Protein AF-A0A812G3F8-F1 (afdb_monomer)

Foldseek 3Di:
DLQLVQLCVQCVVVLLVLQAQEEEEECCALNVNRVVCQLVVSYQAYEYEALDHDPSNVVVCVVCVVSHDPHRYHYDNDPPVPPDPPDDQRHYEYEYDAQAPVRQVVSLVVCLVSQHKYKYQHDHDDDPPCPQVVVCVVVVHDSVVSSVVVVQVVNVVRFDWDWTFGDCVSPVRTIIITTHHDPPDPPPPPPPPPDDPPPPDDPDPVPVVVVVVVVVVVVVVVCCLPDDDDDDDDDDDDPPVVVVPVPDVVVVQVVVLVVVLVVCVVVLPPDPSVVVSVVDDDDDADPFAFFQKAKEFEEDDDDPPDPDPGQWYWYQDPPLATDIDGPDDLRNHHPLSSLLVVLVRVQCSDPPVVVQLVQFTIKMWGWAPDDVQTAIEIETEGEPPHDPPVPNPQVVVQVSSCVSCVVVVHHYHYKYKYDYVPDIAIVVGPPQWGWYWAQAPPQGTDTFIGGHPFDDDRGSVVLSVVLNVVQVCLVPPPVQEAEEEAEQCFLVSNVSSCQVSHQEYEYEHQDPVSLVRVPDDDPPPPDPRYDYDYDHPPDDDPPDDDDDDDDDDD

Mean predicted aligned error: 19.01 Å

InterPro domains:
  IPR010280 (Uracil-5)-methyltransferase family [PF05958] (280-519)
  IPR011869 tRNA/tmRNA (uracil-C(5))-methyltransferase, TrmA [PTHR47790] (250-519)
  IPR029063 S-adenosyl-L-methionine-dependent methyltransferase superfamily [G3DSA:3.40.50.150] (6-154)
  IPR029063 S-adenosyl-L-methionine-dependent methyltransferase superfamily [G3DSA:3.40.50.150] (279-519)
  IPR029063 S-adenosyl-L-methionine-dependent methyltransferase superfamily [SSF53335] (442-519)

Solvent-accessible surface area (backbone atoms only — not comparable to full-atom values): 31744 Å² total; per-residue (Å²): 107,73,60,39,54,44,51,45,68,51,41,49,73,62,49,52,75,60,57,18,48,30,27,35,12,39,64,27,57,50,25,60,50,25,47,49,38,30,52,69,68,48,17,69,26,18,39,25,30,25,79,55,82,47,74,59,22,61,54,49,51,60,76,40,42,93,53,40,58,98,77,25,65,48,78,39,54,46,58,74,95,70,42,83,86,80,71,79,61,85,26,41,33,38,36,26,66,66,24,40,44,69,55,36,51,51,52,50,53,52,26,61,78,58,66,32,32,33,38,38,21,50,58,48,89,80,60,94,82,42,60,64,52,52,50,17,61,77,68,76,43,59,51,70,58,48,55,50,51,52,52,46,61,71,46,44,86,81,29,56,61,45,83,36,60,45,63,54,89,77,33,87,60,32,51,29,48,32,38,39,73,63,98,82,64,76,83,78,82,71,78,77,73,75,79,71,94,79,73,93,70,78,81,73,74,58,60,66,55,48,53,49,48,46,51,50,45,50,49,46,63,62,50,42,83,72,53,83,90,81,87,83,88,79,90,82,81,65,71,68,66,59,67,67,54,71,82,43,74,69,62,54,55,52,51,53,51,51,51,51,52,58,73,47,47,89,60,54,51,98,57,74,60,28,60,52,66,75,62,67,84,84,84,83,68,66,90,49,46,37,31,31,52,52,61,30,38,46,50,77,79,74,62,94,91,55,101,69,81,58,57,27,31,39,26,75,63,58,98,57,34,41,40,80,50,62,79,54,69,56,56,38,27,25,67,65,56,44,54,43,51,61,51,50,28,52,47,53,26,34,82,74,50,34,67,73,48,53,46,49,43,32,41,37,41,42,46,36,89,22,56,90,62,20,38,33,38,41,31,44,32,34,41,85,87,29,73,66,79,76,83,61,61,38,62,57,54,27,50,52,50,43,49,51,30,47,76,72,74,40,72,53,52,60,27,18,31,45,34,40,84,93,48,72,50,38,28,57,77,88,46,58,50,46,69,34,32,44,74,27,74,101,74,45,80,44,73,45,37,43,53,62,95,56,85,69,76,47,33,56,66,52,50,37,52,50,50,33,51,54,50,47,51,45,60,76,75,57,70,45,79,46,68,44,82,41,76,72,36,47,31,23,72,59,54,66,69,44,40,86,55,25,50,35,34,44,34,30,20,68,50,64,70,29,45,60,30,39,49,75,67,73,89,68,63,78,59,102,76,39,67,66,47,79,40,57,63,65,95,77,75,95,66,77,96,75,82,87,78,84,77,83,85,128

Structure (mmCIF, N/CA/C/O backbone):
data_AF-A0A812G3F8-F1
#
_entry.id   AF-A0A812G3F8-F1
#
loop_
_atom_site.group_PDB
_atom_site.id
_atom_site.type_symbol
_atom_site.label_atom_id
_atom_site.label_alt_id
_atom_site.label_comp_id
_atom_site.label_asym_id
_atom_site.label_entity_id
_atom_site.label_seq_id
_atom_site.pdbx_PDB_ins_code
_atom_site.Cartn_x
_atom_site.Cartn_y
_atom_site.Cartn_z
_atom_site.occupancy
_atom_site.B_iso_or_equiv
_atom_site.auth_seq_id
_atom_site.auth_comp_id
_atom_site.auth_asym_id
_atom_site.auth_atom_id
_atom_site.pdbx_PDB_model_num
ATOM 1 N N . MET A 1 1 ? 16.533 -5.481 -8.303 1.00 76.94 1 MET A N 1
ATOM 2 C CA . MET A 1 1 ? 16.727 -5.403 -9.775 1.00 76.94 1 MET A CA 1
ATOM 3 C C . MET A 1 1 ? 17.065 -3.992 -10.262 1.00 76.94 1 MET A C 1
ATOM 5 O O . MET A 1 1 ? 18.144 -3.837 -10.810 1.00 76.94 1 MET A O 1
ATOM 9 N N . LYS A 1 2 ? 16.225 -2.963 -10.034 1.00 84.88 2 LYS A N 1
ATOM 10 C CA . LYS A 1 2 ? 16.491 -1.574 -10.491 1.00 84.88 2 LYS A CA 1
ATOM 11 C C . LYS A 1 2 ? 17.886 -1.053 -10.115 1.00 84.88 2 LYS A C 1
ATOM 13 O O . LYS A 1 2 ? 18.588 -0.522 -10.965 1.00 84.88 2 LYS A O 1
ATOM 18 N N . GLU A 1 3 ? 18.311 -1.280 -8.875 1.00 88.50 3 GLU A N 1
ATOM 19 C CA . GLU A 1 3 ? 19.636 -0.867 -8.391 1.00 88.50 3 GLU A CA 1
ATOM 20 C C . GLU A 1 3 ? 20.784 -1.635 -9.055 1.00 88.50 3 GLU A C 1
ATOM 22 O O . GLU A 1 3 ? 21.800 -1.036 -9.382 1.00 88.50 3 GLU A O 1
ATOM 27 N N . ALA A 1 4 ? 20.614 -2.934 -9.329 1.00 90.50 4 ALA A N 1
ATOM 28 C CA . ALA A 1 4 ? 21.613 -3.730 -10.041 1.00 90.50 4 ALA A CA 1
ATOM 29 C C . ALA A 1 4 ? 21.788 -3.247 -11.490 1.00 90.50 4 ALA A C 1
ATOM 31 O O . ALA A 1 4 ? 22.917 -3.122 -11.956 1.00 90.50 4 ALA A O 1
ATOM 32 N N . CYS A 1 5 ? 20.692 -2.909 -12.181 1.00 92.25 5 CYS A N 1
ATOM 33 C CA . CYS A 1 5 ? 20.741 -2.320 -13.522 1.00 92.25 5 CYS A CA 1
ATOM 34 C C . CYS A 1 5 ? 21.401 -0.934 -13.509 1.00 92.25 5 CYS A C 1
ATOM 36 O O . CYS A 1 5 ? 22.310 -0.688 -14.295 1.00 92.25 5 CYS A O 1
ATOM 38 N N . ALA A 1 6 ? 21.007 -0.060 -12.577 1.00 94.50 6 ALA A N 1
ATOM 39 C CA . ALA A 1 6 ? 21.584 1.276 -12.440 1.00 94.50 6 ALA A CA 1
ATOM 40 C C . ALA A 1 6 ? 23.083 1.229 -12.099 1.00 94.50 6 ALA A C 1
ATOM 42 O O . ALA A 1 6 ? 23.881 1.963 -12.684 1.00 94.50 6 ALA A O 1
ATOM 43 N N . PHE A 1 7 ? 23.477 0.320 -11.202 1.00 97.38 7 PHE A N 1
ATOM 44 C CA . PHE A 1 7 ? 24.875 0.049 -10.891 1.00 97.38 7 PHE A CA 1
ATOM 45 C C . PHE A 1 7 ? 25.621 -0.418 -12.142 1.00 97.38 7 PHE A C 1
ATOM 47 O O . PHE A 1 7 ? 26.658 0.151 -12.484 1.00 97.38 7 PHE A O 1
ATOM 54 N N . TYR A 1 8 ? 25.100 -1.438 -12.832 1.00 96.88 8 TYR A N 1
ATOM 55 C CA . TYR A 1 8 ? 25.695 -1.982 -14.049 1.00 96.88 8 TYR A CA 1
ATOM 56 C C . TYR A 1 8 ? 25.896 -0.889 -15.106 1.00 96.88 8 TYR A C 1
ATOM 58 O O . TYR A 1 8 ? 27.002 -0.731 -15.624 1.00 96.88 8 TYR A O 1
ATOM 66 N N . ASP A 1 9 ? 24.877 -0.073 -15.379 1.00 96.56 9 ASP A N 1
ATOM 67 C CA . ASP A 1 9 ? 24.957 1.002 -16.368 1.00 96.56 9 ASP A CA 1
ATOM 68 C C . ASP A 1 9 ? 25.988 2.072 -16.003 1.00 96.56 9 ASP A C 1
ATOM 70 O O . ASP A 1 9 ? 26.703 2.563 -16.886 1.00 96.56 9 ASP A O 1
ATOM 74 N N . ALA A 1 10 ? 26.125 2.378 -14.711 1.00 97.19 10 ALA A N 1
ATOM 75 C CA . ALA A 1 10 ? 27.109 3.329 -14.214 1.00 97.19 10 ALA A CA 1
ATOM 76 C C . ALA A 1 10 ? 28.560 2.843 -14.393 1.00 97.19 10 ALA A C 1
ATOM 78 O O . ALA A 1 10 ? 29.458 3.672 -14.553 1.00 97.19 10 ALA A O 1
ATOM 79 N N . VAL A 1 11 ? 28.811 1.525 -14.395 1.00 97.00 11 VAL A N 1
ATOM 80 C CA . VAL A 1 11 ? 30.181 0.968 -14.412 1.00 97.00 11 VAL A CA 1
ATOM 81 C C . VAL A 1 11 ? 30.547 0.177 -15.670 1.00 97.00 11 VAL A C 1
ATOM 83 O O . VAL A 1 11 ? 31.730 -0.067 -15.896 1.00 97.00 11 VAL A O 1
ATOM 86 N N . ARG A 1 12 ? 29.593 -0.198 -16.534 1.00 94.50 12 ARG A N 1
ATOM 87 C CA . ARG A 1 12 ? 29.818 -1.098 -17.689 1.00 94.50 12 ARG A CA 1
ATOM 88 C C . ARG A 1 12 ? 30.948 -0.662 -18.624 1.00 94.50 12 ARG A C 1
ATOM 90 O O . ARG A 1 12 ? 31.644 -1.505 -19.183 1.00 94.50 12 ARG A O 1
ATOM 97 N N . LYS A 1 13 ? 31.154 0.648 -18.805 1.00 94.38 13 LYS A N 1
ATOM 98 C CA . LYS A 1 13 ? 32.236 1.180 -19.654 1.00 94.38 13 LYS A CA 1
ATOM 99 C C . LYS A 1 13 ? 33.613 0.948 -19.034 1.00 94.38 13 LYS A C 1
ATOM 101 O O . LYS A 1 13 ? 34.544 0.616 -19.758 1.00 94.38 13 LYS A O 1
ATOM 106 N N . ASP A 1 14 ? 33.741 1.124 -17.722 1.00 94.00 14 ASP A N 1
ATOM 107 C CA . ASP A 1 14 ? 34.999 0.888 -17.014 1.00 94.00 14 ASP A CA 1
ATOM 108 C C . ASP A 1 14 ? 35.248 -0.606 -16.819 1.00 94.00 14 ASP A C 1
ATOM 110 O O . ASP A 1 14 ? 36.360 -1.063 -17.050 1.00 94.00 14 ASP A O 1
ATOM 114 N N . ALA A 1 15 ? 34.200 -1.381 -16.534 1.00 93.12 15 ALA A N 1
ATOM 115 C CA . ALA A 1 15 ? 34.273 -2.835 -16.465 1.00 93.12 15 ALA A CA 1
ATOM 116 C C . ALA A 1 15 ? 34.779 -3.461 -17.776 1.00 93.12 15 ALA A C 1
ATOM 118 O O . ALA A 1 15 ? 35.660 -4.310 -17.734 1.00 93.12 15 ALA A O 1
ATOM 119 N N . ARG A 1 16 ? 34.314 -2.993 -18.949 1.00 92.69 16 ARG A N 1
ATOM 120 C CA . ARG A 1 16 ? 34.833 -3.452 -20.257 1.00 92.69 16 ARG A CA 1
ATOM 121 C C . ARG A 1 16 ? 36.325 -3.173 -20.448 1.00 92.69 16 ARG A C 1
ATOM 123 O O . ARG A 1 16 ? 36.988 -3.925 -21.145 1.00 92.69 16 ARG A O 1
ATOM 130 N N . ARG A 1 17 ? 36.865 -2.111 -19.840 1.00 90.06 17 ARG A N 1
ATOM 131 C CA . ARG A 1 17 ? 38.306 -1.800 -19.901 1.00 90.06 17 ARG A CA 1
ATOM 132 C C . ARG A 1 17 ? 39.146 -2.726 -19.026 1.00 90.06 17 ARG A C 1
ATOM 134 O O . ARG A 1 17 ? 40.350 -2.786 -19.227 1.00 90.06 17 ARG A O 1
ATOM 141 N N . CYS A 1 18 ? 38.528 -3.386 -18.049 1.00 88.31 18 CYS A N 1
ATOM 142 C CA . CYS A 1 18 ? 39.186 -4.371 -17.197 1.00 88.31 18 CYS A CA 1
ATOM 143 C C . CYS A 1 18 ? 39.228 -5.771 -17.825 1.00 88.31 18 CYS A C 1
ATOM 145 O O . CYS A 1 18 ? 39.891 -6.630 -17.259 1.00 88.31 18 CYS A O 1
ATOM 147 N N . ASP A 1 19 ? 38.505 -5.995 -18.932 1.00 88.50 19 ASP A N 1
ATOM 148 C CA . ASP A 1 19 ? 38.390 -7.282 -19.636 1.00 88.50 19 ASP A CA 1
ATOM 149 C C . ASP A 1 19 ? 38.267 -8.505 -18.692 1.00 88.50 19 ASP A C 1
ATOM 151 O O . ASP A 1 19 ? 39.130 -9.394 -18.674 1.00 88.50 19 ASP A O 1
ATOM 155 N N . PRO A 1 20 ? 37.246 -8.529 -17.807 1.00 90.19 20 PRO A N 1
ATOM 156 C CA . PRO A 1 20 ? 37.132 -9.580 -16.811 1.00 90.19 20 PRO A CA 1
ATOM 157 C C . PRO A 1 20 ? 36.629 -10.880 -17.446 1.00 90.19 20 PRO A C 1
ATOM 159 O O . PRO A 1 20 ? 35.563 -10.934 -18.046 1.00 90.19 20 PRO A O 1
ATOM 162 N N . GLY A 1 21 ? 37.342 -11.979 -17.218 1.00 86.69 21 GLY A N 1
ATOM 163 C CA . GLY A 1 21 ? 36.846 -13.326 -17.500 1.00 86.69 21 GLY A CA 1
ATOM 164 C C . GLY A 1 21 ? 35.778 -13.741 -16.487 1.00 86.69 21 GLY A C 1
ATOM 165 O O . GLY A 1 21 ? 34.773 -14.352 -16.855 1.00 86.69 21 GLY A O 1
ATOM 166 N N . THR A 1 22 ? 35.954 -13.327 -15.227 1.00 92.06 22 THR A N 1
ATOM 167 C CA . THR A 1 22 ? 35.037 -13.619 -14.123 1.00 92.06 22 THR A CA 1
ATOM 168 C C . THR A 1 22 ? 34.638 -12.341 -13.392 1.00 92.06 22 THR A C 1
ATOM 170 O O . THR A 1 22 ? 35.487 -11.547 -12.991 1.00 92.06 22 THR A O 1
ATOM 173 N N . VAL A 1 23 ? 33.342 -12.163 -13.147 1.00 94.75 23 VAL A N 1
ATOM 174 C CA . VAL A 1 23 ? 32.837 -11.187 -12.179 1.00 94.75 23 VAL A CA 1
ATOM 175 C C . VAL A 1 23 ? 32.543 -11.886 -10.852 1.00 94.75 23 VAL A C 1
ATOM 177 O O . VAL A 1 23 ? 31.966 -12.973 -10.826 1.00 94.75 23 VAL A O 1
ATOM 180 N N . VAL A 1 24 ? 32.946 -11.280 -9.742 1.00 94.50 24 VAL A N 1
ATOM 181 C CA . VAL A 1 24 ? 32.627 -11.757 -8.394 1.00 94.50 24 VAL A CA 1
ATOM 182 C C . VAL A 1 24 ? 31.664 -10.765 -7.760 1.00 94.50 24 VAL A C 1
ATOM 184 O O . VAL A 1 24 ? 32.053 -9.638 -7.475 1.00 94.50 24 VAL A O 1
ATOM 187 N N . ASP A 1 25 ? 30.416 -11.176 -7.566 1.00 95.44 25 ASP A N 1
ATOM 188 C CA . ASP A 1 25 ? 29.341 -10.367 -6.986 1.00 95.44 25 ASP A CA 1
ATOM 189 C C . ASP A 1 25 ? 29.250 -10.646 -5.482 1.00 95.44 25 ASP A C 1
ATOM 191 O O . ASP A 1 25 ? 28.703 -11.665 -5.058 1.00 95.44 25 ASP A O 1
ATOM 195 N N . VAL A 1 26 ? 29.872 -9.785 -4.678 1.00 92.94 26 VAL A N 1
ATOM 196 C CA . VAL A 1 26 ? 29.921 -9.912 -3.215 1.00 92.94 26 VAL A CA 1
ATOM 197 C C . VAL A 1 26 ? 28.707 -9.226 -2.604 1.00 92.94 26 VAL A C 1
ATOM 199 O O . VAL A 1 26 ? 28.312 -8.167 -3.083 1.00 92.94 26 VAL A O 1
ATOM 202 N N . CYS A 1 27 ? 28.143 -9.830 -1.548 1.00 88.75 27 CYS A N 1
ATOM 203 C CA . CYS A 1 27 ? 26.808 -9.514 -1.018 1.00 88.75 27 CYS A CA 1
ATOM 204 C C . CYS A 1 27 ? 25.749 -9.487 -2.126 1.00 88.75 27 CYS A C 1
ATOM 206 O O . CYS A 1 27 ? 24.875 -8.621 -2.163 1.00 88.75 27 CYS A O 1
ATOM 208 N N . GLY A 1 28 ? 25.882 -10.426 -3.068 1.00 85.19 28 GLY A N 1
ATOM 209 C CA . GLY A 1 28 ? 25.104 -10.428 -4.298 1.00 85.19 28 GLY A CA 1
ATOM 210 C C . GLY A 1 28 ? 23.640 -10.817 -4.099 1.00 85.19 28 GLY A C 1
ATOM 211 O O . GLY A 1 28 ? 22.833 -10.605 -5.008 1.00 85.19 28 GLY A O 1
ATOM 212 N N . GLY A 1 29 ? 23.260 -11.379 -2.944 1.00 89.19 29 GLY A N 1
ATOM 213 C CA . GLY A 1 29 ? 21.905 -11.846 -2.670 1.00 89.19 29 GLY A CA 1
ATOM 214 C C . GLY A 1 29 ? 21.413 -12.793 -3.763 1.00 89.19 29 GLY A C 1
ATOM 215 O O . GLY A 1 29 ? 21.915 -13.890 -3.945 1.00 89.19 29 GLY A O 1
ATOM 216 N N . HIS A 1 30 ? 20.436 -12.375 -4.565 1.00 91.00 30 HIS A N 1
ATOM 217 C CA . HIS A 1 30 ? 19.969 -13.201 -5.685 1.00 91.00 30 HIS A CA 1
ATOM 218 C C . HIS A 1 30 ? 20.944 -13.263 -6.882 1.00 91.00 30 HIS A C 1
ATOM 220 O O . HIS A 1 30 ? 20.766 -14.092 -7.771 1.00 91.00 30 HIS A O 1
ATOM 226 N N . GLY A 1 31 ? 21.978 -12.420 -6.925 1.00 92.50 31 GLY A N 1
ATOM 227 C CA . GLY A 1 31 ? 23.060 -12.454 -7.913 1.00 92.50 31 GLY A CA 1
ATOM 228 C C . GLY A 1 31 ? 22.773 -11.741 -9.236 1.00 92.50 31 GLY A C 1
ATOM 229 O O . GLY A 1 31 ? 23.448 -12.009 -10.228 1.00 92.50 31 GLY A O 1
ATOM 230 N N . ALA A 1 32 ? 21.771 -10.852 -9.292 1.00 93.81 32 ALA A N 1
ATOM 231 C CA . ALA A 1 32 ? 21.436 -10.164 -10.547 1.00 93.81 32 ALA A CA 1
ATOM 232 C C . ALA A 1 32 ? 22.582 -9.329 -11.098 1.00 93.81 32 ALA A C 1
ATOM 234 O O . ALA A 1 32 ? 22.737 -9.261 -12.312 1.00 93.81 32 ALA A O 1
ATOM 235 N N . LEU A 1 33 ? 23.352 -8.670 -10.231 1.00 96.12 33 LEU A N 1
ATOM 236 C CA . LEU A 1 33 ? 24.413 -7.790 -10.689 1.00 96.12 33 LEU A CA 1
ATOM 237 C C . LEU A 1 33 ? 25.484 -8.602 -11.419 1.00 96.12 33 LEU A C 1
ATOM 239 O O . LEU A 1 33 ? 25.790 -8.290 -12.566 1.00 96.12 33 LEU A O 1
ATOM 243 N N . GLY A 1 34 ? 25.971 -9.691 -10.816 1.00 94.44 34 GLY A N 1
ATOM 244 C CA . GLY A 1 34 ? 26.895 -10.616 -11.472 1.00 94.44 34 GLY A CA 1
ATOM 245 C C . GLY A 1 34 ? 26.337 -11.192 -12.779 1.00 94.44 34 GLY A C 1
ATOM 246 O O . GLY A 1 34 ? 27.030 -11.208 -13.797 1.00 94.44 34 GLY A O 1
ATOM 247 N N . MET A 1 35 ? 25.064 -11.601 -12.790 1.00 94.38 35 MET A N 1
ATOM 248 C CA . MET A 1 35 ? 24.417 -12.130 -13.996 1.00 94.38 35 MET A CA 1
ATOM 249 C C . MET A 1 35 ? 24.288 -11.088 -15.122 1.00 94.38 35 MET A C 1
ATOM 251 O O . MET A 1 35 ? 24.410 -11.465 -16.284 1.00 94.38 35 MET A O 1
ATOM 255 N N . LEU A 1 36 ? 24.109 -9.792 -14.819 1.00 94.44 36 LEU A N 1
ATOM 256 C CA . LEU A 1 36 ? 24.047 -8.726 -15.835 1.00 94.44 36 LEU A CA 1
ATOM 257 C C . LEU A 1 36 ? 25.367 -8.602 -16.603 1.00 94.44 36 LEU A C 1
ATOM 259 O O . LEU A 1 36 ? 25.359 -8.441 -17.823 1.00 94.44 36 LEU A O 1
ATOM 263 N N . PHE A 1 37 ? 26.509 -8.719 -15.919 1.00 94.94 37 PHE A N 1
ATOM 264 C CA . PHE A 1 37 ? 27.814 -8.694 -16.587 1.00 94.94 37 PHE A CA 1
ATOM 265 C C . PHE A 1 37 ? 28.001 -9.875 -17.543 1.00 94.94 37 PHE A C 1
ATOM 267 O O . PHE A 1 37 ? 28.591 -9.693 -18.609 1.00 94.94 37 PHE A O 1
ATOM 274 N N . VAL A 1 38 ? 27.482 -11.055 -17.191 1.00 93.25 38 VAL A N 1
ATOM 275 C CA . VAL A 1 38 ? 27.535 -12.244 -18.055 1.00 93.25 38 VAL A CA 1
ATOM 276 C C . VAL A 1 38 ? 26.579 -12.111 -19.237 1.00 93.25 38 VAL A C 1
ATOM 278 O O . VAL A 1 38 ? 27.005 -12.240 -20.381 1.00 93.25 38 VAL A O 1
ATOM 281 N N . ALA A 1 39 ? 25.314 -11.773 -18.981 1.00 89.94 39 ALA A N 1
ATOM 282 C CA . ALA A 1 39 ? 24.284 -11.651 -20.013 1.00 89.94 39 ALA A CA 1
ATOM 283 C C . ALA A 1 39 ? 24.636 -10.607 -21.091 1.00 89.94 39 ALA A C 1
ATOM 285 O O . ALA A 1 39 ? 24.301 -10.773 -22.260 1.00 89.94 39 ALA A O 1
ATOM 286 N N . HIS A 1 40 ? 25.359 -9.545 -20.723 1.00 90.75 40 HIS A N 1
ATOM 287 C CA . HIS A 1 40 ? 25.828 -8.517 -21.659 1.00 90.75 40 HIS A CA 1
ATOM 288 C C . HIS A 1 40 ? 27.237 -8.760 -22.233 1.00 90.75 40 HIS A C 1
ATOM 290 O O . HIS A 1 40 ? 27.808 -7.861 -22.872 1.00 90.75 40 HIS A O 1
ATOM 296 N N . GLY A 1 41 ? 27.808 -9.943 -21.993 1.00 88.31 41 GLY A N 1
ATOM 297 C CA . GLY A 1 41 ? 29.098 -10.366 -22.535 1.00 88.31 41 GLY A CA 1
ATOM 298 C C . GLY A 1 41 ? 30.287 -9.537 -22.049 1.00 88.31 41 GLY A C 1
ATOM 299 O O . GLY A 1 41 ? 31.264 -9.399 -22.778 1.00 88.31 41 GLY A O 1
ATOM 300 N N . ILE A 1 42 ? 30.198 -8.925 -20.862 1.00 91.19 42 ILE A N 1
ATOM 301 C CA . ILE A 1 42 ? 31.343 -8.253 -20.224 1.00 91.19 42 ILE A CA 1
ATOM 302 C C . ILE A 1 42 ? 32.211 -9.266 -19.476 1.00 91.19 42 ILE A C 1
ATOM 304 O O . ILE A 1 42 ? 33.417 -9.073 -19.411 1.00 91.19 42 ILE A O 1
ATOM 308 N N . ALA A 1 43 ? 31.607 -10.326 -18.933 1.00 91.00 43 ALA A N 1
ATOM 309 C CA . ALA A 1 43 ? 32.309 -11.445 -18.314 1.00 91.00 43 ALA A CA 1
ATOM 310 C C . ALA A 1 43 ? 31.788 -12.782 -18.848 1.00 91.00 43 ALA A C 1
ATOM 312 O O . ALA A 1 43 ? 30.642 -12.884 -19.277 1.00 91.00 43 ALA A O 1
ATOM 313 N N . GLN A 1 44 ? 32.616 -13.824 -18.800 1.00 89.25 44 GLN A N 1
ATOM 314 C CA . GLN A 1 44 ? 32.213 -15.182 -19.192 1.00 89.25 44 GLN A CA 1
ATOM 315 C C . GLN A 1 44 ? 31.562 -15.937 -18.030 1.00 89.25 44 GLN A C 1
ATOM 317 O O . GLN A 1 44 ? 30.768 -16.857 -18.235 1.00 89.25 44 GLN A O 1
ATOM 322 N N . ARG A 1 45 ? 31.913 -15.553 -16.799 1.00 92.56 45 ARG A N 1
ATOM 323 C CA . ARG A 1 45 ? 31.472 -16.214 -15.576 1.00 92.56 45 ARG A CA 1
ATOM 324 C C . ARG A 1 45 ? 31.128 -15.208 -14.484 1.00 92.56 45 ARG A C 1
ATOM 326 O O . ARG A 1 45 ? 31.798 -14.191 -14.343 1.00 92.56 45 ARG A O 1
ATOM 333 N N . ALA A 1 46 ? 30.124 -15.528 -13.676 1.00 93.81 46 ALA A N 1
ATOM 334 C CA . ALA A 1 46 ? 29.789 -14.844 -12.437 1.00 93.81 46 ALA A CA 1
ATOM 335 C C . ALA A 1 46 ? 29.911 -15.801 -11.246 1.00 93.81 46 ALA A C 1
ATOM 337 O O . ALA A 1 46 ? 29.413 -16.928 -11.286 1.00 93.81 46 ALA A O 1
ATOM 338 N N . VAL A 1 47 ? 30.547 -15.342 -10.172 1.00 93.31 47 VAL A N 1
ATOM 339 C CA . VAL A 1 47 ? 30.558 -16.014 -8.869 1.00 93.31 47 VAL A CA 1
ATOM 340 C C . VAL A 1 47 ? 29.861 -15.104 -7.871 1.00 93.31 47 VAL A C 1
ATOM 342 O O . VAL A 1 47 ? 30.348 -14.017 -7.579 1.00 93.31 47 VAL A O 1
ATOM 345 N N . ILE A 1 48 ? 28.713 -15.540 -7.368 1.00 94.81 48 ILE A N 1
ATOM 346 C CA . ILE A 1 48 ? 27.940 -14.810 -6.368 1.00 94.81 48 ILE A CA 1
ATOM 347 C C . ILE A 1 48 ? 28.411 -15.264 -4.988 1.00 94.81 48 ILE A C 1
ATOM 349 O O . ILE A 1 48 ? 28.393 -16.461 -4.709 1.00 94.81 48 ILE A O 1
ATOM 353 N N . ILE A 1 49 ? 28.854 -14.329 -4.150 1.00 91.25 49 ILE A N 1
ATOM 354 C CA . ILE A 1 49 ? 29.301 -14.592 -2.780 1.00 91.25 49 ILE A CA 1
ATOM 355 C C . ILE A 1 49 ? 28.325 -13.924 -1.818 1.00 91.25 49 ILE A C 1
ATOM 357 O O . ILE A 1 49 ? 28.228 -12.695 -1.766 1.00 91.25 49 ILE A O 1
ATOM 361 N N . ASP A 1 50 ? 27.642 -14.732 -1.020 1.00 88.62 50 ASP A N 1
ATOM 362 C CA . ASP A 1 50 ? 26.747 -14.278 0.043 1.00 88.62 50 ASP A CA 1
ATOM 363 C C . ASP A 1 50 ? 26.700 -15.333 1.155 1.00 88.62 50 ASP A C 1
ATOM 365 O O . ASP A 1 50 ? 27.078 -16.467 0.924 1.00 88.62 50 ASP A O 1
ATOM 369 N N . GLN A 1 51 ? 26.239 -15.005 2.358 1.00 83.31 51 GLN A N 1
ATOM 370 C CA . GLN A 1 51 ? 26.172 -15.974 3.464 1.00 83.31 51 GLN A CA 1
ATOM 371 C C . GLN A 1 51 ? 25.020 -16.973 3.324 1.00 83.31 51 GLN A C 1
ATOM 373 O O . GLN A 1 51 ? 25.005 -18.003 3.993 1.00 83.31 51 GLN A O 1
ATOM 378 N N . SER A 1 52 ? 24.033 -16.647 2.494 1.00 82.94 52 SER A N 1
ATOM 379 C CA . SER A 1 52 ? 22.887 -17.510 2.229 1.00 82.94 52 SER A CA 1
ATOM 380 C C . SER A 1 52 ? 22.498 -17.399 0.769 1.00 82.94 52 SER A C 1
ATOM 382 O O . SER A 1 52 ? 22.467 -16.292 0.227 1.00 82.94 52 SER A O 1
ATOM 384 N N . LYS A 1 53 ? 22.198 -18.525 0.127 1.00 86.75 53 LYS A N 1
ATOM 385 C CA . LYS A 1 53 ? 21.631 -18.554 -1.219 1.00 86.75 53 LYS A CA 1
ATOM 386 C C . LYS A 1 53 ? 20.107 -18.413 -1.154 1.00 86.75 53 LYS A C 1
ATOM 388 O O . LYS A 1 53 ? 19.432 -19.371 -0.776 1.00 86.75 53 LYS A O 1
ATOM 393 N N . PRO A 1 54 ? 19.519 -17.262 -1.533 1.00 80.56 54 PRO A N 1
ATOM 394 C CA . PRO A 1 54 ? 18.072 -17.123 -1.499 1.00 80.56 54 PRO A CA 1
ATOM 395 C C . PRO A 1 54 ? 17.432 -17.939 -2.639 1.00 80.56 54 PRO A C 1
ATOM 397 O O . PRO A 1 54 ? 18.001 -17.994 -3.734 1.00 80.56 54 PRO A O 1
ATOM 400 N N . PRO A 1 55 ? 16.214 -18.489 -2.464 1.00 76.81 55 PRO A N 1
ATOM 401 C CA . PRO A 1 55 ? 15.494 -19.193 -3.535 1.00 76.81 55 PRO A CA 1
ATOM 402 C C . PRO A 1 55 ? 15.325 -18.356 -4.815 1.00 76.81 55 PRO A C 1
ATOM 404 O O . PRO A 1 55 ? 15.324 -18.878 -5.930 1.00 76.81 55 PRO A O 1
ATOM 407 N N . SER A 1 56 ? 15.260 -17.027 -4.672 1.00 80.50 56 SER A N 1
ATOM 408 C CA . SER A 1 56 ? 15.208 -16.080 -5.788 1.00 80.50 56 SER A CA 1
ATOM 409 C C . SER A 1 56 ? 16.437 -16.118 -6.704 1.00 80.50 56 SER A C 1
ATOM 411 O O . SER A 1 56 ? 16.338 -15.662 -7.839 1.00 80.50 56 SER A O 1
ATOM 413 N N . HIS A 1 57 ? 17.580 -16.647 -6.252 1.00 87.56 57 HIS A N 1
ATOM 414 C CA . HIS A 1 57 ? 18.751 -16.840 -7.110 1.00 87.56 57 HIS A CA 1
ATOM 415 C C . HIS A 1 57 ? 18.464 -17.833 -8.239 1.00 87.56 57 HIS A C 1
ATOM 417 O O . HIS A 1 57 ? 18.722 -17.533 -9.403 1.00 87.56 57 HIS A O 1
ATOM 423 N N . ASP A 1 58 ? 17.919 -19.007 -7.906 1.00 85.31 58 ASP A N 1
ATOM 424 C CA . ASP A 1 58 ? 17.654 -20.053 -8.896 1.00 85.31 58 ASP A CA 1
ATOM 425 C C . ASP A 1 58 ? 16.521 -19.642 -9.844 1.00 85.31 58 ASP A C 1
ATOM 427 O O . ASP A 1 58 ? 16.623 -19.868 -11.049 1.00 85.31 58 ASP A O 1
ATOM 431 N N . LEU A 1 59 ? 15.504 -18.940 -9.329 1.00 81.12 59 LEU A N 1
ATOM 432 C CA . LEU A 1 59 ? 14.447 -18.334 -10.147 1.00 81.12 59 LEU A CA 1
ATOM 433 C C . LEU A 1 59 ? 15.012 -17.331 -11.158 1.00 81.12 59 LEU A C 1
ATOM 435 O O . LEU A 1 59 ? 14.672 -17.382 -12.339 1.00 81.12 59 LEU A O 1
ATOM 439 N N . LEU A 1 60 ? 15.895 -16.435 -10.712 1.00 80.38 60 LEU A N 1
ATOM 440 C CA . LEU A 1 60 ? 16.485 -15.431 -11.590 1.00 80.38 60 LEU A CA 1
ATOM 441 C C . LEU A 1 60 ? 17.421 -16.057 -12.629 1.00 80.38 60 LEU A C 1
ATOM 443 O O . LEU A 1 60 ? 17.362 -15.704 -13.805 1.00 80.38 60 LEU A O 1
ATOM 447 N N . ARG A 1 61 ? 18.248 -17.022 -12.214 1.00 86.81 61 ARG A N 1
ATOM 448 C CA . ARG A 1 61 ? 19.110 -17.780 -13.123 1.00 86.81 61 ARG A CA 1
ATOM 449 C C . ARG A 1 61 ? 18.288 -18.505 -14.190 1.00 86.81 61 ARG A C 1
ATOM 451 O O . ARG A 1 61 ? 18.685 -18.505 -15.351 1.00 86.81 61 ARG A O 1
ATOM 458 N N . ALA A 1 62 ? 17.163 -19.112 -13.811 1.00 84.62 62 ALA A N 1
ATOM 459 C CA . ALA A 1 62 ? 16.264 -19.775 -14.751 1.00 84.62 62 ALA A CA 1
ATOM 460 C C . ALA A 1 62 ? 15.634 -18.773 -15.729 1.00 84.62 62 ALA A C 1
ATOM 462 O O . ALA A 1 62 ? 15.643 -19.014 -16.937 1.00 84.62 62 ALA A O 1
ATOM 463 N N . ALA A 1 63 ? 15.167 -17.624 -15.231 1.00 79.00 63 ALA A N 1
ATOM 464 C CA . ALA A 1 63 ? 14.585 -16.567 -16.056 1.00 79.00 63 ALA A CA 1
ATOM 465 C C . ALA A 1 63 ? 15.571 -16.003 -17.092 1.00 79.00 63 ALA A C 1
ATOM 467 O O . ALA A 1 63 ? 15.154 -15.569 -18.160 1.00 79.00 63 ALA A O 1
ATOM 468 N N . TRP A 1 64 ? 16.872 -15.998 -16.789 1.00 84.06 64 TRP A N 1
ATOM 469 C CA . TRP A 1 64 ? 17.919 -15.494 -17.687 1.00 84.06 64 TRP A CA 1
ATOM 470 C C . TRP A 1 64 ? 18.708 -16.612 -18.376 1.00 84.06 64 TRP A C 1
ATOM 472 O O . TRP A 1 64 ? 19.763 -16.357 -18.949 1.00 84.06 64 TRP A O 1
ATOM 482 N N . SER A 1 65 ? 18.212 -17.850 -18.342 1.00 85.38 65 SER A N 1
ATOM 483 C CA . SER A 1 65 ? 18.922 -19.024 -18.867 1.00 85.38 65 SER A CA 1
ATOM 484 C C . SER A 1 65 ? 19.253 -18.944 -20.362 1.00 85.38 65 SER A C 1
ATOM 486 O O . SER A 1 65 ? 20.262 -19.500 -20.775 1.00 85.38 65 SER A O 1
ATOM 488 N N . GLU A 1 66 ? 18.475 -18.209 -21.163 1.00 83.31 66 GLU A N 1
ATOM 489 C CA . GLU A 1 66 ? 18.784 -17.956 -22.582 1.00 83.31 66 GLU A CA 1
ATOM 490 C C . GLU A 1 66 ? 20.046 -17.091 -22.766 1.00 83.31 66 GLU A C 1
ATOM 492 O O . GLU A 1 66 ? 20.785 -17.250 -23.736 1.00 83.31 66 GLU A O 1
ATOM 497 N N . TYR A 1 67 ? 20.329 -16.205 -21.808 1.00 84.31 67 TYR A N 1
ATOM 498 C CA . TYR A 1 67 ? 21.461 -15.273 -21.838 1.00 84.31 67 TYR A CA 1
ATOM 499 C C . TYR A 1 67 ? 22.653 -15.749 -20.998 1.00 84.31 67 TYR A C 1
ATOM 501 O O . TYR A 1 67 ? 23.724 -15.143 -21.027 1.00 84.31 67 TYR A O 1
ATOM 509 N N . LEU A 1 68 ? 22.474 -16.818 -20.221 1.00 84.62 68 LEU A N 1
ATOM 510 C CA . LEU A 1 68 ? 23.466 -17.357 -19.300 1.00 84.62 68 LEU A CA 1
ATOM 511 C C . LEU A 1 68 ? 23.872 -18.763 -19.744 1.00 84.62 68 LEU A C 1
ATOM 513 O O . LEU A 1 68 ? 23.049 -19.669 -19.826 1.00 84.62 68 LEU A O 1
ATOM 517 N N . GLY A 1 69 ? 25.170 -18.990 -19.950 1.00 76.94 69 GLY A N 1
ATOM 518 C CA . GLY A 1 69 ? 25.671 -20.344 -20.190 1.00 76.94 69 GLY A CA 1
ATOM 519 C C . GLY A 1 69 ? 25.356 -21.297 -19.017 1.00 76.94 69 GLY A C 1
ATOM 520 O O . GLY A 1 69 ? 25.296 -20.860 -17.862 1.00 76.94 69 GLY A O 1
ATOM 521 N N . PRO A 1 70 ? 25.228 -22.617 -19.257 1.00 74.12 70 PRO A N 1
ATOM 522 C CA . PRO A 1 70 ? 24.776 -23.592 -18.255 1.00 74.12 70 PRO A CA 1
ATOM 523 C C . PRO A 1 70 ? 25.641 -23.641 -16.983 1.00 74.12 70 PRO A C 1
ATOM 525 O O . PRO A 1 70 ? 25.137 -23.960 -15.905 1.00 74.12 70 PRO A O 1
ATOM 528 N N . SER A 1 71 ? 26.921 -23.269 -17.084 1.00 81.19 71 SER A N 1
ATOM 529 C CA . SER A 1 71 ? 27.875 -23.180 -15.965 1.00 81.19 71 SER A CA 1
ATOM 530 C C . SER A 1 71 ? 28.430 -21.766 -15.750 1.00 81.19 71 SER A C 1
ATOM 532 O O . SER A 1 71 ? 29.425 -21.591 -15.043 1.00 81.19 71 SER A O 1
ATOM 534 N N . ALA A 1 72 ? 27.804 -20.752 -16.355 1.00 87.19 72 ALA A N 1
ATOM 535 C CA . ALA A 1 72 ? 28.293 -19.377 -16.323 1.00 87.19 72 ALA A CA 1
ATOM 536 C C . ALA A 1 72 ? 28.086 -18.700 -14.961 1.00 87.19 72 ALA A C 1
ATOM 538 O O . ALA A 1 72 ? 28.761 -17.723 -14.669 1.00 87.19 72 ALA A O 1
ATOM 539 N N . VAL A 1 73 ? 27.202 -19.219 -14.104 1.00 91.50 73 VAL A N 1
ATOM 540 C CA . VAL A 1 73 ? 26.934 -18.645 -12.778 1.00 91.50 73 VAL A CA 1
ATOM 541 C C . VAL A 1 73 ? 27.148 -19.690 -11.690 1.00 91.50 73 VAL A C 1
ATOM 543 O O . VAL A 1 73 ? 26.594 -20.788 -11.758 1.00 91.50 73 VAL A O 1
ATOM 546 N N . ALA A 1 74 ? 27.939 -19.337 -10.682 1.00 90.75 74 ALA A N 1
ATOM 547 C CA . ALA A 1 74 ? 28.135 -20.118 -9.468 1.00 90.75 74 ALA A CA 1
ATOM 548 C C . ALA A 1 74 ? 27.752 -19.303 -8.232 1.00 90.75 74 ALA A C 1
ATOM 550 O O . ALA A 1 74 ? 27.826 -18.077 -8.247 1.00 90.75 74 ALA A O 1
ATOM 551 N N . TYR A 1 75 ? 27.373 -20.003 -7.167 1.00 91.75 75 TYR A N 1
ATOM 552 C CA . TYR A 1 75 ? 27.057 -19.417 -5.871 1.00 91.75 75 TYR A CA 1
ATOM 553 C C . TYR A 1 75 ? 27.989 -20.003 -4.813 1.00 91.75 75 TYR A C 1
ATOM 555 O O . TYR A 1 75 ? 28.186 -21.218 -4.783 1.00 91.75 75 TYR A O 1
ATOM 563 N N . ASP A 1 76 ? 28.561 -19.153 -3.969 1.00 86.31 76 ASP A N 1
ATOM 564 C CA . ASP A 1 76 ? 29.448 -19.526 -2.873 1.00 86.31 76 ASP A CA 1
ATOM 565 C C . ASP A 1 76 ? 28.885 -18.962 -1.565 1.00 86.31 76 ASP A C 1
ATOM 567 O O . ASP A 1 76 ? 28.871 -17.750 -1.361 1.00 86.31 76 ASP A O 1
ATOM 571 N N . GLU A 1 77 ? 28.402 -19.855 -0.695 1.00 86.62 77 GLU A N 1
ATOM 572 C CA . GLU A 1 77 ? 27.794 -19.493 0.594 1.00 86.62 77 GLU A CA 1
ATOM 573 C C . GLU A 1 77 ? 28.828 -19.223 1.704 1.00 86.62 77 GLU A C 1
ATOM 575 O O . GLU A 1 77 ? 28.489 -18.924 2.852 1.00 86.62 77 GLU A O 1
ATOM 580 N N . ARG A 1 78 ? 30.125 -19.367 1.398 1.00 79.38 78 ARG A N 1
ATOM 581 C CA . ARG A 1 78 ? 31.188 -19.168 2.386 1.00 79.38 78 ARG A CA 1
ATOM 582 C C . ARG A 1 78 ? 31.428 -17.676 2.635 1.00 79.38 78 ARG A C 1
ATOM 584 O O . ARG A 1 78 ? 31.344 -16.869 1.711 1.00 79.38 78 ARG A O 1
ATOM 591 N N . PRO A 1 79 ? 31.851 -17.292 3.855 1.00 69.69 79 PRO A N 1
ATOM 592 C CA . PRO A 1 79 ? 32.272 -15.923 4.138 1.00 69.69 79 PRO A CA 1
ATOM 593 C C . PRO A 1 79 ? 33.362 -15.448 3.168 1.00 69.69 79 PRO A C 1
ATOM 595 O O . PRO A 1 79 ? 34.244 -16.228 2.804 1.00 69.69 79 PRO A O 1
ATOM 598 N N . LEU A 1 80 ? 33.367 -14.154 2.825 1.00 70.56 80 LEU A N 1
ATOM 599 C CA . LEU A 1 80 ? 34.278 -13.546 1.839 1.00 70.56 80 LEU A CA 1
ATOM 600 C C . LEU A 1 80 ? 35.758 -13.946 2.015 1.00 70.56 80 LEU A C 1
ATOM 602 O O . LEU A 1 80 ? 36.447 -14.205 1.035 1.00 70.56 80 LEU A O 1
ATOM 606 N N . ARG A 1 81 ? 36.250 -14.055 3.259 1.00 66.81 81 ARG A N 1
ATOM 607 C CA . ARG A 1 81 ? 37.648 -14.443 3.566 1.00 66.81 81 ARG A CA 1
ATOM 608 C C . ARG A 1 81 ? 37.983 -15.904 3.247 1.00 66.81 81 ARG A C 1
ATOM 610 O O . ARG A 1 81 ? 39.158 -16.266 3.168 1.00 66.81 81 ARG A O 1
ATOM 617 N N . GLN A 1 82 ? 36.966 -16.748 3.125 1.00 63.00 82 GLN A N 1
ATOM 618 C CA . GLN A 1 82 ? 37.071 -18.175 2.821 1.00 63.00 82 GLN A CA 1
ATOM 619 C C . GLN A 1 82 ? 36.667 -18.487 1.372 1.00 63.00 82 GLN A C 1
ATOM 621 O O . GLN A 1 82 ? 37.161 -19.466 0.808 1.00 63.00 82 GLN A O 1
ATOM 626 N N . ALA A 1 83 ? 35.825 -17.646 0.767 1.00 58.00 83 ALA A N 1
ATOM 627 C CA . ALA A 1 83 ? 35.478 -17.686 -0.647 1.00 58.00 83 ALA A CA 1
ATOM 628 C C . ALA A 1 83 ? 36.667 -17.243 -1.537 1.00 58.00 83 ALA A C 1
ATOM 630 O O . ALA A 1 83 ? 37.512 -16.443 -1.135 1.00 58.00 83 ALA A O 1
ATOM 631 N N . GLY A 1 84 ? 36.781 -17.792 -2.753 1.00 53.28 84 GLY A N 1
ATOM 632 C CA . GLY A 1 84 ? 37.766 -17.330 -3.753 1.00 53.28 84 GLY A CA 1
ATOM 633 C C . GLY A 1 84 ? 39.220 -17.821 -3.608 1.00 53.28 84 GLY A C 1
ATOM 634 O O . GLY A 1 84 ? 40.110 -17.316 -4.293 1.00 53.28 84 GLY A O 1
ATOM 635 N N . LYS A 1 85 ? 39.507 -18.827 -2.768 1.00 52.47 85 LYS A N 1
ATOM 636 C CA . LYS A 1 85 ? 40.791 -19.560 -2.821 1.00 52.47 85 LYS A CA 1
ATOM 637 C C . LYS A 1 85 ? 40.781 -20.532 -4.013 1.00 52.47 85 LYS A C 1
ATOM 639 O O . LYS A 1 85 ? 40.475 -21.704 -3.824 1.00 52.47 85 LYS A O 1
ATOM 644 N N . GLY A 1 86 ? 41.065 -20.062 -5.230 1.00 46.69 86 GLY A N 1
ATOM 645 C CA . GLY A 1 86 ? 41.159 -20.981 -6.375 1.00 46.69 86 GLY A CA 1
ATOM 646 C C . GLY A 1 86 ? 41.391 -20.397 -7.769 1.00 46.69 86 GLY A C 1
ATOM 647 O O . GLY A 1 86 ? 41.939 -21.118 -8.592 1.00 46.69 86 GLY A O 1
ATOM 648 N N . ASP A 1 87 ? 41.048 -19.134 -8.043 1.00 49.16 87 ASP A N 1
ATOM 649 C CA . ASP A 1 87 ? 41.132 -18.588 -9.410 1.00 49.16 87 ASP A CA 1
ATOM 650 C C . ASP A 1 87 ? 42.281 -17.587 -9.600 1.00 49.16 87 ASP A C 1
ATOM 652 O O . ASP A 1 87 ? 42.567 -16.742 -8.748 1.00 49.16 87 ASP A O 1
ATOM 656 N N . SER A 1 88 ? 42.960 -17.712 -10.743 1.00 50.28 88 SER A N 1
ATOM 657 C CA . SER A 1 88 ? 44.088 -16.873 -11.158 1.00 50.28 88 SER A CA 1
ATOM 658 C C . SER A 1 88 ? 43.670 -15.401 -11.282 1.00 50.28 88 SER A C 1
ATOM 660 O O . SER A 1 88 ? 42.743 -15.056 -12.010 1.00 50.28 88 SER A O 1
ATOM 662 N N . ALA A 1 89 ? 44.388 -14.525 -10.576 1.00 54.28 89 ALA A N 1
ATOM 663 C CA . ALA A 1 89 ? 44.024 -13.137 -10.273 1.00 54.28 89 ALA A CA 1
ATOM 664 C C . ALA A 1 89 ? 43.950 -12.155 -11.465 1.00 54.28 89 ALA A C 1
ATOM 666 O O . ALA A 1 89 ? 43.649 -10.983 -11.255 1.00 54.28 89 ALA A O 1
ATOM 667 N N . LYS A 1 90 ? 44.241 -12.578 -12.702 1.00 55.12 90 LYS A N 1
ATOM 668 C CA . LYS A 1 90 ? 44.479 -11.639 -13.816 1.00 55.12 90 LYS A CA 1
ATOM 669 C C . LYS A 1 90 ? 43.232 -11.155 -14.564 1.00 55.12 90 LYS A C 1
ATOM 671 O O . LYS A 1 90 ? 43.346 -10.205 -15.322 1.00 55.12 90 LYS A O 1
ATOM 676 N N . HIS A 1 91 ? 42.056 -11.740 -14.329 1.00 78.00 91 HIS A N 1
ATOM 677 C CA . HIS A 1 91 ? 40.839 -11.411 -15.089 1.00 78.00 91 HIS A CA 1
ATOM 678 C C . HIS A 1 91 ? 39.576 -11.415 -14.219 1.00 78.00 91 HIS A C 1
ATOM 680 O O . HIS A 1 91 ? 38.540 -11.953 -14.615 1.00 78.00 91 HIS A O 1
ATOM 686 N N . VAL A 1 92 ? 39.671 -10.860 -13.009 1.00 89.12 92 VAL A N 1
ATOM 687 C CA . VAL A 1 92 ? 38.544 -10.790 -12.072 1.00 89.12 92 VAL A CA 1
ATOM 688 C C . VAL A 1 92 ? 38.114 -9.340 -11.858 1.00 89.12 92 VAL A C 1
ATOM 690 O O . VAL A 1 92 ? 38.949 -8.472 -11.609 1.00 89.12 92 VAL A O 1
ATOM 693 N N . LEU A 1 93 ? 36.806 -9.087 -11.924 1.00 93.88 93 LEU A N 1
ATOM 694 C CA . LEU A 1 93 ? 36.188 -7.842 -11.467 1.00 93.88 93 LEU A CA 1
ATOM 695 C C . LEU A 1 93 ? 35.317 -8.140 -10.249 1.00 93.88 93 LEU A C 1
ATOM 697 O O . LEU A 1 93 ? 34.373 -8.920 -10.343 1.00 93.88 93 LEU A O 1
ATOM 701 N N . VAL A 1 94 ? 35.604 -7.505 -9.117 1.00 95.62 94 VAL A N 1
ATOM 702 C CA . VAL A 1 94 ? 34.767 -7.621 -7.920 1.00 95.62 94 VAL A CA 1
ATOM 703 C C . VAL A 1 94 ? 33.708 -6.526 -7.931 1.00 95.62 94 VAL A C 1
ATOM 705 O O . VAL A 1 94 ? 34.030 -5.348 -8.054 1.00 95.62 94 VAL A O 1
ATOM 708 N N . VAL A 1 95 ? 32.441 -6.888 -7.791 1.00 97.50 95 VAL A N 1
ATOM 709 C CA . VAL A 1 95 ? 31.325 -5.944 -7.711 1.00 97.50 95 VAL A CA 1
ATOM 710 C C . VAL A 1 95 ? 30.565 -6.150 -6.410 1.00 97.50 95 VAL A C 1
ATOM 712 O O . VAL A 1 95 ? 30.462 -7.272 -5.925 1.00 97.50 95 VAL A O 1
ATOM 715 N N . ALA A 1 96 ? 30.066 -5.065 -5.824 1.00 95.94 96 ALA A N 1
ATOM 716 C CA . ALA A 1 96 ? 29.229 -5.139 -4.634 1.00 95.94 96 ALA A CA 1
ATOM 717 C C . ALA A 1 96 ? 28.241 -3.971 -4.591 1.00 95.94 96 ALA A C 1
ATOM 719 O O . ALA A 1 96 ? 28.636 -2.802 -4.494 1.00 95.94 96 ALA A O 1
ATOM 720 N N . CYS A 1 97 ? 26.951 -4.292 -4.650 1.00 92.88 97 CYS A N 1
ATOM 721 C CA . CYS A 1 97 ? 25.859 -3.342 -4.463 1.00 92.88 97 CYS A CA 1
ATOM 722 C C . CYS A 1 97 ? 25.355 -3.449 -3.018 1.00 92.88 97 CYS A C 1
ATOM 724 O O . CYS A 1 97 ? 25.131 -4.553 -2.536 1.00 92.88 97 CYS A O 1
ATOM 726 N N . HIS A 1 98 ? 25.199 -2.320 -2.318 1.00 86.88 98 HIS A N 1
ATOM 727 C CA . HIS A 1 98 ? 24.810 -2.267 -0.896 1.00 86.88 98 HIS A CA 1
ATOM 728 C C . HIS A 1 98 ? 25.763 -2.945 0.086 1.00 86.88 98 HIS A C 1
ATOM 730 O O . HIS A 1 98 ? 25.348 -3.495 1.108 1.00 86.88 98 HIS A O 1
ATOM 736 N N . ALA A 1 99 ? 27.065 -2.831 -0.152 1.00 86.62 99 ALA A N 1
ATOM 737 C CA . ALA A 1 99 ? 28.034 -3.251 0.846 1.00 86.62 99 ALA A CA 1
ATOM 738 C C . ALA A 1 99 ? 27.957 -2.313 2.067 1.00 86.62 99 ALA A C 1
ATOM 740 O O . ALA A 1 99 ? 28.162 -1.100 1.960 1.00 86.62 99 ALA A O 1
ATOM 741 N N . CYS A 1 100 ? 27.681 -2.847 3.261 1.00 86.81 100 CYS A N 1
ATOM 742 C CA . CYS A 1 100 ? 27.797 -2.043 4.482 1.00 86.81 100 CYS A CA 1
ATOM 743 C C . CYS A 1 100 ? 29.241 -1.526 4.613 1.00 86.81 100 CYS A C 1
ATOM 745 O O . CYS A 1 100 ? 30.159 -2.176 4.123 1.00 86.81 100 CYS A O 1
ATOM 747 N N . GLN A 1 101 ? 29.496 -0.387 5.270 1.00 83.00 101 GLN A N 1
ATOM 748 C CA . GLN A 1 101 ? 30.841 0.216 5.235 1.00 83.00 101 GLN A CA 1
ATOM 749 C C . GLN A 1 101 ? 31.969 -0.729 5.686 1.00 83.00 101 GLN A C 1
ATOM 751 O O . GLN A 1 101 ? 33.058 -0.684 5.119 1.00 83.00 101 GLN A O 1
ATOM 756 N N . HIS A 1 102 ? 31.727 -1.602 6.669 1.00 83.50 102 HIS A N 1
ATOM 757 C CA . HIS A 1 102 ? 32.730 -2.587 7.091 1.00 83.50 102 HIS A CA 1
ATOM 758 C C . HIS A 1 102 ? 33.024 -3.611 5.990 1.00 83.50 102 HIS A C 1
ATOM 760 O O . HIS A 1 102 ? 34.188 -3.872 5.698 1.00 83.50 102 HIS A O 1
ATOM 766 N N . LEU A 1 103 ? 31.976 -4.146 5.358 1.00 85.75 103 LEU A N 1
ATOM 767 C CA . LEU A 1 103 ? 32.104 -5.099 4.261 1.00 85.75 103 LEU A CA 1
ATOM 768 C C . LEU A 1 103 ? 32.723 -4.441 3.023 1.00 85.75 103 LEU A C 1
ATOM 770 O O . LEU A 1 103 ? 33.619 -5.012 2.420 1.00 85.75 103 LEU A O 1
ATOM 774 N N . ALA A 1 104 ? 32.300 -3.222 2.682 1.00 89.56 104 ALA A N 1
ATOM 775 C CA . ALA A 1 104 ? 32.860 -2.442 1.584 1.00 89.56 104 ALA A CA 1
ATOM 776 C C . ALA A 1 104 ? 34.373 -2.264 1.755 1.00 89.56 104 ALA A C 1
ATOM 778 O O . ALA A 1 104 ? 35.134 -2.535 0.830 1.00 89.56 104 ALA A O 1
ATOM 779 N N . ARG A 1 105 ? 34.812 -1.887 2.963 1.00 90.12 105 ARG A N 1
ATOM 780 C CA . ARG A 1 105 ? 36.232 -1.737 3.285 1.00 90.12 105 ARG A CA 1
ATOM 781 C C . ARG A 1 105 ? 36.987 -3.060 3.185 1.00 90.12 105 ARG A C 1
ATOM 783 O O . ARG A 1 105 ? 38.063 -3.096 2.604 1.00 90.12 105 ARG A O 1
ATOM 790 N N . GLU A 1 106 ? 36.412 -4.147 3.691 1.00 87.88 106 GLU A N 1
ATOM 791 C CA . GLU A 1 106 ? 37.014 -5.479 3.596 1.00 87.88 106 GLU A CA 1
ATOM 792 C C . GLU A 1 106 ? 37.166 -5.960 2.146 1.00 87.88 106 GLU A C 1
ATOM 794 O O . GLU A 1 106 ? 38.225 -6.474 1.781 1.00 87.88 106 GLU A O 1
ATOM 799 N N . ILE A 1 107 ? 36.137 -5.757 1.316 1.00 90.75 107 ILE A N 1
ATOM 800 C CA . ILE A 1 107 ? 36.169 -6.058 -0.119 1.00 90.75 107 ILE A CA 1
ATOM 801 C C . ILE A 1 107 ? 37.299 -5.273 -0.781 1.00 90.75 107 ILE A C 1
ATOM 803 O O . ILE A 1 107 ? 38.141 -5.868 -1.452 1.00 90.75 107 ILE A O 1
ATOM 807 N N . VAL A 1 108 ? 37.342 -3.955 -0.562 1.00 92.62 108 VAL A N 1
ATOM 808 C CA . VAL A 1 108 ? 38.368 -3.075 -1.130 1.00 92.62 108 VAL A CA 1
ATOM 809 C C . VAL A 1 108 ? 39.763 -3.510 -0.682 1.00 92.62 108 VAL A C 1
ATOM 811 O O . VAL A 1 108 ? 40.635 -3.676 -1.527 1.00 92.62 108 VAL A O 1
ATOM 814 N N . ASP A 1 109 ? 39.981 -3.780 0.606 1.00 89.56 109 ASP A N 1
ATOM 815 C CA . ASP A 1 109 ? 41.286 -4.206 1.127 1.00 89.56 109 ASP A CA 1
ATOM 816 C C . ASP A 1 109 ? 41.739 -5.540 0.513 1.00 89.56 109 ASP A C 1
ATOM 818 O O . ASP A 1 109 ? 42.895 -5.691 0.116 1.00 89.56 109 ASP A O 1
ATOM 822 N N . CYS A 1 110 ? 40.822 -6.496 0.349 1.00 85.88 110 CYS A N 1
ATOM 823 C CA . CYS A 1 110 ? 41.103 -7.747 -0.352 1.00 85.88 110 CYS A CA 1
ATOM 824 C C . CYS A 1 110 ? 41.455 -7.523 -1.830 1.00 85.88 110 CYS A C 1
ATOM 826 O O . CYS A 1 110 ? 42.377 -8.165 -2.339 1.00 85.88 110 CYS A O 1
ATOM 828 N N . CYS A 1 111 ? 40.763 -6.607 -2.510 1.00 90.19 111 CYS A N 1
ATOM 829 C CA . CYS A 1 111 ? 41.042 -6.256 -3.901 1.00 90.19 111 CYS A CA 1
ATOM 830 C C . CYS A 1 111 ? 42.393 -5.546 -4.056 1.00 90.19 111 CYS A C 1
ATOM 832 O O . CYS A 1 111 ? 43.126 -5.844 -4.996 1.00 90.19 111 CYS A O 1
ATOM 834 N N . LEU A 1 112 ? 42.764 -4.673 -3.115 1.00 89.38 112 LEU A N 1
ATOM 835 C CA . LEU A 1 112 ? 44.069 -4.009 -3.075 1.00 89.38 112 LEU A CA 1
ATOM 836 C C . LEU A 1 112 ? 45.212 -5.016 -2.904 1.00 89.38 112 LEU A C 1
ATOM 838 O O . LEU A 1 112 ? 46.149 -5.019 -3.701 1.00 89.38 112 LEU A O 1
ATOM 842 N N . VAL A 1 113 ? 45.097 -5.932 -1.935 1.00 86.25 113 VAL A N 1
ATOM 843 C CA . VAL A 1 113 ? 46.098 -6.988 -1.691 1.00 86.25 113 VAL A CA 1
ATOM 844 C C . VAL A 1 113 ? 46.266 -7.900 -2.908 1.00 86.25 113 VAL A C 1
ATOM 846 O O . VAL A 1 113 ? 47.380 -8.303 -3.239 1.00 86.25 113 VAL A O 1
ATOM 849 N N . ARG A 1 114 ? 45.165 -8.233 -3.590 1.00 83.56 114 ARG A N 1
ATOM 850 C CA . ARG A 1 114 ? 45.162 -9.139 -4.751 1.00 83.56 114 ARG A CA 1
ATOM 851 C C . ARG A 1 114 ? 45.374 -8.430 -6.088 1.00 83.56 114 ARG A C 1
ATOM 853 O O . ARG A 1 114 ? 45.451 -9.108 -7.109 1.00 83.56 114 ARG A O 1
ATOM 860 N N . ARG A 1 115 ? 45.476 -7.096 -6.082 1.00 87.88 115 ARG A N 1
ATOM 861 C CA . ARG A 1 115 ? 45.534 -6.236 -7.275 1.00 87.88 115 ARG A CA 1
ATOM 862 C C . ARG A 1 115 ? 44.415 -6.538 -8.279 1.00 87.88 115 ARG A C 1
ATOM 864 O O . ARG A 1 115 ? 44.649 -6.670 -9.475 1.00 87.88 115 ARG A O 1
ATOM 871 N N . THR A 1 116 ? 43.191 -6.676 -7.779 1.00 88.69 116 THR A N 1
ATOM 872 C CA . THR A 1 116 ? 42.003 -7.03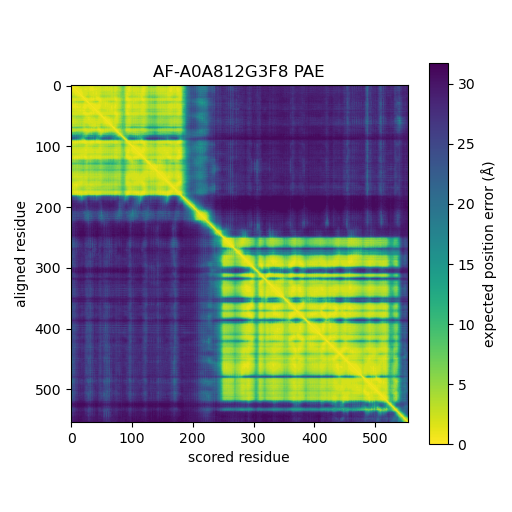6 -8.566 1.00 88.69 116 THR A CA 1
ATOM 873 C C . THR A 1 116 ? 41.086 -5.830 -8.729 1.00 88.69 116 THR A C 1
ATOM 875 O O . THR A 1 116 ? 40.805 -5.142 -7.750 1.00 88.69 116 THR A O 1
ATOM 878 N N . ALA A 1 117 ? 40.608 -5.566 -9.947 1.00 93.50 117 ALA A N 1
ATOM 879 C CA . ALA A 1 117 ? 39.691 -4.455 -10.194 1.00 93.50 117 ALA A CA 1
ATOM 880 C C . ALA A 1 117 ? 38.392 -4.616 -9.392 1.00 93.50 117 ALA A C 1
ATOM 882 O O . ALA A 1 117 ? 37.910 -5.734 -9.188 1.00 93.50 117 ALA A O 1
ATOM 883 N N . PHE A 1 118 ? 37.811 -3.499 -8.957 1.00 96.00 118 PHE A N 1
ATOM 884 C CA . PHE A 1 118 ? 36.597 -3.525 -8.151 1.00 96.00 118 PHE A CA 1
ATOM 885 C C . PHE A 1 118 ? 35.653 -2.358 -8.428 1.00 96.00 118 PHE A C 1
ATOM 887 O O . PHE A 1 118 ? 36.076 -1.268 -8.807 1.00 96.00 118 PHE A O 1
ATOM 894 N N . ALA A 1 119 ? 34.368 -2.582 -8.173 1.00 97.75 119 ALA A N 1
ATOM 895 C CA . ALA A 1 119 ? 33.319 -1.577 -8.125 1.00 97.75 119 ALA A CA 1
ATOM 896 C C . ALA A 1 119 ? 32.467 -1.823 -6.874 1.00 97.75 119 ALA A C 1
ATOM 898 O O . ALA A 1 119 ? 31.808 -2.853 -6.760 1.00 97.75 119 ALA A O 1
ATOM 899 N N . VAL A 1 120 ? 32.471 -0.900 -5.917 1.00 97.19 120 VAL A N 1
ATOM 900 C CA . VAL A 1 120 ? 31.780 -1.088 -4.631 1.00 97.19 120 VAL A CA 1
ATOM 901 C C . VAL A 1 120 ? 30.881 0.107 -4.353 1.00 97.19 120 VAL A C 1
ATOM 903 O O . VAL A 1 120 ? 31.337 1.244 -4.422 1.00 97.19 120 VAL A O 1
ATOM 906 N N . CYS A 1 121 ? 29.611 -0.146 -4.030 1.00 95.75 121 CYS A N 1
ATOM 907 C CA . CYS A 1 121 ? 28.629 0.865 -3.639 1.00 95.75 121 CYS A CA 1
ATOM 908 C C . CYS A 1 121 ? 28.305 0.753 -2.138 1.00 95.75 121 CYS A C 1
ATOM 910 O O . CYS A 1 121 ? 27.531 -0.131 -1.752 1.00 95.75 121 CYS A O 1
ATOM 912 N N . PRO A 1 122 ? 28.883 1.612 -1.277 1.00 91.88 122 PRO A N 1
ATOM 913 C CA . PRO A 1 122 ? 28.667 1.551 0.166 1.00 91.88 122 PRO A CA 1
ATOM 914 C C . PRO A 1 122 ? 27.307 2.135 0.597 1.00 91.88 122 PRO A C 1
ATOM 916 O O . PRO A 1 122 ? 26.930 3.212 0.137 1.00 91.88 122 PRO A O 1
ATOM 919 N N . CYS A 1 123 ? 26.592 1.487 1.528 1.00 83.31 123 CYS A N 1
ATOM 920 C CA . CYS A 1 123 ? 25.245 1.920 1.961 1.00 83.31 123 CYS A CA 1
ATOM 921 C C . CYS A 1 123 ? 25.151 2.484 3.401 1.00 83.31 123 CYS A C 1
ATOM 923 O O . CYS A 1 123 ? 24.371 3.399 3.674 1.00 83.31 123 CYS A O 1
ATOM 925 N N . CYS A 1 124 ? 25.975 2.021 4.345 1.00 81.81 124 CYS A N 1
ATOM 926 C CA . CYS A 1 124 ? 25.860 2.400 5.764 1.00 81.81 124 CYS A CA 1
ATOM 927 C C . CYS A 1 124 ? 27.087 3.180 6.263 1.00 81.81 124 CYS A C 1
ATOM 929 O O . CYS A 1 124 ? 27.976 2.545 6.838 1.00 81.81 124 CYS A O 1
ATOM 931 N N . PRO A 1 125 ? 27.161 4.515 6.074 1.00 81.19 125 PRO A N 1
ATOM 932 C CA . PRO A 1 125 ? 28.257 5.304 6.612 1.00 81.19 125 PRO A CA 1
ATOM 933 C C . PRO A 1 125 ? 28.258 5.234 8.147 1.00 81.19 125 PRO A C 1
ATOM 935 O O . PRO A 1 125 ? 27.231 5.420 8.797 1.00 81.19 125 PRO A O 1
ATOM 938 N N . LYS A 1 126 ? 29.419 4.951 8.718 1.00 82.00 126 LYS A N 1
ATOM 939 C CA . LYS A 1 126 ? 29.730 4.901 10.136 1.00 82.00 126 LYS A CA 1
ATOM 940 C C . LYS A 1 126 ? 30.985 5.722 10.364 1.00 82.00 126 LYS A C 1
ATOM 942 O O . LYS A 1 126 ? 32.041 5.432 9.798 1.00 82.00 126 LYS A O 1
ATOM 947 N N . ASP A 1 127 ? 30.842 6.704 11.232 1.00 84.31 127 ASP A N 1
ATOM 948 C CA . ASP A 1 127 ? 31.905 7.576 11.704 1.00 84.31 127 ASP A CA 1
ATOM 949 C C . ASP A 1 127 ? 31.900 7.507 13.237 1.00 84.31 127 ASP A C 1
ATOM 951 O O . ASP A 1 127 ? 31.187 8.277 13.876 1.00 84.31 127 ASP A O 1
ATOM 955 N N . PRO A 1 128 ? 32.577 6.506 13.837 1.00 79.38 128 PRO A N 1
ATOM 956 C CA . PRO A 1 128 ? 32.494 6.242 15.275 1.00 79.38 128 PRO A CA 1
ATOM 957 C C . PRO A 1 128 ? 32.878 7.447 16.136 1.00 79.38 128 PRO A C 1
ATOM 959 O O . PRO A 1 128 ? 32.302 7.637 17.203 1.00 79.38 1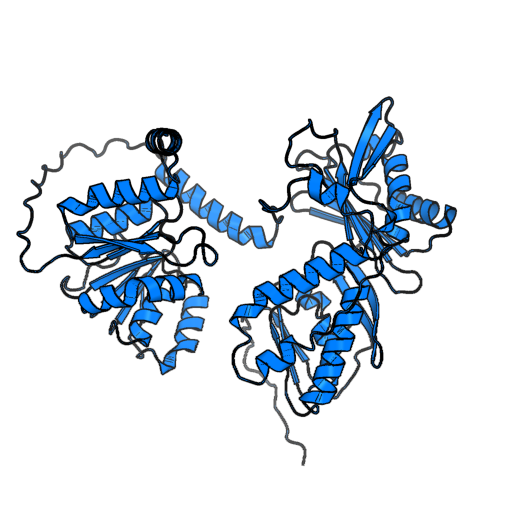28 PRO A O 1
ATOM 962 N N . ASP A 1 129 ? 33.813 8.257 15.639 1.00 83.94 129 ASP A N 1
ATOM 963 C CA . ASP A 1 129 ? 34.345 9.428 16.332 1.00 83.94 129 ASP A CA 1
ATOM 964 C C . ASP A 1 129 ? 33.617 10.727 15.931 1.00 83.94 129 ASP A C 1
ATOM 966 O O . ASP A 1 129 ? 33.910 11.791 16.469 1.00 83.94 129 ASP A O 1
ATOM 970 N N . GLY A 1 130 ? 32.688 10.669 14.963 1.00 86.19 130 GLY A N 1
ATOM 971 C CA . GLY A 1 130 ? 31.915 11.817 14.460 1.00 86.19 130 GLY A CA 1
ATOM 972 C C . GLY A 1 130 ? 32.740 12.908 13.760 1.00 86.19 130 GLY A C 1
ATOM 973 O O . GLY A 1 130 ? 32.206 13.961 13.404 1.00 86.19 130 GLY A O 1
ATOM 974 N N . SER A 1 131 ? 34.042 12.686 13.576 1.00 90.62 131 SER A N 1
ATOM 975 C CA . SER A 1 131 ? 34.992 13.683 13.074 1.00 90.62 131 SER A CA 1
ATOM 976 C C . SER A 1 131 ? 34.736 14.083 11.618 1.00 90.62 131 SER A C 1
ATOM 978 O O . SER A 1 131 ? 34.808 15.265 11.275 1.00 90.62 131 SER A O 1
ATOM 980 N N . ILE A 1 132 ? 34.375 13.122 10.764 1.00 88.88 132 ILE A N 1
ATOM 981 C CA . ILE A 1 132 ? 34.058 13.356 9.353 1.00 88.88 132 ILE A CA 1
ATOM 982 C C . ILE A 1 132 ? 32.680 14.001 9.239 1.00 88.88 132 ILE A C 1
ATOM 984 O O . ILE A 1 132 ? 32.493 14.894 8.415 1.00 88.88 132 ILE A O 1
ATOM 988 N N . GLN A 1 133 ? 31.726 13.607 10.083 1.00 90.06 133 GLN A N 1
ATOM 989 C CA . GLN A 1 133 ? 30.411 14.240 10.143 1.00 90.06 133 GLN A CA 1
ATOM 990 C C . GLN A 1 133 ? 30.514 15.719 10.541 1.00 90.06 133 GLN A C 1
ATOM 992 O O . GLN A 1 133 ? 29.899 16.568 9.894 1.00 90.06 133 GLN A O 1
ATOM 997 N N . ALA A 1 134 ? 31.328 16.040 11.550 1.00 90.88 134 ALA A N 1
ATOM 998 C CA . ALA A 1 134 ? 31.583 17.416 11.968 1.00 90.88 134 ALA A CA 1
ATOM 999 C C . ALA A 1 134 ? 32.270 18.237 10.862 1.00 90.88 134 ALA A C 1
ATOM 1001 O O . ALA A 1 134 ? 31.854 19.361 10.578 1.00 90.88 134 ALA A O 1
ATOM 1002 N N . ALA A 1 135 ? 33.276 17.666 10.191 1.00 91.50 135 ALA A N 1
ATOM 1003 C CA . ALA A 1 135 ? 33.952 18.319 9.071 1.00 91.50 135 ALA A CA 1
ATOM 1004 C C . ALA A 1 135 ? 33.011 18.553 7.875 1.00 91.50 135 ALA A C 1
ATOM 1006 O O . ALA A 1 135 ? 32.997 19.643 7.305 1.00 91.50 135 ALA A O 1
ATOM 1007 N N . ALA A 1 136 ? 32.182 17.565 7.524 1.00 93.56 136 ALA A N 1
ATOM 1008 C CA . ALA A 1 136 ? 31.202 17.674 6.446 1.00 93.56 136 ALA A CA 1
ATOM 1009 C C . ALA A 1 136 ? 30.186 18.792 6.724 1.00 9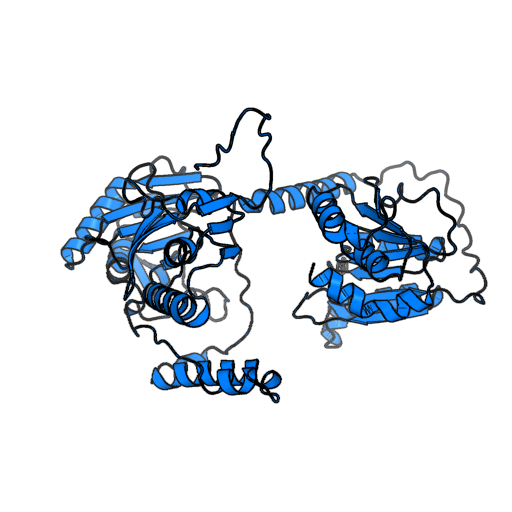3.56 136 ALA A C 1
ATOM 1011 O O . ALA A 1 136 ? 29.926 19.614 5.845 1.00 93.56 136 ALA A O 1
ATOM 1012 N N . ALA A 1 137 ? 29.687 18.880 7.962 1.00 92.31 137 ALA A N 1
ATOM 1013 C CA . ALA A 1 137 ? 28.791 19.950 8.390 1.00 92.31 137 ALA A CA 1
ATOM 1014 C C . ALA A 1 137 ? 29.458 21.335 8.310 1.00 92.31 137 ALA A C 1
ATOM 1016 O O . ALA A 1 137 ? 28.869 22.261 7.758 1.00 92.31 137 ALA A O 1
ATOM 1017 N N . ALA A 1 138 ? 30.701 21.469 8.787 1.00 94.38 138 ALA A N 1
ATOM 1018 C CA . ALA A 1 138 ? 31.448 22.728 8.729 1.00 94.38 138 ALA A CA 1
ATOM 1019 C C . ALA A 1 138 ? 31.721 23.207 7.290 1.00 94.38 138 ALA A C 1
ATOM 1021 O O . ALA A 1 138 ? 31.842 24.405 7.049 1.00 94.38 138 ALA A O 1
ATOM 1022 N N . MET A 1 139 ? 31.808 22.277 6.336 1.00 92.62 139 MET A N 1
ATOM 1023 C CA . MET A 1 139 ? 32.071 22.562 4.922 1.00 92.62 139 MET A CA 1
ATOM 1024 C C . MET A 1 139 ? 30.805 22.614 4.051 1.00 92.62 139 MET A C 1
ATOM 1026 O O . MET A 1 139 ? 30.915 22.867 2.853 1.00 92.62 139 MET A O 1
ATOM 1030 N N . GLY A 1 140 ? 29.618 22.353 4.611 1.00 92.62 140 GLY A N 1
ATOM 1031 C CA . GLY A 1 140 ? 28.367 22.279 3.846 1.00 92.62 140 GLY A CA 1
ATOM 1032 C C . GLY A 1 140 ? 28.323 21.124 2.835 1.00 92.62 140 GLY A C 1
ATOM 1033 O O . GLY A 1 140 ? 27.670 21.231 1.799 1.00 92.62 140 GLY A O 1
ATOM 1034 N N . VAL A 1 141 ? 29.037 20.028 3.105 1.00 91.12 141 VAL A N 1
ATOM 1035 C CA . VAL A 1 141 ? 29.116 18.848 2.230 1.00 91.12 141 VAL A CA 1
ATOM 1036 C C . VAL A 1 141 ? 28.214 17.739 2.772 1.00 91.12 141 VAL A C 1
ATOM 1038 O O . VAL A 1 141 ? 28.131 17.520 3.978 1.00 91.12 141 VAL A O 1
ATOM 1041 N N . ASP A 1 142 ? 27.562 16.990 1.880 1.00 90.00 142 ASP A N 1
ATOM 1042 C CA . ASP A 1 142 ? 26.813 15.787 2.256 1.00 90.00 142 ASP A CA 1
ATOM 1043 C C . ASP A 1 142 ? 27.724 14.775 2.975 1.00 90.00 142 ASP A C 1
ATOM 1045 O O . ASP A 1 142 ? 28.744 14.341 2.432 1.00 90.00 142 ASP A O 1
ATOM 1049 N N . PHE A 1 143 ? 27.327 14.346 4.176 1.00 89.44 143 PHE A N 1
ATOM 1050 C CA . PHE A 1 143 ? 28.079 13.388 4.991 1.00 89.44 143 PHE A CA 1
ATOM 1051 C C . PHE A 1 143 ? 28.399 12.098 4.223 1.00 89.44 143 PHE A C 1
ATOM 1053 O O . PHE A 1 143 ? 29.516 11.584 4.294 1.00 89.44 143 PHE A O 1
ATOM 1060 N N . ARG A 1 144 ? 27.452 11.589 3.423 1.00 87.88 144 ARG A N 1
ATOM 1061 C CA . ARG A 1 144 ? 27.676 10.375 2.623 1.00 87.88 144 ARG A CA 1
ATOM 1062 C C . ARG A 1 144 ? 28.724 10.610 1.536 1.00 87.88 144 ARG A C 1
ATOM 1064 O O . ARG A 1 144 ? 29.550 9.733 1.302 1.00 87.88 144 ARG A O 1
ATOM 1071 N N . ALA A 1 145 ? 28.715 11.776 0.891 1.00 89.69 145 ALA A N 1
ATOM 1072 C CA . ALA A 1 145 ? 29.741 12.155 -0.076 1.00 89.69 145 ALA A CA 1
ATOM 1073 C C . ALA A 1 145 ? 31.124 12.291 0.583 1.00 89.69 145 ALA A C 1
ATOM 1075 O O . ALA A 1 145 ? 32.102 11.779 0.040 1.00 89.69 145 ALA A O 1
ATOM 1076 N N . ALA A 1 146 ? 31.202 12.897 1.773 1.00 91.94 146 ALA A N 1
ATOM 1077 C CA . ALA A 1 146 ? 32.450 13.037 2.525 1.00 91.94 146 ALA A CA 1
ATOM 1078 C C . ALA A 1 146 ? 33.074 11.674 2.877 1.00 91.94 146 ALA A C 1
ATOM 1080 O O . ALA A 1 146 ? 34.268 11.467 2.663 1.00 91.94 146 ALA A O 1
ATOM 1081 N N . MET A 1 147 ? 32.262 10.709 3.323 1.00 92.00 147 MET A N 1
ATOM 1082 C CA . MET A 1 147 ? 32.727 9.344 3.608 1.00 92.00 147 MET A CA 1
ATOM 1083 C C . MET A 1 147 ? 33.280 8.633 2.364 1.00 92.00 147 MET A C 1
ATOM 1085 O O . MET A 1 147 ? 34.294 7.941 2.446 1.00 92.00 147 MET A O 1
ATOM 1089 N N . ILE A 1 148 ? 32.645 8.821 1.201 1.00 92.25 148 ILE A N 1
ATOM 1090 C CA . ILE A 1 148 ? 33.127 8.261 -0.070 1.00 92.25 148 ILE A CA 1
ATOM 1091 C C . ILE A 1 148 ? 34.459 8.896 -0.478 1.00 92.25 148 ILE A C 1
ATOM 1093 O O . ILE A 1 148 ? 35.380 8.176 -0.856 1.00 92.25 148 ILE A O 1
ATOM 1097 N N . LEU A 1 149 ? 34.588 10.221 -0.367 1.00 92.38 149 LEU A N 1
ATOM 1098 C CA . LEU A 1 149 ? 35.834 10.927 -0.680 1.00 92.38 149 LEU A CA 1
ATOM 1099 C C . LEU A 1 149 ? 36.985 10.493 0.235 1.00 92.38 149 LEU A C 1
ATOM 1101 O O . LEU A 1 149 ? 38.097 10.289 -0.250 1.00 92.38 149 LEU A O 1
ATOM 1105 N N . ALA A 1 150 ? 36.718 10.294 1.528 1.00 91.75 150 ALA A N 1
ATOM 1106 C CA . ALA A 1 150 ? 37.707 9.789 2.477 1.00 91.75 150 ALA A CA 1
ATOM 1107 C C . ALA A 1 150 ? 38.207 8.387 2.086 1.00 91.75 150 ALA A C 1
ATOM 1109 O O . ALA A 1 150 ? 39.415 8.143 2.045 1.00 91.75 150 ALA A O 1
ATOM 1110 N N . GLU A 1 151 ? 37.295 7.480 1.729 1.00 92.69 151 GLU A N 1
ATOM 1111 C CA . GLU A 1 151 ? 37.660 6.129 1.295 1.00 92.69 151 GLU A CA 1
ATOM 1112 C C . GLU A 1 151 ? 38.400 6.137 -0.051 1.00 92.69 151 GLU A C 1
ATOM 1114 O O . GLU A 1 151 ? 39.413 5.457 -0.207 1.00 92.69 151 GLU A O 1
ATOM 1119 N N . MET A 1 152 ? 37.974 6.966 -1.008 1.00 94.56 152 MET A N 1
ATOM 1120 C CA . MET A 1 152 ? 38.708 7.161 -2.262 1.00 94.56 152 MET A CA 1
ATOM 1121 C C . MET A 1 152 ? 40.127 7.682 -2.014 1.00 94.56 152 MET A C 1
ATOM 1123 O O . MET A 1 152 ? 41.066 7.185 -2.631 1.00 94.56 152 MET A O 1
ATOM 1127 N N . GLY A 1 153 ? 40.303 8.630 -1.089 1.00 94.31 153 GLY A N 1
ATOM 1128 C CA . GLY A 1 153 ? 41.615 9.145 -0.694 1.00 94.31 153 GLY A CA 1
ATOM 1129 C C . GLY A 1 153 ? 42.523 8.071 -0.091 1.00 94.31 153 GLY A C 1
ATOM 1130 O O . GLY A 1 153 ? 43.715 8.038 -0.389 1.00 94.31 153 GLY A O 1
ATOM 1131 N N . ARG A 1 154 ? 41.962 7.138 0.689 1.00 93.50 154 ARG A N 1
ATOM 1132 C CA . ARG A 1 154 ? 42.690 5.983 1.243 1.00 93.50 154 ARG A CA 1
ATOM 1133 C C . ARG A 1 154 ? 43.164 5.007 0.160 1.00 93.50 154 ARG A C 1
ATOM 1135 O O . ARG A 1 154 ? 44.227 4.402 0.293 1.00 93.50 154 ARG A O 1
ATOM 1142 N N . VAL A 1 155 ? 42.361 4.833 -0.886 1.00 93.56 155 VAL A N 1
ATOM 1143 C CA . VAL A 1 155 ? 42.576 3.865 -1.973 1.00 93.56 155 VAL A CA 1
ATOM 1144 C C . VAL A 1 155 ? 43.493 4.412 -3.074 1.00 93.56 155 VAL A C 1
ATOM 1146 O O . VAL A 1 155 ? 44.271 3.655 -3.657 1.00 93.56 155 VAL A O 1
ATOM 1149 N N . ALA A 1 156 ? 43.422 5.717 -3.351 1.00 93.50 156 ALA A N 1
ATOM 1150 C CA . ALA A 1 156 ? 44.123 6.385 -4.449 1.00 93.50 156 ALA A CA 1
ATOM 1151 C C . ALA A 1 156 ? 45.643 6.117 -4.542 1.00 93.50 156 ALA A C 1
ATOM 1153 O O . ALA A 1 156 ? 46.139 6.035 -5.664 1.00 93.50 156 ALA A O 1
ATOM 1154 N N . PRO A 1 157 ? 46.402 5.936 -3.438 1.00 92.62 157 PRO A N 1
ATOM 1155 C CA . PRO A 1 157 ? 47.834 5.640 -3.523 1.00 92.62 157 PRO A CA 1
ATOM 1156 C C . PRO A 1 157 ? 48.177 4.259 -4.102 1.00 92.62 157 PRO A C 1
ATOM 1158 O O . PRO A 1 157 ? 49.329 4.023 -4.448 1.00 92.62 157 PRO A O 1
ATOM 1161 N N . GLN A 1 158 ? 47.221 3.326 -4.152 1.00 90.44 158 GLN A N 1
ATOM 1162 C CA . GLN A 1 158 ? 47.475 1.921 -4.504 1.00 90.44 158 GLN A CA 1
ATOM 1163 C C . GLN A 1 158 ? 46.879 1.510 -5.853 1.00 90.44 158 GLN A C 1
ATOM 1165 O O . GLN A 1 158 ? 47.297 0.501 -6.423 1.00 90.44 158 GLN A O 1
ATOM 1170 N N . CYS A 1 159 ? 45.886 2.250 -6.348 1.00 91.50 159 CYS A N 1
ATOM 1171 C CA . CYS A 1 159 ? 45.228 1.971 -7.618 1.00 91.50 159 CYS A CA 1
ATOM 1172 C C . CYS A 1 159 ? 44.583 3.239 -8.182 1.00 91.50 159 CYS A C 1
ATOM 1174 O O . CYS A 1 159 ? 44.295 4.197 -7.457 1.00 91.50 159 CYS A O 1
ATOM 1176 N N . ARG A 1 160 ? 44.270 3.224 -9.476 1.00 93.38 160 ARG A N 1
ATOM 1177 C CA . ARG A 1 160 ? 43.481 4.282 -10.091 1.00 93.38 160 ARG A CA 1
ATOM 1178 C C . ARG A 1 160 ? 42.031 4.165 -9.638 1.00 93.38 160 ARG A C 1
ATOM 1180 O O . ARG A 1 160 ? 41.309 3.262 -10.060 1.00 93.38 160 ARG A O 1
ATOM 1187 N N . VAL A 1 161 ? 41.607 5.121 -8.819 1.00 95.44 161 VAL A N 1
ATOM 1188 C CA . VAL A 1 161 ? 40.247 5.203 -8.285 1.00 95.44 161 VAL A CA 1
ATOM 1189 C C . VAL A 1 161 ? 39.403 6.223 -9.053 1.00 95.44 161 VAL A C 1
ATOM 1191 O O . VAL A 1 161 ? 39.887 7.275 -9.471 1.00 95.44 161 VAL A O 1
ATOM 1194 N N . ALA A 1 162 ? 38.127 5.915 -9.253 1.00 95.50 162 ALA A N 1
ATOM 1195 C CA . ALA A 1 162 ? 37.142 6.801 -9.851 1.00 95.50 162 ALA A CA 1
ATOM 1196 C C . ALA A 1 162 ? 35.796 6.675 -9.131 1.00 95.50 162 ALA A C 1
ATOM 1198 O O . ALA A 1 162 ? 35.429 5.601 -8.660 1.00 95.50 162 ALA A O 1
ATOM 1199 N N . LEU A 1 163 ? 35.042 7.773 -9.091 1.00 96.44 163 LEU A N 1
ATOM 1200 C CA . LEU A 1 163 ? 33.660 7.776 -8.621 1.00 96.44 163 LEU A CA 1
ATOM 1201 C C . LEU A 1 163 ? 32.713 7.584 -9.809 1.00 96.44 163 LEU A C 1
ATOM 1203 O O . LEU A 1 163 ? 32.864 8.232 -10.851 1.00 96.44 163 LEU A O 1
ATOM 1207 N N . ARG A 1 164 ? 31.721 6.711 -9.654 1.00 96.88 164 ARG A N 1
ATOM 1208 C CA . ARG A 1 164 ? 30.542 6.641 -10.524 1.00 96.88 164 ARG A CA 1
ATOM 1209 C C . ARG A 1 164 ? 29.295 6.874 -9.698 1.00 96.88 164 ARG A C 1
ATOM 1211 O O . ARG A 1 164 ? 29.260 6.543 -8.514 1.00 96.88 164 ARG A O 1
ATOM 1218 N N . THR A 1 165 ? 28.280 7.443 -10.328 1.00 96.06 165 THR A N 1
ATOM 1219 C CA . THR A 1 165 ? 26.986 7.669 -9.697 1.00 96.06 165 THR A CA 1
ATOM 1220 C C . THR A 1 165 ? 25.856 7.233 -10.610 1.00 96.06 165 THR A C 1
ATOM 1222 O O . THR A 1 165 ? 26.016 7.182 -11.830 1.00 96.06 165 THR A O 1
ATOM 1225 N N . PHE A 1 166 ? 24.715 6.923 -10.009 1.00 93.31 166 PHE A N 1
ATOM 1226 C CA . PHE A 1 166 ? 23.445 6.742 -10.707 1.00 93.31 166 PHE A CA 1
ATOM 1227 C C . PHE A 1 166 ? 22.355 7.582 -10.030 1.00 93.31 166 PHE A C 1
ATOM 1229 O O . PHE A 1 166 ? 22.634 8.298 -9.068 1.00 93.31 166 PHE A O 1
ATOM 1236 N N . ASP A 1 167 ? 21.135 7.557 -10.557 1.00 91.19 167 ASP A N 1
ATOM 1237 C CA . ASP A 1 167 ? 20.038 8.387 -10.057 1.00 91.19 167 ASP A CA 1
ATOM 1238 C C . ASP A 1 167 ? 19.733 8.098 -8.574 1.00 91.19 167 ASP A C 1
ATOM 1240 O O . ASP A 1 167 ? 19.471 6.957 -8.184 1.00 91.19 167 ASP A O 1
ATOM 1244 N N . SER A 1 168 ? 19.766 9.143 -7.742 1.00 89.50 168 SER A N 1
ATOM 1245 C CA . SER A 1 168 ? 19.451 9.059 -6.313 1.00 89.50 168 SER A CA 1
ATOM 1246 C C . SER A 1 168 ? 17.996 8.679 -6.033 1.00 89.50 168 SER A C 1
ATOM 1248 O O . SER A 1 168 ? 17.696 8.214 -4.937 1.00 89.50 168 SER A O 1
ATOM 1250 N N . GLN A 1 169 ? 17.093 8.849 -7.004 1.00 90.25 169 GLN A N 1
ATOM 1251 C CA . GLN A 1 169 ? 15.708 8.386 -6.908 1.00 90.25 169 GLN A CA 1
ATOM 1252 C C . GLN A 1 169 ? 15.599 6.857 -7.006 1.00 90.25 169 GLN A C 1
ATOM 1254 O O . GLN A 1 169 ? 14.653 6.275 -6.478 1.00 90.25 169 GLN A O 1
ATOM 1259 N N . ILE A 1 170 ? 16.567 6.188 -7.649 1.00 85.62 170 ILE A N 1
ATOM 1260 C CA . ILE A 1 170 ? 16.637 4.717 -7.685 1.00 85.62 170 ILE A CA 1
ATOM 1261 C C . ILE A 1 170 ? 17.115 4.183 -6.336 1.00 85.62 170 ILE A C 1
ATOM 1263 O O . ILE A 1 170 ? 16.576 3.193 -5.844 1.00 85.62 170 ILE A O 1
ATOM 1267 N N . SER A 1 171 ? 18.126 4.827 -5.750 1.00 87.00 171 SER A N 1
ATOM 1268 C CA . SER A 1 171 ? 18.609 4.518 -4.407 1.00 87.00 171 SER A CA 1
ATOM 1269 C C . SER A 1 171 ? 19.328 5.724 -3.805 1.00 87.00 171 SER A C 1
ATOM 1271 O O . SER A 1 171 ? 20.164 6.317 -4.486 1.00 87.00 171 SER A O 1
ATOM 1273 N N . PRO A 1 172 ? 19.137 6.049 -2.514 1.00 84.12 172 PRO A N 1
ATOM 1274 C CA . PRO A 1 172 ? 19.977 7.039 -1.835 1.00 84.12 172 PRO A CA 1
ATOM 1275 C C . PRO A 1 172 ? 21.441 6.570 -1.695 1.00 84.12 172 PRO A C 1
ATOM 1277 O O . PRO A 1 172 ? 22.326 7.362 -1.365 1.00 84.12 172 PRO A O 1
ATOM 1280 N N . HIS A 1 173 ? 21.713 5.282 -1.930 1.00 87.62 173 HIS A N 1
ATOM 1281 C CA . HIS A 1 173 ? 23.050 4.695 -2.000 1.00 87.62 173 HIS A CA 1
ATOM 1282 C C . HIS A 1 173 ? 23.480 4.576 -3.462 1.00 87.62 173 HIS A C 1
ATOM 1284 O O . HIS A 1 173 ? 23.490 3.492 -4.033 1.00 87.62 173 HIS A O 1
ATOM 1290 N N . ASN A 1 174 ? 23.812 5.712 -4.075 1.00 92.19 174 ASN A N 1
ATOM 1291 C CA . ASN A 1 174 ? 24.058 5.828 -5.513 1.00 92.19 174 ASN A CA 1
ATOM 1292 C C . ASN A 1 174 ? 25.503 6.171 -5.892 1.00 92.19 174 ASN A C 1
ATOM 1294 O O . ASN A 1 174 ? 25.737 6.743 -6.955 1.00 92.19 174 ASN A O 1
ATOM 1298 N N . ARG A 1 175 ? 26.476 5.885 -5.024 1.00 94.94 175 ARG A N 1
ATOM 1299 C CA . ARG A 1 175 ? 27.882 6.278 -5.204 1.00 94.94 175 ARG A CA 1
ATOM 1300 C C . ARG A 1 175 ? 28.776 5.049 -5.201 1.00 94.94 175 ARG A C 1
ATOM 1302 O O . ARG A 1 175 ? 28.885 4.363 -4.190 1.00 94.94 175 ARG A O 1
ATOM 1309 N N . ILE A 1 176 ? 29.423 4.797 -6.332 1.00 97.25 176 ILE A N 1
ATOM 1310 C CA . ILE A 1 176 ? 30.233 3.608 -6.582 1.00 97.25 176 ILE A CA 1
ATOM 1311 C C . ILE A 1 176 ? 31.704 4.010 -6.649 1.00 97.25 176 ILE A C 1
ATOM 1313 O O . ILE A 1 176 ? 32.101 4.811 -7.499 1.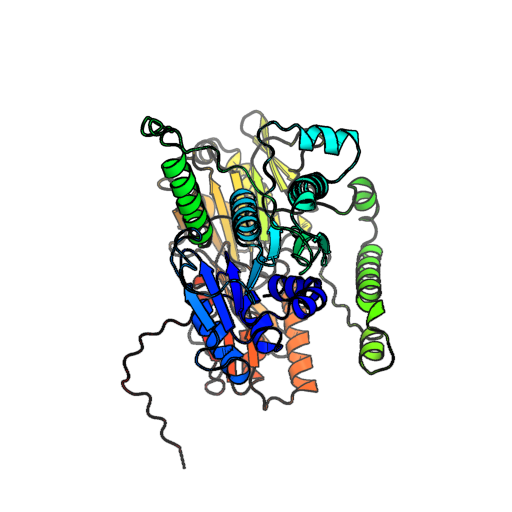00 97.25 176 ILE A O 1
ATOM 1317 N N . ILE A 1 177 ? 32.517 3.423 -5.776 1.00 97.31 177 ILE A N 1
ATOM 1318 C CA . ILE A 1 177 ? 33.974 3.523 -5.819 1.00 97.31 177 ILE A CA 1
ATOM 1319 C C . ILE A 1 177 ? 34.474 2.453 -6.787 1.00 97.31 177 ILE A C 1
ATOM 1321 O O . ILE A 1 177 ? 34.316 1.260 -6.531 1.00 97.31 177 ILE A O 1
ATOM 1325 N N . PHE A 1 178 ? 35.061 2.882 -7.901 1.00 97.50 178 PHE A N 1
ATOM 1326 C CA . PHE A 1 178 ? 35.646 2.005 -8.910 1.00 97.50 178 PHE A CA 1
ATOM 1327 C C . PHE A 1 178 ? 37.172 2.080 -8.844 1.00 97.50 178 PHE A C 1
ATOM 1329 O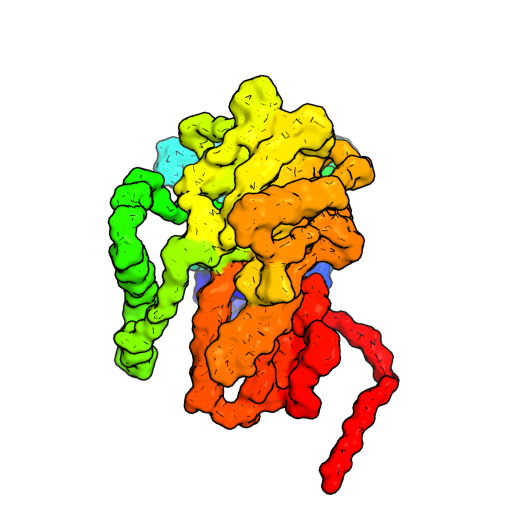 O . PHE A 1 178 ? 37.733 3.162 -9.015 1.00 97.50 178 PHE A O 1
ATOM 1336 N N . GLY A 1 179 ? 37.845 0.955 -8.618 1.00 95.69 179 GLY A N 1
ATOM 1337 C CA . GLY A 1 179 ? 39.304 0.851 -8.572 1.00 95.69 179 GLY A CA 1
ATOM 1338 C C . GLY A 1 179 ? 39.849 -0.057 -9.671 1.00 95.69 179 GLY A C 1
ATOM 1339 O O . GLY A 1 179 ? 39.310 -1.137 -9.916 1.00 95.69 179 GLY A O 1
ATOM 1340 N N . ARG A 1 180 ? 40.932 0.368 -10.328 1.00 92.50 180 ARG A N 1
ATOM 1341 C CA . ARG A 1 180 ? 41.660 -0.432 -11.327 1.00 92.50 180 ARG A CA 1
ATOM 1342 C C . ARG A 1 180 ? 43.170 -0.255 -11.207 1.00 92.50 180 ARG A C 1
ATOM 1344 O O . ARG A 1 180 ? 43.637 0.791 -10.764 1.00 92.50 180 ARG A O 1
ATOM 1351 N N . PHE A 1 181 ? 43.914 -1.259 -11.645 1.00 88.25 181 PHE A N 1
ATOM 1352 C CA . PHE A 1 181 ? 45.376 -1.279 -11.635 1.00 88.25 181 PHE A CA 1
ATOM 1353 C C . PHE A 1 181 ? 45.875 -1.179 -13.075 1.00 88.25 181 PHE A C 1
ATOM 1355 O O . PHE A 1 181 ? 45.301 -1.829 -13.948 1.00 88.25 181 PHE A O 1
ATOM 1362 N N . ASP A 1 182 ? 46.899 -0.363 -13.325 1.00 78.31 182 ASP A N 1
ATOM 1363 C CA . ASP A 1 182 ? 47.537 -0.286 -14.639 1.00 78.31 182 ASP A CA 1
ATOM 1364 C C . ASP A 1 182 ? 48.719 -1.290 -14.682 1.00 78.31 182 ASP A C 1
ATOM 1366 O O . ASP A 1 182 ? 49.399 -1.512 -13.675 1.00 78.31 182 ASP A O 1
ATOM 1370 N N . ASP A 1 183 ? 48.974 -1.920 -15.838 1.00 61.31 183 ASP A N 1
ATOM 1371 C CA . ASP A 1 183 ? 49.991 -2.986 -16.003 1.00 61.31 183 ASP A CA 1
ATOM 1372 C C . ASP A 1 183 ? 51.440 -2.530 -15.721 1.00 61.31 183 ASP A C 1
ATOM 1374 O O . ASP A 1 183 ? 52.338 -3.356 -15.549 1.00 61.31 183 ASP A O 1
ATOM 1378 N N . CYS A 1 184 ? 51.672 -1.216 -15.654 1.00 47.81 184 CYS A N 1
ATOM 1379 C CA . CYS A 1 184 ? 52.980 -0.598 -15.429 1.00 47.81 184 CYS A CA 1
ATOM 1380 C C . CYS A 1 184 ? 53.243 -0.198 -13.966 1.00 47.81 184 CYS A C 1
ATOM 1382 O O . CYS A 1 184 ? 54.329 0.303 -13.670 1.00 47.81 184 CYS A O 1
ATOM 1384 N N . ASP A 1 185 ? 52.284 -0.385 -13.055 1.00 46.44 185 ASP A N 1
ATOM 1385 C CA . ASP A 1 185 ? 52.464 -0.001 -11.654 1.00 46.44 185 ASP A CA 1
ATOM 1386 C C . ASP A 1 185 ? 53.358 -1.023 -10.927 1.00 46.44 185 ASP A C 1
ATOM 1388 O O . ASP A 1 185 ? 52.995 -2.205 -10.850 1.00 46.44 185 ASP A O 1
ATOM 1392 N N . PRO A 1 186 ? 54.511 -0.615 -10.356 1.00 41.41 186 PRO A N 1
ATOM 1393 C CA . PRO A 1 186 ? 55.358 -1.529 -9.605 1.00 41.41 186 PRO A CA 1
ATOM 1394 C C . PRO A 1 186 ? 54.584 -2.082 -8.396 1.00 41.41 186 PRO A C 1
ATOM 1396 O O . PRO A 1 186 ? 53.793 -1.359 -7.780 1.00 41.41 186 PRO A O 1
ATOM 1399 N N . PRO A 1 187 ? 54.793 -3.355 -8.012 1.00 45.47 187 PRO A N 1
ATOM 1400 C CA . PRO A 1 187 ? 54.236 -3.869 -6.773 1.00 45.47 187 PRO A CA 1
ATOM 1401 C C . PRO A 1 187 ? 54.796 -3.038 -5.616 1.00 45.47 187 PRO A C 1
ATOM 1403 O O . PRO A 1 187 ? 56.002 -3.034 -5.364 1.00 45.47 187 PRO A O 1
ATOM 1406 N N . VAL A 1 188 ? 53.922 -2.311 -4.919 1.00 44.22 188 VAL A N 1
ATOM 1407 C CA . VAL A 1 188 ? 54.299 -1.618 -3.688 1.00 44.22 188 VAL A CA 1
ATOM 1408 C C . VAL A 1 188 ? 54.726 -2.690 -2.692 1.00 44.22 188 VAL A C 1
ATOM 1410 O O . VAL A 1 188 ? 53.928 -3.547 -2.311 1.00 44.22 188 VAL A O 1
ATOM 1413 N N . GLN A 1 189 ? 55.996 -2.656 -2.285 1.00 36.50 189 GLN A N 1
ATOM 1414 C CA . GLN A 1 189 ? 56.487 -3.409 -1.138 1.00 36.50 189 GLN A CA 1
ATOM 1415 C C . GLN A 1 189 ? 55.801 -2.853 0.111 1.00 36.50 189 GLN A C 1
ATOM 1417 O O . GLN A 1 189 ? 56.314 -1.962 0.783 1.00 36.50 189 GLN A O 1
ATOM 1422 N N . THR A 1 190 ? 54.618 -3.363 0.439 1.00 34.53 190 THR A N 1
ATOM 1423 C CA . THR A 1 190 ? 54.153 -3.292 1.818 1.00 34.53 190 THR A CA 1
ATOM 1424 C C . THR A 1 190 ? 55.094 -4.178 2.612 1.00 34.53 190 THR A C 1
ATOM 1426 O O . THR A 1 190 ? 55.065 -5.401 2.456 1.00 34.53 190 THR A O 1
ATOM 1429 N N . ALA A 1 191 ? 55.963 -3.560 3.412 1.00 29.83 191 ALA A N 1
ATOM 1430 C CA . ALA A 1 191 ? 56.683 -4.252 4.462 1.00 29.83 191 ALA A CA 1
ATOM 1431 C C . ALA A 1 191 ? 55.665 -5.118 5.208 1.00 29.83 191 ALA A C 1
ATOM 1433 O O . ALA A 1 191 ? 54.714 -4.610 5.805 1.00 29.83 191 ALA A O 1
ATOM 1434 N N . VAL A 1 192 ? 55.827 -6.433 5.094 1.00 31.72 192 VAL A N 1
ATOM 1435 C CA . VAL A 1 192 ? 55.137 -7.382 5.952 1.00 31.72 192 VAL A CA 1
ATOM 1436 C C . VAL A 1 192 ? 55.679 -7.080 7.339 1.00 31.72 192 VAL A C 1
ATOM 1438 O O . VAL A 1 192 ? 56.776 -7.508 7.684 1.00 31.72 192 VAL A O 1
ATOM 1441 N N . ALA A 1 193 ? 54.958 -6.258 8.100 1.00 28.39 193 ALA A N 1
ATOM 1442 C CA . ALA A 1 193 ? 55.164 -6.196 9.530 1.00 28.39 193 ALA A CA 1
ATOM 1443 C C . ALA A 1 193 ? 54.947 -7.625 10.025 1.00 28.39 193 ALA A C 1
ATOM 1445 O O . ALA A 1 193 ? 53.853 -8.180 9.887 1.00 28.39 193 ALA A O 1
ATOM 1446 N N . GLU A 1 194 ? 56.034 -8.241 10.482 1.00 26.52 194 GLU A N 1
ATOM 1447 C CA . GLU A 1 194 ? 56.037 -9.555 11.095 1.00 26.52 194 GLU A CA 1
ATOM 1448 C C . GLU A 1 194 ? 54.880 -9.627 12.089 1.00 26.52 194 GLU A C 1
ATOM 1450 O O . GLU A 1 194 ? 54.760 -8.800 12.992 1.00 26.52 194 GLU A O 1
ATOM 1455 N N . THR A 1 195 ? 53.998 -10.604 11.896 1.00 26.36 195 THR A N 1
ATOM 1456 C CA . THR A 1 195 ? 52.980 -10.970 12.879 1.00 26.36 195 THR A CA 1
ATOM 1457 C C . THR A 1 195 ? 53.649 -11.148 14.243 1.00 26.36 195 THR A C 1
ATOM 1459 O O . THR A 1 195 ? 54.462 -12.072 14.378 1.00 26.36 195 THR A O 1
ATOM 1462 N N . PRO A 1 196 ? 53.312 -10.340 15.266 1.00 26.08 196 PRO A N 1
ATOM 1463 C CA . PRO A 1 196 ? 53.732 -10.636 16.623 1.00 26.08 196 PRO A CA 1
ATOM 1464 C C . PRO A 1 196 ? 53.081 -11.959 17.026 1.00 26.08 196 PRO A C 1
ATOM 1466 O O . PRO A 1 196 ? 51.857 -12.089 17.017 1.00 26.08 196 PRO A O 1
ATOM 1469 N N . LYS A 1 197 ? 53.907 -12.948 17.370 1.00 30.75 197 LYS A N 1
ATOM 1470 C CA . LYS A 1 197 ? 53.507 -14.300 17.796 1.00 30.75 197 LYS A CA 1
ATOM 1471 C C . LYS A 1 197 ? 52.774 -14.359 19.152 1.00 30.75 197 LYS A C 1
ATOM 1473 O O . LYS A 1 197 ? 52.598 -15.448 19.674 1.00 30.75 197 LYS A O 1
ATOM 1478 N N . ASP A 1 198 ? 52.296 -13.238 19.689 1.00 29.56 198 ASP A N 1
ATOM 1479 C CA . ASP A 1 198 ? 51.669 -13.155 21.017 1.00 29.56 198 ASP A CA 1
ATOM 1480 C C . ASP A 1 198 ? 50.441 -12.225 21.039 1.00 29.56 198 ASP A C 1
ATOM 1482 O O . ASP A 1 198 ? 50.332 -11.307 21.849 1.00 29.56 198 ASP A O 1
ATOM 1486 N N . ALA A 1 199 ? 49.476 -12.459 20.146 1.00 29.11 199 ALA A N 1
ATOM 1487 C CA . ALA A 1 199 ? 48.176 -11.775 20.183 1.00 29.11 199 ALA A CA 1
ATOM 1488 C C . ALA A 1 199 ? 46.981 -12.739 20.303 1.00 29.11 199 ALA A C 1
ATOM 1490 O O . ALA A 1 199 ? 45.862 -12.393 19.936 1.00 29.11 199 ALA A O 1
ATOM 1491 N N . ASP A 1 200 ? 47.193 -13.928 20.877 1.00 29.86 200 ASP A N 1
ATOM 1492 C CA . ASP A 1 200 ? 46.123 -14.878 21.228 1.00 29.86 200 ASP A CA 1
ATOM 1493 C C . ASP A 1 200 ? 45.514 -14.600 22.621 1.00 29.86 200 ASP A C 1
ATOM 1495 O O . ASP A 1 200 ? 45.127 -15.490 23.378 1.00 29.86 200 ASP A O 1
ATOM 1499 N N . ARG A 1 201 ? 45.436 -13.322 23.017 1.00 33.72 201 ARG A N 1
ATOM 1500 C CA . ARG A 1 201 ? 44.763 -12.913 24.256 1.00 33.72 201 ARG A CA 1
ATOM 1501 C C . ARG A 1 201 ? 43.819 -11.739 24.029 1.00 33.72 201 ARG A C 1
ATOM 1503 O O . ARG A 1 201 ? 44.207 -10.580 24.057 1.00 33.72 201 ARG A O 1
ATOM 1510 N N . ARG A 1 202 ? 42.537 -12.115 23.948 1.00 38.72 202 ARG A N 1
ATOM 1511 C CA . ARG A 1 202 ? 41.333 -11.332 24.279 1.00 38.72 202 ARG A CA 1
ATOM 1512 C C . ARG A 1 202 ? 41.130 -10.050 23.466 1.00 38.72 202 ARG A C 1
ATOM 1514 O O . ARG A 1 202 ? 41.253 -8.947 23.986 1.00 38.72 202 ARG A O 1
ATOM 1521 N N . ILE A 1 203 ? 40.612 -10.212 22.251 1.00 28.36 203 ILE A N 1
ATOM 1522 C CA . ILE A 1 203 ? 39.635 -9.251 21.726 1.00 28.36 203 ILE A CA 1
ATOM 1523 C C . ILE A 1 203 ? 38.286 -9.621 22.375 1.00 28.36 203 ILE A C 1
ATOM 1525 O O . ILE A 1 203 ? 37.823 -10.748 22.181 1.00 28.36 203 ILE A O 1
ATOM 1529 N N . PRO A 1 204 ? 37.678 -8.760 23.213 1.00 32.00 204 PRO A N 1
ATOM 1530 C CA . PRO A 1 204 ? 36.426 -9.082 23.887 1.00 32.00 204 PRO A CA 1
ATOM 1531 C C . PRO A 1 204 ? 35.297 -9.316 22.873 1.00 32.00 204 PRO A C 1
ATOM 1533 O O . PRO A 1 204 ? 35.267 -8.721 21.797 1.00 32.00 204 PRO A O 1
ATOM 1536 N N . SER A 1 205 ? 34.375 -10.198 23.254 1.00 36.59 205 SER A N 1
ATOM 1537 C CA . SER A 1 205 ? 33.272 -10.841 22.519 1.00 36.59 205 SER A CA 1
ATOM 1538 C C . SER A 1 205 ? 32.215 -9.930 21.854 1.00 36.59 205 SER A C 1
ATOM 1540 O O . SER A 1 205 ? 31.059 -10.322 21.687 1.00 36.59 205 SER A O 1
ATOM 1542 N N . GLY A 1 206 ? 32.581 -8.732 21.397 1.00 32.31 206 GLY A N 1
ATOM 1543 C CA . GLY A 1 206 ? 31.697 -7.824 20.661 1.00 32.31 206 GLY A CA 1
ATOM 1544 C C . GLY A 1 206 ? 31.310 -8.314 19.259 1.00 32.31 206 GLY A C 1
ATOM 1545 O O . GLY A 1 206 ? 30.287 -7.872 18.735 1.00 32.31 206 GLY A O 1
ATOM 1546 N N . TYR A 1 207 ? 32.083 -9.242 18.678 1.00 32.97 207 TYR A N 1
ATOM 1547 C CA . TYR A 1 207 ? 31.852 -9.813 17.344 1.00 32.97 207 TYR A CA 1
ATOM 1548 C C . TYR A 1 207 ? 30.647 -10.753 17.303 1.00 32.97 207 TYR A C 1
ATOM 1550 O O . TYR A 1 207 ? 29.742 -10.524 16.505 1.00 32.97 207 TYR A O 1
ATOM 1558 N N . ALA A 1 208 ? 30.554 -11.701 18.241 1.00 33.56 208 ALA A N 1
ATOM 1559 C CA . ALA A 1 208 ? 29.383 -12.569 18.359 1.00 33.56 208 ALA A CA 1
ATOM 1560 C C . ALA A 1 208 ? 28.108 -11.747 18.586 1.00 33.56 208 ALA A C 1
ATOM 1562 O O . ALA A 1 208 ? 27.084 -12.033 17.987 1.00 33.56 208 ALA A O 1
ATOM 1563 N N . GLY A 1 209 ? 28.181 -10.666 19.375 1.00 34.25 209 GLY A N 1
ATOM 1564 C CA . GLY A 1 209 ? 27.047 -9.774 19.624 1.00 34.25 209 GLY A CA 1
ATOM 1565 C C . GLY A 1 209 ? 26.673 -8.860 18.451 1.00 34.25 209 GLY A C 1
ATOM 1566 O O . GLY A 1 209 ? 25.529 -8.417 18.370 1.00 34.25 209 GLY A O 1
ATOM 1567 N N . ALA A 1 210 ? 27.603 -8.516 17.557 1.00 37.94 210 ALA A N 1
ATOM 1568 C CA . ALA A 1 210 ? 27.329 -7.731 16.349 1.00 37.94 210 ALA A CA 1
ATOM 1569 C C . ALA A 1 210 ? 26.744 -8.604 15.230 1.00 37.94 210 ALA A C 1
ATOM 1571 O O . ALA A 1 210 ? 25.793 -8.191 14.571 1.00 37.94 210 ALA A O 1
ATOM 1572 N N . GLU A 1 211 ? 27.256 -9.823 15.093 1.00 37.94 211 GLU A N 1
ATOM 1573 C CA . GLU A 1 211 ? 26.778 -10.856 14.176 1.00 37.94 211 GLU A CA 1
ATOM 1574 C C . GLU A 1 211 ? 25.398 -11.369 14.598 1.00 37.94 211 GLU A C 1
ATOM 1576 O O . GLU A 1 211 ? 24.479 -11.400 13.791 1.00 37.94 211 GLU A O 1
ATOM 1581 N N . ASP A 1 212 ? 25.180 -11.577 15.898 1.00 39.75 212 ASP A N 1
ATOM 1582 C CA . ASP A 1 212 ? 23.851 -11.797 16.460 1.00 39.75 212 ASP A CA 1
ATOM 1583 C C . ASP A 1 212 ? 22.921 -10.596 16.264 1.00 39.75 212 ASP A C 1
ATOM 1585 O O . ASP A 1 212 ? 21.718 -10.765 16.109 1.00 39.75 212 ASP A O 1
ATOM 1589 N N . ARG A 1 213 ? 23.430 -9.358 16.320 1.00 42.91 213 ARG A N 1
ATOM 1590 C CA . ARG A 1 213 ? 22.604 -8.161 16.092 1.00 42.91 213 ARG A CA 1
ATOM 1591 C C . ARG A 1 213 ? 22.197 -8.024 14.633 1.00 42.91 213 ARG A C 1
ATOM 1593 O O . ARG A 1 213 ? 21.089 -7.544 14.413 1.00 42.91 213 ARG A O 1
ATOM 1600 N N . LEU A 1 214 ? 23.051 -8.447 13.700 1.00 41.09 214 LEU A N 1
ATOM 1601 C CA . LEU A 1 214 ? 22.810 -8.511 12.257 1.00 41.09 214 LEU A CA 1
ATOM 1602 C C . LEU A 1 214 ? 21.901 -9.681 11.889 1.00 41.09 214 LEU A C 1
ATOM 1604 O O . LEU A 1 214 ? 20.914 -9.444 11.210 1.00 41.09 214 LEU A O 1
ATOM 1608 N N . ARG A 1 215 ? 22.132 -10.882 12.431 1.00 42.81 215 ARG A N 1
ATOM 1609 C CA . ARG A 1 215 ? 21.212 -12.022 12.338 1.00 42.81 215 ARG A CA 1
ATOM 1610 C C . ARG A 1 215 ? 19.849 -11.657 12.910 1.00 42.81 215 ARG A C 1
ATOM 1612 O O . ARG A 1 215 ? 18.866 -11.764 12.203 1.00 42.81 215 ARG A O 1
ATOM 1619 N N . ARG A 1 216 ? 19.790 -11.070 14.112 1.00 40.94 216 ARG A N 1
ATOM 1620 C CA . ARG A 1 216 ? 18.536 -10.559 14.684 1.00 40.94 216 ARG A CA 1
ATOM 1621 C C . ARG A 1 216 ? 17.972 -9.364 13.912 1.00 40.94 216 ARG A C 1
ATOM 1623 O O . ARG A 1 216 ? 16.790 -9.105 14.029 1.00 40.94 216 ARG A O 1
ATOM 1630 N N . ALA A 1 217 ? 18.767 -8.579 13.181 1.00 37.53 217 ALA A N 1
ATOM 1631 C CA . ALA A 1 217 ? 18.265 -7.487 12.333 1.00 37.53 217 ALA A CA 1
ATOM 1632 C C . ALA A 1 217 ? 17.695 -8.017 11.018 1.00 37.53 217 ALA A C 1
ATOM 1634 O O . ALA A 1 217 ? 16.713 -7.471 10.539 1.00 37.53 217 ALA A O 1
ATOM 1635 N N . TYR A 1 218 ? 18.287 -9.082 10.487 1.00 36.62 218 TYR A N 1
ATOM 1636 C CA . TYR A 1 218 ? 17.840 -9.833 9.325 1.00 36.62 218 TYR A CA 1
ATOM 1637 C C . TYR A 1 218 ? 16.571 -10.632 9.657 1.00 36.62 218 TYR A C 1
ATOM 1639 O O . TYR A 1 218 ? 15.564 -10.476 8.981 1.00 36.62 218 TYR A O 1
ATOM 1647 N N . GLU A 1 219 ? 16.560 -11.347 10.786 1.00 39.28 219 GLU A N 1
ATOM 1648 C CA . GLU A 1 219 ? 15.375 -11.976 11.382 1.00 39.28 219 GLU A CA 1
ATOM 1649 C C . GLU A 1 219 ? 14.312 -10.927 11.711 1.00 39.28 219 GLU A C 1
ATOM 1651 O O . GLU A 1 219 ? 13.184 -11.113 11.309 1.00 39.28 219 GLU A O 1
ATOM 1656 N N . ARG A 1 220 ? 14.637 -9.765 12.308 1.00 40.16 220 ARG A N 1
ATOM 1657 C CA . ARG A 1 220 ? 13.665 -8.665 12.493 1.00 40.16 220 ARG A CA 1
ATOM 1658 C C . ARG A 1 220 ? 13.148 -8.116 11.167 1.00 40.16 220 ARG A C 1
ATOM 1660 O O . ARG A 1 220 ? 11.965 -7.841 11.074 1.00 40.16 220 ARG A O 1
ATOM 1667 N N . ALA A 1 221 ? 13.991 -7.942 10.152 1.00 33.69 221 ALA A N 1
ATOM 1668 C CA . ALA A 1 221 ? 13.584 -7.450 8.835 1.00 33.69 221 ALA A CA 1
ATOM 1669 C C . ALA A 1 221 ? 12.721 -8.467 8.071 1.00 33.69 221 ALA A C 1
ATOM 1671 O O . ALA A 1 221 ? 11.935 -8.069 7.216 1.00 33.69 221 ALA A O 1
ATOM 1672 N N . HIS A 1 222 ? 12.846 -9.760 8.375 1.00 35.69 222 HIS A N 1
ATOM 1673 C CA . HIS A 1 222 ? 12.043 -10.833 7.780 1.00 35.69 222 HIS A CA 1
ATOM 1674 C C . HIS A 1 222 ? 10.831 -11.227 8.651 1.00 35.69 222 HIS A C 1
ATOM 1676 O O . HIS A 1 222 ? 9.792 -11.599 8.114 1.00 35.69 222 HIS A O 1
ATOM 1682 N N . ASP A 1 223 ? 10.881 -10.988 9.962 1.00 32.78 223 ASP A N 1
ATOM 1683 C CA . ASP A 1 223 ? 9.745 -10.983 10.892 1.00 32.78 223 ASP A CA 1
ATOM 1684 C C . ASP A 1 223 ? 8.920 -9.690 10.768 1.00 32.78 223 ASP A C 1
ATOM 1686 O O . ASP A 1 223 ? 7.754 -9.660 11.158 1.00 32.78 223 ASP A O 1
ATOM 1690 N N . HIS A 1 224 ? 9.465 -8.622 10.170 1.00 32.50 224 HIS A N 1
ATOM 1691 C CA . HIS A 1 224 ? 8.746 -7.385 9.835 1.00 32.50 224 HIS A CA 1
ATOM 1692 C C . HIS A 1 224 ? 7.690 -7.584 8.734 1.00 32.50 224 HIS A C 1
ATOM 1694 O O . HIS A 1 224 ? 6.816 -6.732 8.580 1.00 32.50 224 HIS A O 1
ATOM 1700 N N . ALA A 1 225 ? 7.645 -8.756 8.085 1.00 31.44 225 ALA A N 1
ATOM 1701 C CA . ALA A 1 225 ? 6.449 -9.229 7.378 1.00 31.44 225 ALA A CA 1
ATOM 1702 C C . ALA A 1 225 ? 5.248 -9.490 8.327 1.00 31.44 225 ALA A C 1
ATOM 1704 O O . ALA A 1 225 ? 4.141 -9.772 7.871 1.00 31.44 225 ALA A O 1
ATOM 1705 N N . ARG A 1 226 ? 5.439 -9.371 9.651 1.00 33.81 226 ARG A N 1
ATOM 1706 C CA . ARG A 1 226 ? 4.417 -9.488 10.705 1.00 33.81 226 ARG A CA 1
ATOM 1707 C C . ARG A 1 226 ? 4.408 -8.334 11.722 1.00 33.81 226 ARG A C 1
ATOM 1709 O O . ARG A 1 226 ? 3.820 -8.478 12.791 1.00 33.81 226 ARG A O 1
ATOM 1716 N N . GLY A 1 227 ? 4.965 -7.158 11.418 1.00 26.53 227 GLY A N 1
ATOM 1717 C CA . GLY A 1 227 ? 4.858 -6.030 12.353 1.00 26.53 227 GLY A CA 1
ATOM 1718 C C . GLY A 1 227 ? 5.270 -4.669 11.804 1.00 26.53 227 GLY A C 1
ATOM 1719 O O . GLY A 1 227 ? 6.448 -4.431 11.598 1.00 26.53 227 GLY A O 1
ATOM 1720 N N . ALA A 1 228 ? 4.287 -3.775 11.682 1.00 28.11 228 ALA A N 1
ATOM 1721 C CA . ALA A 1 228 ? 4.371 -2.310 11.611 1.00 28.11 228 ALA A CA 1
ATOM 1722 C C . ALA A 1 228 ? 5.293 -1.659 10.555 1.00 28.11 228 ALA A C 1
ATOM 1724 O O . ALA A 1 228 ? 6.511 -1.585 10.691 1.00 28.11 228 ALA A O 1
ATOM 1725 N N . ALA A 1 229 ? 4.635 -1.035 9.574 1.00 26.66 229 ALA A N 1
ATOM 1726 C CA . ALA A 1 229 ? 5.167 0.031 8.739 1.00 26.66 229 ALA A CA 1
ATOM 1727 C C . ALA A 1 229 ? 5.537 1.265 9.587 1.00 26.66 229 ALA A C 1
ATOM 1729 O O . ALA A 1 229 ? 4.689 1.806 10.298 1.00 26.66 229 ALA A O 1
ATOM 1730 N N . SER A 1 230 ? 6.782 1.730 9.476 1.00 26.11 230 SER A N 1
ATOM 1731 C CA . SER A 1 230 ? 7.191 3.073 9.889 1.00 26.11 230 SER A CA 1
ATOM 1732 C C . SER A 1 230 ? 7.221 3.986 8.666 1.00 26.11 230 SER A C 1
ATOM 1734 O O . SER A 1 230 ? 7.979 3.761 7.722 1.00 26.11 230 SER A O 1
ATOM 1736 N N . SER A 1 231 ? 6.370 5.003 8.703 1.00 29.56 231 SER A N 1
ATOM 1737 C CA . SER A 1 231 ? 6.258 6.107 7.759 1.00 29.56 231 SER A CA 1
ATOM 1738 C C . SER A 1 231 ? 7.524 6.964 7.733 1.00 29.56 231 SER A C 1
ATOM 1740 O O . SER A 1 231 ? 7.916 7.515 8.759 1.00 29.56 231 SER A O 1
ATOM 1742 N N . GLY A 1 232 ? 8.113 7.127 6.551 1.00 24.23 232 GLY A N 1
ATOM 1743 C CA . GLY A 1 232 ? 9.047 8.204 6.243 1.00 24.23 232 GLY A CA 1
ATOM 1744 C C . GLY A 1 232 ? 8.481 9.028 5.095 1.00 24.23 232 GLY A C 1
ATOM 1745 O O . GLY A 1 232 ? 8.770 8.740 3.940 1.00 24.23 232 GLY A O 1
ATOM 1746 N N . SER A 1 233 ? 7.643 10.016 5.404 1.00 25.55 233 SER A N 1
ATOM 1747 C CA . SER A 1 233 ? 7.336 11.110 4.482 1.00 25.55 233 SER A CA 1
ATOM 1748 C C . SER A 1 233 ? 8.141 12.319 4.934 1.00 25.55 233 SER A C 1
ATOM 1750 O O . SER A 1 233 ? 7.784 12.960 5.918 1.00 25.55 233 SER A O 1
ATOM 1752 N N . ALA A 1 234 ? 9.233 12.610 4.240 1.00 24.92 234 ALA A N 1
ATOM 1753 C CA . ALA A 1 234 ? 9.950 13.861 4.408 1.00 24.92 23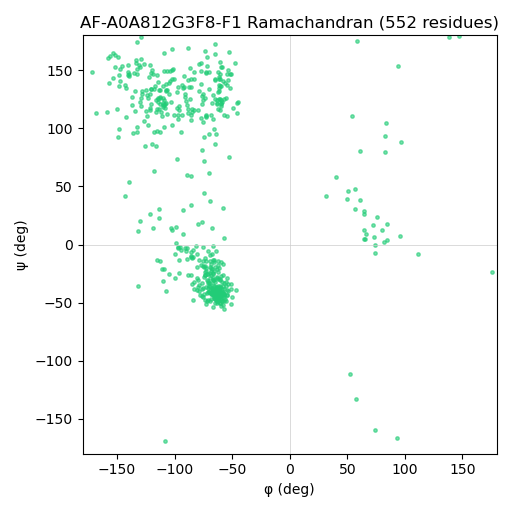4 ALA A CA 1
ATOM 1754 C C . ALA A 1 234 ? 9.980 14.588 3.065 1.00 24.92 234 ALA A C 1
ATOM 1756 O O . ALA A 1 234 ? 10.513 14.067 2.087 1.00 24.92 234 ALA A O 1
ATOM 1757 N N . GLY A 1 235 ? 9.427 15.800 3.075 1.00 26.11 235 GLY A N 1
ATOM 1758 C CA . GLY A 1 235 ? 9.810 16.877 2.173 1.00 26.11 235 GLY A CA 1
ATOM 1759 C C . GLY A 1 235 ? 8.951 17.042 0.930 1.00 26.11 235 GLY A C 1
ATOM 1760 O O . GLY A 1 235 ? 9.309 16.541 -0.125 1.00 26.11 235 GLY A O 1
ATOM 1761 N N . LEU A 1 236 ? 7.879 17.825 1.043 1.00 28.89 236 LEU A N 1
ATOM 1762 C CA . LEU A 1 236 ? 7.600 18.984 0.185 1.00 28.89 236 LEU A CA 1
ATOM 1763 C C . LEU A 1 236 ? 6.385 19.722 0.774 1.00 28.89 236 LEU A C 1
ATOM 1765 O O . LEU A 1 236 ? 5.519 19.080 1.360 1.00 28.89 236 LEU A O 1
ATOM 1769 N N . TRP A 1 237 ? 6.347 21.045 0.597 1.00 28.52 237 TRP A N 1
ATOM 1770 C CA . TRP A 1 237 ? 5.326 22.010 1.048 1.00 28.52 237 TRP A CA 1
ATOM 1771 C C . TRP A 1 237 ? 5.488 22.508 2.494 1.00 28.52 237 TRP A C 1
ATOM 1773 O O . TRP A 1 237 ? 5.183 21.820 3.465 1.00 28.52 237 TRP A O 1
ATOM 1783 N N . SER A 1 238 ? 5.968 23.749 2.624 1.00 31.64 238 SER A N 1
ATOM 1784 C CA . SER A 1 238 ? 5.866 24.529 3.857 1.00 31.64 238 SER A CA 1
ATOM 1785 C C . SER A 1 238 ? 4.388 24.749 4.205 1.00 31.64 238 SER A C 1
ATOM 1787 O O . SER A 1 238 ? 3.525 24.936 3.344 1.00 31.64 238 SER A O 1
ATOM 1789 N N . THR A 1 239 ? 4.090 24.697 5.498 1.00 40.69 239 THR A N 1
ATOM 1790 C CA . THR A 1 239 ? 2.738 24.643 6.063 1.00 40.69 239 THR A CA 1
ATOM 1791 C C . THR A 1 239 ? 1.907 25.908 5.817 1.00 40.69 239 THR A C 1
ATOM 1793 O O . THR A 1 239 ? 0.684 25.820 5.789 1.00 40.69 239 THR A O 1
ATOM 1796 N N . GLU A 1 240 ? 2.520 27.068 5.563 1.00 32.25 240 GLU A N 1
ATOM 1797 C CA . GLU A 1 240 ? 1.789 28.334 5.372 1.00 32.25 240 GLU A CA 1
ATOM 1798 C C . GLU A 1 240 ? 1.175 28.506 3.968 1.00 32.25 240 GLU A C 1
ATOM 1800 O O . GLU A 1 240 ? 0.047 28.987 3.851 1.00 32.25 240 GLU A O 1
ATOM 1805 N N . GLU A 1 241 ? 1.839 28.055 2.897 1.00 35.41 241 GLU A N 1
ATOM 1806 C CA . GLU A 1 241 ? 1.298 28.150 1.526 1.00 35.41 241 GLU A CA 1
ATOM 1807 C C . GLU A 1 241 ? 0.208 27.099 1.261 1.00 35.41 241 GLU A C 1
ATOM 1809 O O . GLU A 1 241 ? -0.777 27.361 0.561 1.00 35.41 241 GLU A O 1
ATOM 1814 N N . ALA A 1 242 ? 0.335 25.922 1.884 1.00 36.53 242 ALA A N 1
ATOM 1815 C CA . ALA A 1 242 ? -0.685 24.881 1.839 1.00 36.53 242 ALA A CA 1
ATOM 1816 C C . ALA A 1 242 ? -1.997 25.361 2.485 1.00 36.53 242 ALA A C 1
ATOM 1818 O O . ALA A 1 242 ? -3.061 25.196 1.887 1.00 36.53 242 ALA A O 1
ATOM 1819 N N . LEU A 1 243 ? -1.916 26.035 3.641 1.00 37.50 243 LEU A N 1
ATOM 1820 C CA . LEU A 1 243 ? -3.071 26.550 4.390 1.00 37.50 243 LEU A CA 1
ATOM 1821 C C . LEU A 1 243 ? -3.783 27.725 3.693 1.00 37.50 243 LEU A C 1
ATOM 1823 O O . LEU A 1 243 ? -4.998 27.874 3.833 1.00 37.50 243 LEU A O 1
ATOM 1827 N N . ALA A 1 244 ? -3.072 28.530 2.896 1.00 36.84 244 ALA A N 1
ATOM 1828 C CA . ALA A 1 244 ? -3.678 29.618 2.124 1.00 36.84 244 ALA A CA 1
ATOM 1829 C C . ALA A 1 244 ? -4.474 29.125 0.894 1.00 36.84 244 ALA A C 1
ATOM 1831 O O . ALA A 1 244 ? -5.451 29.763 0.494 1.00 36.84 244 ALA A O 1
ATOM 1832 N N . SER A 1 245 ? -4.105 27.973 0.318 1.00 37.81 245 SER A N 1
ATOM 1833 C CA . SER A 1 245 ? -4.676 27.469 -0.945 1.00 37.81 245 SER A CA 1
ATOM 1834 C C . SER A 1 245 ? -5.978 26.660 -0.809 1.00 37.81 245 SER A C 1
ATOM 1836 O O . SER A 1 245 ? -6.661 26.418 -1.800 1.00 37.81 245 SER A O 1
ATOM 1838 N N . VAL A 1 246 ? -6.376 26.299 0.416 1.00 41.94 246 VAL A N 1
ATOM 1839 C CA . VAL A 1 246 ? -7.569 25.470 0.707 1.00 41.94 246 VAL A CA 1
ATOM 1840 C C . VAL A 1 246 ? -8.898 26.211 0.454 1.00 41.94 246 VAL A C 1
ATOM 1842 O O . VAL A 1 246 ? -9.971 25.617 0.507 1.00 41.94 246 VAL A O 1
ATOM 1845 N N . ARG A 1 247 ? -8.878 27.510 0.123 1.00 40.50 247 ARG A N 1
ATOM 1846 C CA . ARG A 1 247 ? -10.111 28.312 -0.004 1.00 40.50 247 ARG A CA 1
ATOM 1847 C C . ARG A 1 247 ? -10.837 28.218 -1.352 1.00 40.50 247 ARG A C 1
ATOM 1849 O O . ARG A 1 247 ? -11.937 28.756 -1.443 1.00 40.50 247 ARG A O 1
ATOM 1856 N N . ARG A 1 248 ? -10.310 27.521 -2.369 1.00 45.66 248 ARG A N 1
ATOM 1857 C CA . ARG A 1 248 ? -11.019 27.258 -3.640 1.00 45.66 248 ARG A CA 1
ATOM 1858 C C . ARG A 1 248 ? -10.589 25.911 -4.231 1.00 45.66 248 ARG A C 1
ATOM 1860 O O . ARG A 1 248 ? -9.540 25.813 -4.848 1.00 45.66 248 ARG A O 1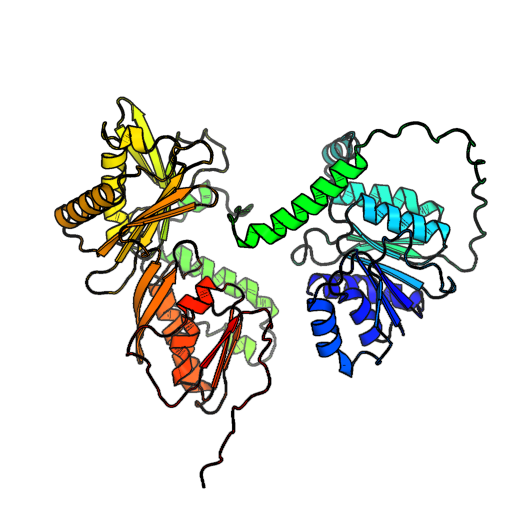
ATOM 1867 N N . GLY A 1 249 ? -11.395 24.863 -4.036 1.00 48.88 249 GLY A N 1
ATOM 1868 C CA . GLY A 1 249 ? -11.054 23.490 -4.457 1.00 48.88 249 GLY A CA 1
ATOM 1869 C C . GLY A 1 249 ? -10.803 23.283 -5.960 1.00 48.88 249 GLY A C 1
ATOM 1870 O O . GLY A 1 249 ? -10.192 22.284 -6.325 1.00 48.88 249 GLY A O 1
ATOM 1871 N N . ASP A 1 250 ? -11.187 24.230 -6.820 1.00 55.53 250 ASP A N 1
ATOM 1872 C CA . ASP A 1 250 ? -10.878 24.179 -8.256 1.00 55.53 250 ASP A CA 1
ATOM 1873 C C . ASP A 1 250 ? -9.373 24.404 -8.500 1.00 55.53 250 ASP A C 1
ATOM 1875 O O . ASP A 1 250 ? -8.783 23.765 -9.368 1.00 55.53 250 ASP A O 1
ATOM 1879 N N . ASP A 1 251 ? -8.711 25.218 -7.670 1.00 66.88 251 ASP A N 1
ATOM 1880 C CA . ASP A 1 251 ? -7.289 25.556 -7.813 1.00 66.88 251 ASP A CA 1
ATOM 1881 C C . ASP A 1 251 ? -6.366 24.375 -7.435 1.00 66.88 251 ASP A C 1
ATOM 1883 O O . ASP A 1 251 ? -5.209 24.316 -7.849 1.00 66.88 251 ASP A O 1
ATOM 1887 N N . GLU A 1 252 ? -6.830 23.411 -6.631 1.00 77.00 252 GLU A N 1
ATOM 1888 C CA . GLU A 1 252 ? -6.044 22.216 -6.280 1.00 77.00 252 GLU A CA 1
ATOM 1889 C C . GLU A 1 252 ? -6.041 21.176 -7.407 1.00 77.00 252 GLU A C 1
ATOM 1891 O O . GLU A 1 252 ? -4.987 20.617 -7.722 1.00 77.00 252 GLU A O 1
ATOM 1896 N N . LEU A 1 253 ? -7.196 20.928 -8.032 1.00 79.94 253 LEU A N 1
ATOM 1897 C CA . LEU A 1 253 ? -7.306 19.972 -9.133 1.00 79.94 253 LEU A CA 1
ATOM 1898 C C . LEU A 1 253 ? -6.514 20.439 -10.358 1.00 79.94 253 LEU A C 1
ATOM 1900 O O . LEU A 1 253 ? -5.762 19.646 -10.927 1.00 79.94 253 LEU A O 1
ATOM 1904 N N . HIS A 1 254 ? -6.616 21.725 -10.711 1.00 77.69 254 HIS A N 1
ATOM 1905 C CA . HIS A 1 254 ? -5.828 22.313 -11.797 1.00 77.69 254 HIS A CA 1
ATOM 1906 C C . HIS A 1 254 ? -4.327 22.171 -11.526 1.00 77.69 254 HIS A C 1
ATOM 1908 O O . HIS A 1 254 ? -3.617 21.611 -12.353 1.00 77.69 254 HIS A O 1
ATOM 1914 N N . ARG A 1 255 ? -3.850 22.527 -10.323 1.00 82.81 255 ARG A N 1
ATOM 1915 C CA . ARG A 1 255 ? -2.431 22.360 -9.954 1.00 82.81 255 ARG A CA 1
ATOM 1916 C C . ARG A 1 255 ? -1.943 20.916 -10.064 1.00 82.81 255 ARG A C 1
ATOM 1918 O O . ARG A 1 255 ? -0.835 20.682 -10.535 1.00 82.81 255 ARG A O 1
ATOM 1925 N N . LYS A 1 256 ? -2.742 19.937 -9.625 1.00 83.44 256 LYS A N 1
ATOM 1926 C CA . LYS A 1 256 ? -2.387 18.510 -9.749 1.00 83.44 256 LYS A CA 1
ATOM 1927 C C . LYS A 1 256 ? -2.338 18.066 -11.208 1.00 83.44 256 LYS A C 1
ATOM 1929 O O . LYS A 1 256 ? -1.444 17.313 -11.581 1.00 83.44 256 LYS A O 1
ATOM 1934 N N . THR A 1 257 ? -3.279 18.544 -12.012 1.00 81.19 257 THR A N 1
ATOM 1935 C CA . THR A 1 257 ? -3.350 18.267 -13.450 1.00 81.19 257 THR A CA 1
ATOM 1936 C C . THR A 1 257 ? -2.129 18.837 -14.167 1.00 81.19 257 THR A C 1
ATOM 1938 O O . THR A 1 257 ? -1.434 18.104 -14.870 1.00 81.19 257 THR A O 1
ATOM 1941 N N . ASP A 1 258 ? -1.794 20.100 -13.902 1.00 81.50 258 ASP A N 1
ATOM 1942 C CA . ASP A 1 258 ? -0.608 20.766 -14.442 1.00 81.50 258 ASP A CA 1
ATOM 1943 C C . ASP A 1 258 ? 0.678 20.039 -14.035 1.00 81.50 258 ASP A C 1
ATOM 1945 O O . ASP A 1 258 ? 1.528 19.770 -14.882 1.00 81.50 258 ASP A O 1
ATOM 1949 N N . ALA A 1 259 ? 0.795 19.625 -12.769 1.00 83.00 259 ALA A N 1
ATOM 1950 C CA . ALA A 1 259 ? 1.949 18.869 -12.285 1.00 83.00 259 ALA A CA 1
ATOM 1951 C C . ALA A 1 259 ? 2.106 17.511 -12.994 1.00 83.00 259 ALA A C 1
ATOM 1953 O O . ALA A 1 259 ? 3.224 17.103 -13.312 1.00 83.00 259 ALA A O 1
ATOM 1954 N N . VAL A 1 260 ? 1.004 16.806 -13.280 1.00 81.94 260 VAL A N 1
ATOM 1955 C CA . VAL A 1 260 ? 1.041 15.566 -14.077 1.00 81.94 260 VAL A CA 1
ATOM 1956 C C . VAL A 1 260 ? 1.441 15.869 -15.522 1.00 81.94 260 VAL A C 1
ATOM 1958 O O . VAL A 1 260 ? 2.276 15.161 -16.089 1.00 81.94 260 VAL A O 1
ATOM 1961 N N . HIS A 1 261 ? 0.903 16.934 -16.119 1.00 78.06 261 HIS A N 1
ATOM 1962 C CA . HIS A 1 261 ? 1.279 17.358 -17.465 1.00 78.06 261 HIS A CA 1
ATOM 1963 C C . HIS A 1 261 ? 2.760 17.729 -17.580 1.00 78.06 261 HIS A C 1
ATOM 1965 O O . HIS A 1 261 ? 3.368 17.404 -18.602 1.00 78.06 261 HIS A O 1
ATOM 1971 N N . GLU A 1 262 ? 3.327 18.382 -16.565 1.00 81.69 262 GLU A N 1
ATOM 1972 C CA . GLU A 1 262 ? 4.747 18.728 -16.480 1.00 81.69 262 GLU A CA 1
ATOM 1973 C C . GLU A 1 262 ? 5.610 17.474 -16.311 1.00 81.69 262 GLU A C 1
ATOM 1975 O O . GLU A 1 262 ? 6.562 17.273 -17.066 1.00 81.69 262 GLU A O 1
ATOM 1980 N N . LEU A 1 263 ? 5.232 16.576 -15.395 1.00 80.50 263 LEU A N 1
ATOM 1981 C CA . LEU A 1 263 ? 5.932 15.310 -15.166 1.00 80.50 263 LEU A CA 1
ATOM 1982 C C . LEU A 1 263 ? 6.016 14.460 -16.442 1.00 80.50 263 LEU A C 1
ATOM 1984 O O . LEU A 1 263 ? 7.032 13.815 -16.703 1.00 80.50 263 LEU A O 1
ATOM 1988 N N . LEU A 1 264 ? 4.951 14.464 -17.246 1.00 79.06 264 LEU A N 1
ATOM 1989 C CA . LEU A 1 264 ? 4.863 13.704 -18.492 1.00 79.06 264 LEU A CA 1
ATOM 1990 C C . LEU A 1 264 ? 5.339 14.499 -19.720 1.00 79.06 264 LEU A C 1
ATOM 1992 O O . LEU A 1 264 ? 5.410 13.939 -20.814 1.00 79.06 264 LEU A O 1
ATOM 1996 N N . ALA A 1 265 ? 5.716 15.774 -19.570 1.00 75.38 265 ALA A N 1
ATOM 1997 C CA . ALA A 1 265 ? 6.163 16.626 -20.673 1.00 75.38 265 ALA A CA 1
ATOM 1998 C C . ALA A 1 265 ? 7.331 16.039 -21.497 1.00 75.38 265 ALA A C 1
ATOM 2000 O O . ALA A 1 265 ? 7.271 16.133 -22.725 1.00 75.38 265 ALA A O 1
ATOM 2001 N N . PRO A 1 266 ? 8.344 15.364 -20.908 1.00 75.56 266 PRO A N 1
ATOM 2002 C CA . PRO A 1 266 ? 9.425 14.741 -21.680 1.00 75.56 266 PRO A CA 1
ATOM 2003 C C . PRO A 1 266 ? 8.960 13.632 -22.636 1.00 75.56 266 PRO A C 1
ATOM 2005 O O . PRO A 1 266 ? 9.691 13.270 -23.556 1.00 75.56 266 PRO A O 1
ATOM 2008 N N . LEU A 1 267 ? 7.755 13.089 -22.431 1.00 66.81 267 LEU A N 1
ATOM 2009 C CA . LEU A 1 267 ? 7.161 12.034 -23.255 1.00 66.81 267 LEU A CA 1
ATOM 2010 C C . LEU A 1 267 ? 6.325 12.581 -24.428 1.00 66.81 267 LEU A C 1
ATOM 2012 O O . LEU A 1 267 ? 5.896 11.803 -25.277 1.00 66.81 267 LEU A O 1
ATOM 2016 N N . ARG A 1 268 ? 6.133 13.907 -24.524 1.00 64.12 268 ARG A N 1
ATOM 2017 C CA . ARG A 1 268 ? 5.329 14.591 -25.561 1.00 64.12 268 ARG A CA 1
ATOM 2018 C C . ARG A 1 268 ? 6.004 14.700 -26.946 1.00 64.12 268 ARG A C 1
ATOM 2020 O O . ARG A 1 268 ? 5.622 15.544 -27.751 1.00 64.12 268 ARG A O 1
ATOM 2027 N N . GLY A 1 269 ? 7.016 13.884 -27.249 1.00 63.47 269 GLY A N 1
ATOM 2028 C CA . GLY A 1 269 ? 7.634 13.835 -28.586 1.00 63.47 269 GLY A CA 1
ATOM 2029 C C . GLY A 1 269 ? 6.678 13.324 -29.683 1.00 63.47 269 GLY A C 1
ATOM 2030 O O . GLY A 1 269 ? 5.581 12.861 -29.394 1.00 63.47 269 GLY A O 1
ATOM 2031 N N . ALA A 1 270 ? 7.087 13.376 -30.958 1.00 50.09 270 ALA A N 1
ATOM 2032 C CA . ALA A 1 270 ? 6.232 12.970 -32.082 1.00 50.09 270 ALA A CA 1
ATOM 2033 C C . ALA A 1 270 ? 5.772 11.496 -31.980 1.00 50.09 270 ALA A C 1
ATOM 2035 O O . ALA A 1 270 ? 6.598 10.585 -31.935 1.00 50.09 270 ALA A O 1
ATOM 2036 N N . GLY A 1 271 ? 4.452 11.272 -31.976 1.00 56.94 271 GLY A N 1
ATOM 2037 C CA . GLY A 1 271 ? 3.816 9.949 -31.931 1.00 56.94 271 GLY A CA 1
ATOM 2038 C C . GLY A 1 271 ? 2.482 9.948 -31.169 1.00 56.94 271 GLY A C 1
ATOM 2039 O O . GLY A 1 271 ? 2.063 10.968 -30.630 1.00 56.94 271 GLY A O 1
ATOM 2040 N N . ASN A 1 272 ? 1.823 8.787 -31.089 1.00 54.41 272 ASN A N 1
ATOM 2041 C CA . ASN A 1 272 ? 0.494 8.627 -30.468 1.00 54.41 272 ASN A CA 1
ATOM 2042 C C . ASN A 1 272 ? 0.456 8.974 -28.966 1.00 54.41 272 ASN A C 1
ATOM 2044 O O . ASN A 1 272 ? -0.599 9.314 -28.439 1.00 54.41 272 ASN A O 1
ATOM 2048 N N . LEU A 1 273 ? 1.601 8.911 -28.275 1.00 55.59 273 LEU A N 1
ATOM 2049 C CA . LEU A 1 273 ? 1.696 9.225 -26.848 1.00 55.59 273 LEU A CA 1
ATOM 2050 C C . LEU A 1 273 ? 1.510 10.724 -26.569 1.00 55.59 273 LEU A C 1
ATOM 2052 O O . LEU A 1 273 ? 0.874 11.076 -25.583 1.00 55.59 273 LEU A O 1
ATOM 2056 N N . ALA A 1 274 ? 1.997 11.604 -27.450 1.00 59.16 274 ALA A N 1
ATOM 2057 C CA . ALA A 1 274 ? 1.769 13.042 -27.317 1.00 59.16 274 ALA A CA 1
ATOM 2058 C C . ALA A 1 274 ? 0.285 13.401 -27.465 1.00 59.16 274 ALA A C 1
ATOM 2060 O O . ALA A 1 274 ? -0.223 14.175 -26.662 1.00 59.16 274 ALA A O 1
ATOM 2061 N N . ALA A 1 275 ? -0.420 12.773 -28.413 1.00 62.88 275 ALA A N 1
ATOM 2062 C CA . ALA A 1 275 ? -1.861 12.958 -28.590 1.00 62.88 275 ALA A CA 1
ATOM 2063 C C . ALA A 1 275 ? -2.667 12.451 -27.377 1.00 62.88 275 ALA A C 1
ATOM 2065 O O . ALA A 1 275 ? -3.586 13.125 -26.927 1.00 62.88 275 ALA A O 1
ATOM 2066 N N . ALA A 1 276 ? -2.285 11.311 -26.788 1.00 63.06 276 ALA A N 1
ATOM 2067 C CA . ALA A 1 276 ? -2.938 10.789 -25.582 1.00 63.06 276 ALA A CA 1
ATOM 2068 C C . ALA A 1 276 ? -2.725 11.681 -24.340 1.00 63.06 276 ALA A C 1
ATOM 2070 O O . ALA A 1 276 ? -3.590 11.748 -23.469 1.00 63.06 276 ALA A O 1
ATOM 2071 N N . LEU A 1 277 ? -1.591 12.391 -24.256 1.00 64.44 277 LEU A N 1
ATOM 2072 C CA . LEU A 1 277 ? -1.308 13.346 -23.174 1.00 64.44 277 LEU A CA 1
ATOM 2073 C C . LEU A 1 277 ? -2.129 14.641 -23.278 1.00 64.44 277 LEU A C 1
ATOM 2075 O O . LEU A 1 277 ? -2.268 15.346 -22.277 1.00 64.44 277 LEU A O 1
ATOM 2079 N N . GLU A 1 278 ? -2.660 14.960 -24.460 1.00 64.94 278 GLU A N 1
ATOM 2080 C CA . GLU A 1 278 ? -3.587 16.081 -24.677 1.00 64.94 278 GLU A CA 1
ATOM 2081 C C . GLU A 1 278 ? -5.027 15.729 -24.277 1.00 64.94 278 GLU A C 1
ATOM 2083 O O . GLU A 1 278 ? -5.821 16.626 -24.002 1.00 64.94 278 GLU A O 1
ATOM 2088 N N . THR A 1 279 ? -5.354 14.437 -24.184 1.00 70.56 279 THR A N 1
ATOM 2089 C CA . THR A 1 279 ? -6.697 13.924 -23.872 1.00 70.56 279 THR A CA 1
ATOM 2090 C C . THR A 1 279 ? -6.755 13.198 -22.525 1.00 70.56 279 THR A C 1
ATOM 2092 O O . THR A 1 279 ? -7.518 12.244 -22.378 1.00 70.56 279 THR A O 1
ATOM 2095 N N . LEU A 1 280 ? -5.929 13.597 -21.549 1.00 75.62 280 LEU A N 1
ATOM 2096 C CA . LEU A 1 280 ? -5.961 13.000 -20.210 1.00 75.62 280 LEU A CA 1
ATOM 2097 C C . LEU A 1 280 ? -7.342 13.196 -19.574 1.00 75.62 280 LEU A C 1
ATOM 2099 O O . LEU A 1 280 ? -7.789 14.319 -19.349 1.00 75.62 280 LEU A O 1
ATOM 2103 N N . GLU A 1 281 ? -8.001 12.085 -19.265 1.00 82.75 281 GLU A N 1
ATOM 2104 C CA . GLU A 1 281 ? -9.264 12.089 -18.538 1.00 82.75 281 GLU A CA 1
ATOM 2105 C C . GLU A 1 281 ? -9.010 12.372 -17.052 1.00 82.75 281 GLU A C 1
ATOM 2107 O O . GLU A 1 281 ? -8.187 11.717 -16.407 1.00 82.75 281 GLU A O 1
ATOM 2112 N N . ILE A 1 282 ? -9.738 13.341 -16.499 1.00 84.94 282 ILE A N 1
ATOM 2113 C CA . ILE A 1 282 ? -9.657 13.719 -15.088 1.00 84.94 282 ILE A CA 1
ATOM 2114 C C . ILE A 1 282 ? -10.949 13.277 -14.410 1.00 84.94 282 ILE A C 1
ATOM 2116 O O . ILE A 1 282 ? -12.034 13.724 -14.776 1.00 84.94 282 ILE A O 1
ATOM 2120 N N . ARG A 1 283 ? -10.830 12.404 -13.405 1.00 85.00 283 ARG A N 1
ATOM 2121 C CA . ARG A 1 283 ? -11.961 11.948 -12.589 1.00 85.00 283 ARG A CA 1
ATOM 2122 C C . ARG A 1 283 ? -11.880 12.543 -11.190 1.00 85.00 283 ARG A C 1
ATOM 2124 O O . ARG A 1 283 ? -10.903 12.337 -10.470 1.00 85.00 283 ARG A O 1
ATOM 2131 N N . GLU A 1 284 ? -12.913 13.285 -10.813 1.00 86.75 284 GLU A N 1
ATOM 2132 C CA . GLU A 1 284 ? -12.950 14.025 -9.555 1.00 86.75 284 GLU A CA 1
ATOM 2133 C C . GLU A 1 284 ? -13.433 13.168 -8.380 1.00 86.75 284 GLU A C 1
ATOM 2135 O O . GLU A 1 284 ? -14.341 12.346 -8.497 1.00 86.75 284 GLU A O 1
ATOM 2140 N N . SER A 1 285 ? -12.831 13.394 -7.211 1.00 91.38 285 SER A N 1
ATOM 2141 C CA . SER A 1 285 ? -13.349 12.886 -5.939 1.00 91.38 285 SER A CA 1
ATOM 2142 C C . SER A 1 285 ? -14.434 13.827 -5.413 1.00 91.38 285 SER A C 1
ATOM 2144 O O . SER A 1 285 ? -14.287 15.043 -5.557 1.00 91.38 285 SER A O 1
ATOM 2146 N N . PRO A 1 286 ? -15.445 13.322 -4.683 1.00 91.06 286 PRO A N 1
ATOM 2147 C CA . PRO A 1 286 ? -16.261 14.167 -3.819 1.00 91.06 286 PRO A CA 1
ATOM 2148 C C . PRO A 1 286 ? -15.386 15.009 -2.881 1.00 91.06 286 PRO A C 1
ATOM 2150 O O . PRO A 1 286 ? -14.318 14.560 -2.449 1.00 91.06 286 PRO A O 1
ATOM 2153 N N . ARG A 1 287 ? -15.846 16.227 -2.566 1.00 88.06 287 ARG A N 1
ATOM 2154 C CA . ARG A 1 287 ? -15.140 17.168 -1.672 1.00 88.06 287 ARG A CA 1
ATOM 2155 C C . ARG A 1 287 ? -15.223 16.764 -0.203 1.00 88.06 287 ARG A C 1
ATOM 2157 O O . ARG A 1 287 ? -14.335 17.084 0.579 1.00 88.06 287 ARG A O 1
ATOM 2164 N N . GLU A 1 288 ? -16.275 16.036 0.140 1.00 94.19 288 GLU A N 1
ATOM 2165 C CA . GLU A 1 288 ? -16.576 15.539 1.475 1.00 94.19 288 GLU A CA 1
ATOM 2166 C C . GLU A 1 288 ? -16.868 14.039 1.391 1.00 94.19 288 GLU A C 1
ATOM 2168 O O . GLU A 1 288 ? -17.164 13.495 0.328 1.00 94.19 288 GLU A O 1
ATOM 2173 N N . HIS A 1 289 ? -16.753 13.369 2.526 1.00 96.25 289 HIS A N 1
ATOM 2174 C CA . HIS A 1 289 ? -17.094 11.981 2.777 1.00 96.25 289 HIS A CA 1
ATOM 2175 C C . HIS A 1 289 ? -16.391 10.979 1.866 1.00 96.25 289 HIS A C 1
ATOM 2177 O O . HIS A 1 289 ? -16.901 9.901 1.595 1.00 96.25 289 HIS A O 1
ATOM 2183 N N . PHE A 1 290 ? -15.179 11.305 1.428 1.00 95.81 290 PHE A N 1
ATOM 2184 C CA . PHE A 1 290 ? -14.435 10.471 0.495 1.00 95.81 290 PHE A CA 1
ATOM 2185 C C . PHE A 1 290 ? -13.436 9.533 1.176 1.00 95.81 290 PHE A C 1
ATOM 2187 O O . PHE A 1 290 ? -12.910 8.645 0.519 1.00 95.81 290 PHE A O 1
ATOM 2194 N N . ARG A 1 291 ? -13.111 9.712 2.463 1.00 97.44 291 ARG A N 1
ATOM 2195 C CA . ARG A 1 291 ? -12.067 8.932 3.145 1.00 97.44 291 ARG A CA 1
ATOM 2196 C C . ARG A 1 291 ? -12.657 7.809 4.001 1.00 97.44 291 ARG A C 1
ATOM 2198 O O . ARG A 1 291 ? -13.221 8.052 5.066 1.00 97.44 291 ARG A O 1
ATOM 2205 N N . ALA A 1 292 ? -12.423 6.568 3.581 1.00 97.62 292 ALA A N 1
ATOM 2206 C CA . ALA A 1 292 ? -12.917 5.348 4.223 1.00 97.62 292 ALA A CA 1
ATOM 2207 C C . ALA A 1 292 ? -12.042 4.817 5.366 1.00 97.62 292 ALA A C 1
ATOM 2209 O O . ALA A 1 292 ? -12.404 3.864 6.050 1.00 97.62 292 ALA A O 1
ATOM 2210 N N . ARG A 1 293 ? -10.871 5.415 5.599 1.00 96.38 293 ARG A N 1
ATOM 2211 C CA . ARG A 1 293 ? -9.967 4.994 6.674 1.00 96.38 293 ARG A CA 1
ATOM 2212 C C . ARG A 1 293 ? -9.189 6.158 7.255 1.00 96.38 293 ARG A C 1
ATOM 2214 O O . ARG A 1 293 ? -8.707 7.022 6.523 1.00 96.38 293 ARG A O 1
ATOM 2221 N N . THR A 1 294 ? -9.018 6.160 8.570 1.00 95.81 294 THR A N 1
ATOM 2222 C CA . THR A 1 294 ? -8.215 7.174 9.261 1.00 95.81 294 THR A CA 1
ATOM 2223 C C . THR A 1 294 ? -7.564 6.617 10.518 1.00 95.81 294 THR A C 1
ATOM 2225 O O . THR A 1 294 ? -7.953 5.569 11.035 1.00 95.81 294 THR A O 1
ATOM 2228 N N . ILE A 1 295 ? -6.541 7.318 10.993 1.00 94.81 295 ILE A N 1
ATOM 2229 C CA . ILE A 1 295 ? -5.839 7.020 12.237 1.00 94.81 295 ILE A CA 1
ATOM 2230 C C . ILE A 1 295 ? -5.919 8.277 13.094 1.00 94.81 295 ILE A C 1
ATOM 2232 O O . ILE A 1 295 ? -5.532 9.353 12.642 1.00 94.81 295 ILE A O 1
ATOM 2236 N N . VAL A 1 296 ? -6.410 8.121 14.317 1.00 94.31 296 VAL A N 1
ATOM 2237 C CA . VAL A 1 296 ? -6.529 9.191 15.304 1.00 94.31 296 VAL A CA 1
ATOM 2238 C C . VAL A 1 296 ? -5.544 8.908 16.426 1.00 94.31 296 VAL A C 1
ATOM 2240 O O . VAL A 1 296 ? -5.659 7.899 17.124 1.00 94.31 296 VAL A O 1
ATOM 2243 N N . SER A 1 297 ? -4.538 9.761 16.571 1.00 92.00 297 SER A N 1
ATOM 2244 C CA . SER A 1 297 ? -3.526 9.615 17.625 1.00 92.00 297 SER A CA 1
ATOM 2245 C C . SER A 1 297 ? -4.114 9.944 18.996 1.00 92.00 297 SER A C 1
ATOM 2247 O O . SER A 1 297 ? -5.049 10.728 19.092 1.00 92.00 297 SER A O 1
ATOM 2249 N N . VAL A 1 298 ? -3.557 9.382 20.067 1.00 87.56 298 VAL A N 1
ATOM 2250 C CA . VAL A 1 298 ? -3.966 9.681 21.449 1.00 87.56 298 VAL A CA 1
ATOM 2251 C C . VAL A 1 298 ? -2.763 10.220 22.216 1.00 87.56 298 VAL A C 1
ATOM 2253 O O . VAL A 1 298 ? -1.688 9.618 22.190 1.00 87.56 298 VAL A O 1
ATOM 2256 N N . GLY A 1 299 ? -2.926 11.360 22.887 1.00 84.12 299 GLY A N 1
ATOM 2257 C CA . GLY A 1 299 ? -1.895 11.961 23.735 1.00 84.12 299 GLY A CA 1
ATOM 2258 C C . GLY A 1 299 ? -1.793 13.474 23.573 1.00 84.12 299 GLY A C 1
ATOM 2259 O O . GLY A 1 299 ? -2.501 14.058 22.759 1.00 84.12 299 GLY A O 1
ATOM 2260 N N . ALA A 1 300 ? -0.890 14.088 24.342 1.00 76.44 300 ALA A N 1
ATOM 2261 C CA . ALA A 1 300 ? -0.709 15.538 24.385 1.00 76.44 300 ALA A CA 1
ATOM 2262 C C . ALA A 1 300 ? -0.481 16.160 22.997 1.00 76.44 300 ALA A C 1
ATOM 2264 O O . ALA A 1 300 ? 0.086 15.522 22.098 1.00 76.44 300 ALA A O 1
ATOM 2265 N N . SER A 1 301 ? -0.915 17.415 22.858 1.00 66.62 301 SER A N 1
ATOM 2266 C CA . SER A 1 301 ? -0.670 18.203 21.655 1.00 66.62 301 SER A CA 1
ATOM 2267 C C . SER A 1 301 ? 0.846 18.382 21.456 1.00 66.62 301 SER A C 1
ATOM 2269 O O . SER A 1 301 ? 1.570 18.610 22.434 1.00 66.62 301 SER A O 1
ATOM 2271 N N . PRO A 1 302 ? 1.371 18.195 20.233 1.00 61.12 302 PRO A N 1
ATOM 2272 C CA . PRO A 1 302 ? 2.784 18.414 19.949 1.00 61.12 302 PRO A CA 1
ATOM 2273 C C . PRO A 1 302 ? 3.203 19.853 20.290 1.00 61.12 302 PRO A C 1
ATOM 2275 O O . PRO A 1 302 ? 2.477 20.797 19.998 1.00 61.12 302 PRO A O 1
ATOM 2278 N N . SER A 1 303 ? 4.402 20.040 20.854 1.00 53.31 303 SER A N 1
ATOM 2279 C CA . SER A 1 303 ? 5.006 21.376 20.930 1.00 53.31 303 SER A CA 1
ATOM 2280 C C . SER A 1 303 ? 5.210 21.923 19.514 1.00 53.31 303 SER A C 1
ATOM 2282 O O . SER A 1 303 ? 5.581 21.146 18.620 1.00 53.31 303 SER A O 1
ATOM 2284 N N . GLU A 1 304 ? 4.994 23.230 19.315 1.00 43.50 304 GLU A N 1
ATOM 2285 C CA . GLU A 1 304 ? 5.224 23.908 18.031 1.00 43.50 304 GLU A CA 1
ATOM 2286 C C . GLU A 1 304 ? 6.578 23.480 17.436 1.00 43.50 304 GLU A C 1
ATOM 2288 O O . GLU A 1 304 ? 7.619 23.584 18.087 1.00 43.50 304 GLU A O 1
ATOM 2293 N N . GLY A 1 305 ? 6.554 22.925 16.218 1.00 45.09 305 GLY A N 1
ATOM 2294 C CA . GLY A 1 305 ? 7.753 22.471 15.503 1.00 45.09 305 GLY A CA 1
ATOM 2295 C C . GLY A 1 305 ? 8.115 20.982 15.618 1.00 45.09 305 GLY A C 1
ATOM 2296 O O . GLY A 1 305 ? 9.171 20.598 15.122 1.00 45.09 305 GLY A O 1
ATOM 2297 N N . SER A 1 306 ? 7.283 20.123 16.224 1.00 42.16 306 SER A N 1
ATOM 2298 C CA . SER A 1 306 ? 7.488 18.663 16.148 1.00 42.16 306 SER A CA 1
ATOM 2299 C C . SER A 1 306 ? 6.729 18.013 14.979 1.00 42.16 306 SER A C 1
ATOM 2301 O O . SER A 1 306 ? 5.549 18.279 14.752 1.00 42.16 306 SER A O 1
ATOM 2303 N N . ASP A 1 307 ? 7.417 17.121 14.260 1.00 39.72 307 ASP A N 1
ATOM 2304 C CA . ASP A 1 307 ? 7.007 16.402 13.033 1.00 39.72 307 ASP A CA 1
ATOM 2305 C C . ASP A 1 307 ? 5.893 15.338 13.260 1.00 39.72 307 ASP A C 1
ATOM 2307 O O . ASP A 1 307 ? 5.903 14.240 12.703 1.00 39.72 307 ASP A O 1
ATOM 2311 N N . GLY A 1 308 ? 4.926 15.625 14.142 1.00 44.34 308 GLY A N 1
ATOM 2312 C CA . GLY A 1 308 ? 3.960 14.653 14.679 1.00 44.34 308 GLY A CA 1
ATOM 2313 C C . GLY A 1 308 ? 2.490 15.084 14.662 1.00 44.34 308 GLY A C 1
ATOM 2314 O O . GLY A 1 308 ? 1.651 14.427 15.292 1.00 44.34 308 GLY A O 1
ATOM 2315 N N . ALA A 1 309 ? 2.146 16.173 13.975 1.00 55.66 309 ALA A N 1
ATOM 2316 C CA . ALA A 1 309 ? 0.772 16.658 13.855 1.00 55.66 309 ALA A CA 1
ATOM 2317 C C . ALA A 1 309 ? -0.037 15.774 12.878 1.00 55.66 309 ALA A C 1
ATOM 2319 O O . ALA A 1 309 ? -0.313 16.152 11.744 1.00 55.66 309 ALA A O 1
ATOM 2320 N N . GLY A 1 310 ? -0.379 14.545 13.287 1.00 69.19 310 GLY A N 1
ATOM 2321 C CA . GLY A 1 310 ? -1.292 13.674 12.532 1.00 69.19 310 GLY A CA 1
ATOM 2322 C C . GLY A 1 310 ? -2.624 14.369 12.196 1.00 69.19 310 GLY A C 1
ATOM 2323 O O . GLY A 1 310 ? -2.945 15.409 12.758 1.00 69.19 310 GLY A O 1
ATOM 2324 N N . LEU A 1 311 ? -3.416 13.804 11.278 1.00 85.88 311 LEU A N 1
ATOM 2325 C CA . LEU A 1 311 ? -4.647 14.451 10.783 1.00 85.88 311 LEU A CA 1
ATOM 2326 C C . LEU A 1 311 ? -5.687 14.721 11.880 1.00 85.88 311 LEU A C 1
ATOM 2328 O O . LEU A 1 311 ? -6.372 15.739 11.838 1.00 85.88 311 LEU A O 1
ATOM 2332 N N . PHE A 1 312 ? -5.790 13.801 12.838 1.00 91.44 312 PHE A N 1
ATOM 2333 C CA . PHE A 1 312 ? -6.716 13.850 13.962 1.00 91.44 312 PHE A CA 1
ATOM 2334 C C . PHE A 1 312 ? -6.014 13.356 15.229 1.00 91.44 312 PHE A C 1
ATOM 2336 O O . PHE A 1 312 ? -5.182 12.436 15.168 1.00 91.44 312 PHE A O 1
ATOM 2343 N N . ARG A 1 313 ? -6.377 13.918 16.383 1.00 91.50 313 ARG A N 1
ATOM 2344 C CA . ARG A 1 313 ? -5.808 13.556 17.682 1.00 91.50 313 ARG A CA 1
ATOM 2345 C C . ARG A 1 313 ? -6.826 13.717 18.808 1.00 91.50 313 ARG A C 1
ATOM 2347 O O . ARG A 1 313 ? -7.490 14.738 18.881 1.00 91.50 313 ARG A O 1
ATOM 2354 N N . TYR A 1 314 ? -6.892 12.743 19.710 1.00 90.75 314 TYR A N 1
ATOM 2355 C CA . TYR A 1 314 ? -7.566 12.897 20.996 1.00 90.75 314 TYR A CA 1
ATOM 2356 C C . TYR A 1 314 ? -6.578 13.432 22.039 1.00 90.75 314 TYR A C 1
ATOM 2358 O O . TYR A 1 314 ? -5.564 12.778 22.325 1.00 90.75 314 TYR A O 1
ATOM 2366 N N . VAL A 1 315 ? -6.878 14.602 22.600 1.00 88.69 315 VAL A N 1
ATOM 2367 C CA . VAL A 1 315 ? -6.070 15.305 23.602 1.00 88.69 315 VAL A CA 1
ATOM 2368 C C . VAL A 1 315 ? -6.817 15.335 24.939 1.00 88.69 315 VAL A C 1
ATOM 2370 O O . VAL A 1 315 ? -8.001 15.658 24.955 1.00 88.69 315 VAL A O 1
ATOM 2373 N N . PRO A 1 316 ? -6.167 15.001 26.066 1.00 83.75 316 PRO A N 1
ATOM 2374 C CA . PRO A 1 316 ? -6.785 15.141 27.383 1.00 83.75 316 PRO A CA 1
ATOM 2375 C C . PRO A 1 316 ? -7.021 16.617 27.736 1.00 83.75 316 PRO A C 1
ATOM 2377 O O . PRO A 1 316 ? -6.076 17.403 27.687 1.00 83.75 316 PRO A O 1
ATOM 2380 N N . ASP A 1 317 ? -8.237 16.980 28.145 1.00 76.56 317 ASP A N 1
ATOM 2381 C CA . ASP A 1 317 ? -8.638 18.354 28.493 1.00 76.56 317 ASP A CA 1
ATOM 2382 C C . ASP A 1 317 ? -9.068 18.461 29.966 1.00 76.56 317 ASP A C 1
ATOM 2384 O O . ASP A 1 317 ? -10.229 18.698 30.298 1.00 76.56 317 ASP A O 1
ATOM 2388 N N . GLY A 1 318 ? -8.116 18.198 30.873 1.00 68.69 318 GLY A N 1
ATOM 2389 C CA . GLY A 1 318 ? -8.365 18.194 32.321 1.00 68.69 318 GLY A CA 1
ATOM 2390 C C . GLY A 1 318 ? -9.459 17.202 32.750 1.00 68.69 318 GLY A C 1
ATOM 2391 O O . GLY A 1 318 ? -10.035 16.509 31.925 1.00 68.69 318 GLY A O 1
ATOM 2392 N N . ASP A 1 319 ? -9.683 17.058 34.059 1.00 61.22 319 ASP A N 1
ATOM 2393 C CA . ASP A 1 319 ? -10.783 16.295 34.699 1.00 61.22 319 ASP A CA 1
ATOM 2394 C C . ASP A 1 319 ? -11.306 15.037 33.957 1.00 61.22 319 ASP A C 1
ATOM 2396 O O . ASP A 1 319 ? -12.503 14.782 33.872 1.00 61.22 319 ASP A O 1
ATOM 2400 N N . ARG A 1 320 ? -10.376 14.242 33.400 1.00 65.62 320 ARG A N 1
ATOM 2401 C CA . ARG A 1 320 ? -10.618 13.035 32.587 1.00 65.62 320 ARG A CA 1
ATOM 2402 C C . ARG A 1 320 ? -11.321 13.244 31.236 1.00 65.62 320 ARG A C 1
ATOM 2404 O O . ARG A 1 320 ? -11.539 12.250 30.567 1.00 65.62 320 ARG A O 1
ATOM 2411 N N . SER A 1 321 ? -11.610 14.459 30.775 1.00 75.75 321 SER A N 1
ATOM 2412 C CA . SER A 1 321 ? -12.237 14.681 29.462 1.00 75.75 321 SER A CA 1
ATOM 2413 C C . SER A 1 321 ? -11.237 14.567 28.295 1.00 75.75 321 SER A C 1
ATOM 2415 O O . SER A 1 321 ? -10.030 14.756 28.477 1.00 75.75 321 SER A O 1
ATOM 2417 N N . MET A 1 322 ? -11.723 14.239 27.091 1.00 85.88 322 MET A N 1
ATOM 2418 C CA . MET A 1 322 ? -10.913 14.178 25.866 1.00 85.88 322 MET A CA 1
ATOM 2419 C C . MET A 1 322 ? -11.517 15.075 24.787 1.00 85.88 322 MET A C 1
ATOM 2421 O O . MET A 1 322 ? -12.709 14.993 24.495 1.00 85.88 322 MET A O 1
ATOM 2425 N N . THR A 1 323 ? -10.683 15.882 24.142 1.00 88.44 323 THR A N 1
ATOM 2426 C CA . THR A 1 323 ? -11.047 16.735 23.007 1.00 88.44 323 THR A CA 1
ATOM 2427 C C . THR A 1 323 ? -10.432 16.201 21.718 1.00 88.44 323 THR A C 1
ATOM 2429 O O . THR A 1 323 ? -9.380 15.562 21.726 1.00 88.44 323 THR A O 1
ATOM 2432 N N . LEU A 1 324 ? -11.106 16.421 20.587 1.00 89.56 324 LEU A N 1
ATOM 2433 C CA . LEU A 1 324 ? -10.599 16.057 19.265 1.00 89.56 324 LEU A CA 1
ATOM 2434 C C . LEU A 1 324 ? -9.949 17.281 18.607 1.00 89.56 324 LEU A C 1
ATOM 2436 O O . LEU A 1 324 ? -10.643 18.206 18.192 1.00 89.56 324 LEU A O 1
ATOM 2440 N N . GLU A 1 325 ? -8.633 17.247 18.440 1.00 90.12 325 GLU A N 1
ATOM 2441 C CA . GLU A 1 325 ? -7.903 18.158 17.561 1.00 90.12 325 GLU A CA 1
ATOM 2442 C C . GLU A 1 325 ? -7.902 17.609 16.127 1.00 90.12 325 GLU A C 1
ATOM 2444 O O . GLU A 1 325 ? -7.669 16.415 15.901 1.00 90.12 325 GLU A O 1
ATOM 2449 N N . ALA A 1 326 ? -8.148 18.475 15.143 1.00 88.00 326 ALA A N 1
ATOM 2450 C CA . ALA A 1 326 ? -8.221 18.098 13.736 1.00 88.00 326 ALA A CA 1
ATOM 2451 C C . ALA A 1 326 ? -7.491 19.115 12.848 1.00 88.00 326 ALA A C 1
ATOM 2453 O O . ALA A 1 326 ? -7.783 20.308 12.889 1.00 88.00 326 ALA A O 1
ATOM 2454 N N . ASN A 1 327 ? -6.575 18.626 12.010 1.00 86.56 327 ASN A N 1
ATOM 2455 C CA . ASN A 1 327 ? -5.854 19.429 11.012 1.00 86.56 327 ASN A CA 1
ATOM 2456 C C . ASN A 1 327 ? -6.583 19.494 9.663 1.00 86.56 327 ASN A C 1
ATOM 2458 O O . ASN A 1 327 ? -6.226 20.280 8.789 1.00 86.56 327 ASN A O 1
ATOM 2462 N N . ILE A 1 328 ? -7.591 18.642 9.484 1.00 86.31 328 ILE A N 1
ATOM 2463 C CA . ILE A 1 328 ? -8.487 18.635 8.332 1.00 86.31 328 ILE A CA 1
ATOM 2464 C C . ILE A 1 328 ? -9.927 18.511 8.821 1.00 86.31 328 ILE A C 1
ATOM 2466 O O . ILE A 1 328 ? -10.187 18.018 9.918 1.00 86.31 328 ILE A O 1
ATOM 2470 N N . SER A 1 329 ? -10.871 18.922 7.982 1.00 90.81 329 SER A N 1
ATOM 2471 C CA . SER A 1 329 ? -12.294 18.767 8.269 1.00 90.81 329 SER A CA 1
ATOM 2472 C C . SER A 1 329 ? -12.660 17.282 8.454 1.00 90.81 329 SER A C 1
ATOM 2474 O O . SER A 1 329 ? -12.224 16.403 7.698 1.00 90.81 329 SER A O 1
ATOM 2476 N N . LYS A 1 330 ? -13.472 16.989 9.477 1.00 92.62 330 LYS A N 1
ATOM 2477 C CA . LYS A 1 330 ? -14.006 15.639 9.741 1.00 92.62 330 LYS A CA 1
ATOM 2478 C C . LYS A 1 330 ? -14.990 15.199 8.659 1.00 92.62 330 LYS A C 1
ATOM 2480 O O . LYS A 1 330 ? -15.227 14.006 8.492 1.00 92.62 330 LYS A O 1
ATOM 2485 N N . GLU A 1 331 ? -15.546 16.155 7.925 1.00 93.75 331 GLU A N 1
ATOM 2486 C CA . GLU A 1 331 ? -16.404 15.938 6.771 1.00 93.75 331 GLU A CA 1
ATOM 2487 C C . GLU A 1 331 ? -15.618 15.306 5.622 1.00 93.75 331 GLU A C 1
ATOM 2489 O O . GLU A 1 331 ? -16.233 14.748 4.740 1.00 93.75 331 GLU A O 1
ATOM 2494 N N . THR A 1 332 ? -14.279 15.255 5.642 1.00 94.56 332 THR A N 1
ATOM 2495 C CA . THR A 1 332 ? -13.507 14.440 4.679 1.00 94.56 332 THR A CA 1
ATOM 2496 C C . THR A 1 332 ? -13.685 12.927 4.875 1.00 94.56 332 THR A C 1
ATOM 2498 O O . THR A 1 332 ? -13.450 12.155 3.945 1.00 94.56 332 THR A O 1
ATOM 2501 N N . LEU A 1 333 ? -14.083 12.485 6.072 1.00 97.56 333 LEU A N 1
ATOM 2502 C CA . LEU A 1 333 ? -14.258 11.079 6.443 1.00 97.56 333 LEU A CA 1
ATOM 2503 C C . LEU A 1 333 ? -15.657 10.585 6.085 1.00 97.56 333 LEU A C 1
ATOM 2505 O O . LEU A 1 333 ? -16.609 11.363 6.122 1.00 97.56 333 LEU A O 1
ATOM 2509 N N . LEU A 1 334 ? -15.799 9.285 5.808 1.00 97.44 334 LEU A N 1
ATOM 2510 C CA . LEU A 1 334 ? -17.121 8.675 5.636 1.00 97.44 334 LEU A CA 1
ATOM 2511 C C . LEU A 1 334 ? -18.054 9.011 6.821 1.00 97.44 334 LEU A C 1
ATOM 2513 O O . LEU A 1 334 ? -17.565 9.110 7.955 1.00 97.44 334 LEU A O 1
ATOM 2517 N N . PRO A 1 335 ? -19.374 9.161 6.596 1.00 96.44 335 PRO A N 1
ATOM 2518 C CA . PRO A 1 335 ? -20.303 9.681 7.604 1.00 96.44 335 PRO A CA 1
ATOM 2519 C C . PRO A 1 335 ? -20.256 8.920 8.933 1.00 96.44 335 PRO A C 1
ATOM 2521 O O . PRO A 1 335 ? -20.149 9.532 9.995 1.00 96.44 335 PRO A O 1
ATOM 2524 N N . GLN A 1 336 ? -20.214 7.588 8.879 1.00 96.44 336 GLN A N 1
ATOM 2525 C CA . GLN A 1 336 ? -20.127 6.734 10.060 1.00 96.44 336 GLN A CA 1
ATOM 2526 C C . GLN A 1 336 ? -18.800 6.886 10.819 1.00 96.44 336 GLN A C 1
ATOM 2528 O O . GLN A 1 336 ? -18.774 6.761 12.039 1.00 96.44 336 GLN A O 1
ATOM 2533 N N . ILE A 1 337 ? -17.695 7.197 10.132 1.00 97.56 337 ILE A N 1
ATOM 2534 C CA . ILE A 1 337 ? -16.415 7.478 10.796 1.00 97.56 337 ILE A CA 1
ATOM 2535 C C . ILE A 1 337 ? -16.487 8.849 11.467 1.00 97.56 337 ILE A C 1
ATOM 2537 O O . ILE A 1 337 ? -16.142 8.969 12.638 1.00 97.56 337 ILE A O 1
ATOM 2541 N N . SER A 1 338 ? -16.959 9.869 10.744 1.00 96.12 338 SER A N 1
ATOM 2542 C CA . SER A 1 338 ? -17.089 11.240 11.251 1.00 96.12 338 SER A CA 1
ATOM 2543 C C . SER A 1 338 ? -17.974 11.309 12.502 1.00 96.12 338 SER A C 1
ATOM 2545 O O . SER A 1 338 ? -17.624 11.976 13.476 1.00 96.12 338 SER A O 1
ATOM 2547 N N . ALA A 1 339 ? -19.072 10.547 12.511 1.00 95.69 339 ALA A N 1
ATOM 2548 C CA . ALA A 1 339 ? -19.980 10.416 13.647 1.00 95.69 339 ALA A CA 1
ATOM 2549 C C . ALA A 1 339 ? -19.392 9.611 14.820 1.00 95.69 339 ALA A C 1
ATOM 2551 O O . ALA A 1 339 ? -19.698 9.906 15.973 1.00 95.69 339 ALA A O 1
ATOM 2552 N N . ALA A 1 340 ? -18.518 8.635 14.558 1.00 96.44 340 ALA A N 1
ATOM 2553 C CA . ALA A 1 340 ? -17.874 7.851 15.611 1.00 96.44 340 ALA A CA 1
ATOM 2554 C C . ALA A 1 340 ? -16.781 8.629 16.368 1.00 96.44 340 ALA A C 1
ATOM 2556 O O . ALA A 1 340 ? -16.477 8.288 17.509 1.00 96.44 340 ALA A O 1
ATOM 2557 N N . LEU A 1 341 ? -16.179 9.662 15.763 1.00 95.00 341 LEU A N 1
ATOM 2558 C CA . LEU A 1 341 ? -15.112 10.445 16.401 1.00 95.00 341 LEU A CA 1
ATOM 2559 C C . LEU A 1 341 ? -15.516 11.077 17.751 1.00 95.00 341 LEU A C 1
ATOM 2561 O O . LEU A 1 341 ? -14.822 10.827 18.738 1.00 95.00 341 LEU A O 1
ATOM 2565 N N . PRO A 1 342 ? -16.602 11.874 17.851 1.00 91.75 342 PRO A N 1
ATOM 2566 C CA . PRO A 1 342 ? -17.016 12.451 19.131 1.00 91.75 342 PRO A CA 1
ATOM 2567 C C . PRO A 1 342 ? -17.425 11.377 20.146 1.00 91.75 342 PRO A C 1
ATOM 2569 O O . PRO A 1 342 ? -17.044 11.475 21.307 1.00 91.75 342 PRO A O 1
ATOM 2572 N N . ALA A 1 343 ? -18.097 10.308 19.705 1.00 91.12 343 ALA A N 1
ATOM 2573 C CA . ALA A 1 343 ? -18.479 9.200 20.579 1.00 91.12 343 ALA A CA 1
ATOM 2574 C C . ALA A 1 343 ? -17.253 8.531 21.223 1.00 91.12 343 ALA A C 1
ATOM 2576 O O . ALA A 1 343 ? -17.247 8.238 22.413 1.00 91.12 343 ALA A O 1
ATOM 2577 N N . ILE A 1 344 ? -16.173 8.332 20.461 1.00 91.25 344 ILE A N 1
ATOM 2578 C CA . ILE A 1 344 ? -14.917 7.800 21.002 1.00 91.25 344 ILE A CA 1
ATOM 2579 C C . ILE A 1 344 ? -14.278 8.774 21.996 1.00 91.25 344 ILE A C 1
ATOM 2581 O O . ILE A 1 344 ? -13.751 8.317 23.006 1.00 91.25 344 ILE A O 1
ATOM 2585 N N . ALA A 1 345 ? -14.322 10.087 21.747 1.00 89.88 345 ALA A N 1
ATOM 2586 C CA . ALA A 1 345 ? -13.806 11.078 22.694 1.00 89.88 345 ALA A CA 1
ATOM 2587 C C . ALA A 1 345 ? -14.559 11.028 24.037 1.00 89.88 345 ALA A C 1
ATOM 2589 O O . ALA A 1 345 ? -13.927 10.978 25.091 1.00 89.88 345 ALA A O 1
ATOM 2590 N N . GLU A 1 346 ? -15.891 10.952 24.000 1.00 87.62 346 GLU A N 1
ATOM 2591 C CA . GLU A 1 346 ? -16.733 10.811 25.196 1.00 87.62 346 GLU A CA 1
ATOM 2592 C C . GLU A 1 346 ? -16.459 9.496 25.938 1.00 87.62 346 GLU A C 1
ATOM 2594 O O . GLU A 1 346 ? -16.249 9.498 27.153 1.00 87.62 346 GLU A O 1
ATOM 2599 N N . LEU A 1 347 ? -16.373 8.375 25.211 1.00 83.69 347 LEU A N 1
ATOM 2600 C CA . LEU A 1 347 ? -16.064 7.066 25.794 1.00 83.69 347 LEU A CA 1
ATOM 2601 C C . LEU A 1 347 ? -14.679 7.049 26.449 1.00 83.69 347 LEU A C 1
ATOM 2603 O O . LEU A 1 347 ? -14.540 6.552 27.568 1.00 83.69 347 LEU A O 1
ATOM 2607 N N . LEU A 1 348 ? -13.669 7.628 25.791 1.00 78.94 348 LEU A N 1
ATOM 2608 C CA . LEU A 1 348 ? -12.315 7.765 26.336 1.00 78.94 348 LEU A CA 1
ATOM 2609 C C . LEU A 1 348 ? -12.282 8.631 27.601 1.00 78.94 348 LEU A C 1
ATOM 2611 O O . LEU A 1 348 ? -11.417 8.409 28.447 1.00 78.94 348 LEU A O 1
ATOM 2615 N N . GLY A 1 349 ? -13.196 9.600 27.721 1.00 77.00 349 GLY A N 1
ATOM 2616 C CA . GLY A 1 349 ? -13.271 10.492 28.874 1.00 77.00 349 GLY A CA 1
ATOM 2617 C C . GLY A 1 349 ? -14.068 9.956 30.072 1.00 77.00 349 GLY A C 1
ATOM 2618 O O . GLY A 1 349 ? -14.012 10.515 31.168 1.00 77.00 349 GLY A O 1
ATOM 2619 N N . SER A 1 350 ? -14.809 8.860 29.893 1.00 73.81 350 SER A N 1
ATOM 2620 C CA . SER A 1 350 ? -15.594 8.233 30.963 1.00 73.81 350 SER A CA 1
ATOM 2621 C C . SER A 1 350 ? -14.711 7.496 31.988 1.00 73.81 350 SER A C 1
ATOM 2623 O O . SER A 1 350 ? -13.659 6.944 31.658 1.00 73.81 350 SER A O 1
ATOM 2625 N N . SER A 1 351 ? -15.128 7.463 33.262 1.00 62.84 351 SER A N 1
ATOM 2626 C CA . SER A 1 351 ? -14.312 6.921 34.363 1.00 62.84 351 SER A CA 1
ATOM 2627 C C . SER A 1 351 ? -14.088 5.406 34.324 1.00 62.84 351 SER A C 1
ATOM 2629 O O . SER A 1 351 ? -13.082 4.952 34.862 1.00 62.84 351 SER A O 1
ATOM 2631 N N . GLU A 1 352 ? -14.989 4.632 33.712 1.00 65.44 352 GLU A N 1
ATOM 2632 C CA . GLU A 1 352 ? -14.864 3.168 33.604 1.00 65.44 352 GLU A CA 1
ATOM 2633 C C . GLU A 1 352 ? -13.979 2.756 32.418 1.00 65.44 352 GLU A C 1
ATOM 2635 O O . GLU A 1 352 ? -13.029 1.994 32.593 1.00 65.44 352 GLU A O 1
ATOM 2640 N N . LEU A 1 353 ? -14.200 3.320 31.225 1.00 63.59 353 LEU A N 1
ATOM 2641 C CA . LEU A 1 353 ? -13.427 2.970 30.025 1.00 63.59 353 LEU A CA 1
ATOM 2642 C C . LEU A 1 353 ? -12.060 3.667 29.967 1.00 63.59 353 LEU A C 1
ATOM 2644 O O . LEU A 1 353 ? -11.096 3.090 29.457 1.00 63.59 353 LEU A O 1
ATOM 2648 N N . GLY A 1 354 ? -11.933 4.869 30.535 1.00 62.75 354 GLY A N 1
ATOM 2649 C CA . GLY A 1 354 ? -10.676 5.620 30.567 1.00 62.75 354 GLY A CA 1
ATOM 2650 C C . GLY A 1 354 ? -9.547 4.886 31.303 1.00 62.75 354 GLY A C 1
ATOM 2651 O O . GLY A 1 354 ? -8.393 4.917 30.869 1.00 62.75 354 GLY A O 1
ATOM 2652 N N . GLU A 1 355 ? -9.856 4.140 32.372 1.00 63.12 355 GLU A N 1
ATOM 2653 C CA . GLU A 1 355 ? -8.855 3.310 33.058 1.00 63.12 355 GLU A CA 1
ATOM 2654 C C . GLU A 1 355 ? -8.420 2.090 32.233 1.00 63.12 355 GLU A C 1
ATOM 2656 O O . GLU A 1 355 ? -7.253 1.688 32.318 1.00 63.12 355 GLU A O 1
ATOM 2661 N N . MET A 1 356 ? -9.327 1.548 31.413 1.00 59.06 356 MET A N 1
ATOM 2662 C CA . MET A 1 356 ? -9.115 0.394 30.528 1.00 59.06 356 MET A CA 1
ATOM 2663 C C . MET A 1 356 ? -8.361 0.755 29.238 1.00 59.06 356 MET A C 1
ATOM 2665 O O . MET A 1 356 ? -7.873 -0.122 28.523 1.00 59.06 356 MET A O 1
ATOM 2669 N N . LEU A 1 357 ? -8.229 2.051 28.942 1.00 62.53 357 LEU A N 1
ATOM 2670 C CA . LEU A 1 357 ? -7.544 2.583 27.760 1.00 62.53 357 LEU A CA 1
ATOM 2671 C C . LEU A 1 357 ? -6.139 3.122 28.096 1.00 62.53 357 LEU A C 1
ATOM 2673 O O . LEU A 1 357 ? -5.474 3.734 27.257 1.00 62.53 357 LEU A O 1
ATOM 2677 N N . ARG A 1 358 ? -5.622 2.825 29.302 1.00 71.62 358 ARG A N 1
ATOM 2678 C CA . ARG A 1 358 ? -4.217 3.070 29.664 1.00 71.62 358 ARG A CA 1
ATOM 2679 C C . ARG A 1 358 ? -3.269 2.385 28.674 1.00 71.62 358 ARG A C 1
ATOM 2681 O O . ARG A 1 358 ? -3.343 1.183 28.439 1.00 71.62 358 ARG A O 1
ATOM 2688 N N . GLY A 1 359 ? -2.351 3.169 28.110 1.00 79.75 359 GLY A N 1
ATOM 2689 C CA . GLY A 1 359 ? -1.397 2.700 27.101 1.00 79.75 359 GLY A CA 1
ATOM 2690 C C . GLY A 1 359 ? -1.931 2.707 25.663 1.00 79.75 359 GLY A C 1
ATOM 2691 O O . GLY A 1 359 ? -1.211 2.287 24.757 1.00 79.75 359 GLY A O 1
ATOM 2692 N N . LEU A 1 360 ? -3.151 3.205 25.422 1.00 86.31 360 LEU A N 1
ATOM 2693 C CA . LEU A 1 360 ? -3.658 3.462 24.074 1.00 86.31 360 LEU A CA 1
ATOM 2694 C C . LEU A 1 360 ? -2.779 4.502 23.359 1.00 86.31 360 LEU A C 1
ATOM 2696 O O . LEU A 1 360 ? -2.444 5.549 23.912 1.00 86.31 360 LEU A O 1
ATOM 2700 N N . ARG A 1 361 ? -2.393 4.209 22.115 1.00 88.81 361 ARG A N 1
ATOM 2701 C CA . ARG A 1 361 ? -1.547 5.076 21.277 1.00 88.81 361 ARG A CA 1
ATOM 2702 C C . ARG A 1 361 ? -2.326 5.736 20.155 1.00 88.81 361 ARG A C 1
ATOM 2704 O O . ARG A 1 361 ? -2.084 6.897 19.834 1.00 88.81 361 ARG A O 1
ATOM 2711 N N . CYS A 1 362 ? -3.233 4.992 19.536 1.00 92.19 362 CYS A N 1
ATOM 2712 C CA . CYS A 1 362 ? -4.109 5.516 18.498 1.00 92.19 362 CYS A CA 1
ATOM 2713 C C . CYS A 1 362 ? -5.369 4.661 18.359 1.00 92.19 362 CYS A C 1
ATOM 2715 O O . CYS A 1 362 ? -5.392 3.494 18.753 1.00 92.19 362 CYS A O 1
ATOM 2717 N N . VAL A 1 363 ? -6.394 5.246 17.749 1.00 93.75 363 VAL A N 1
ATOM 2718 C CA . VAL A 1 363 ? -7.603 4.560 17.299 1.00 93.75 363 VAL A CA 1
ATOM 2719 C C . VAL A 1 363 ? -7.624 4.601 15.776 1.00 93.75 363 VAL A C 1
ATOM 2721 O O . VAL A 1 363 ? -7.467 5.658 15.165 1.00 93.75 363 VAL A O 1
ATOM 2724 N N . LYS A 1 364 ? -7.770 3.442 15.145 1.00 96.75 364 LYS A N 1
ATOM 2725 C CA . LYS A 1 364 ? -7.812 3.295 13.689 1.00 96.75 364 LYS A CA 1
ATOM 2726 C C . LYS A 1 364 ? -9.238 2.977 13.259 1.00 96.75 364 LYS A C 1
ATOM 2728 O O . LYS A 1 364 ? -9.846 2.068 13.811 1.00 96.75 364 LYS A O 1
ATOM 2733 N N . PHE A 1 365 ? -9.733 3.683 12.254 1.00 97.94 365 PHE A N 1
ATOM 2734 C CA . PHE A 1 365 ? -11.080 3.513 11.717 1.00 97.94 365 PHE A CA 1
ATOM 2735 C C . PHE A 1 365 ? -11.004 3.003 10.286 1.00 97.94 365 PHE A C 1
ATOM 2737 O O . PHE A 1 365 ? -10.168 3.468 9.504 1.00 97.94 365 PHE A O 1
ATOM 2744 N N . HIS A 1 366 ? -11.899 2.084 9.946 1.00 98.38 366 HIS A N 1
ATOM 2745 C CA . HIS A 1 366 ? -12.067 1.547 8.602 1.00 98.38 366 HIS A CA 1
ATOM 2746 C C . HIS A 1 366 ? -13.560 1.344 8.348 1.00 98.38 366 HIS A C 1
ATOM 2748 O O . HIS A 1 366 ? -14.183 0.492 8.970 1.00 98.38 366 HIS A O 1
ATOM 2754 N N . GLY A 1 367 ? -14.135 2.162 7.473 1.00 97.69 367 GLY A N 1
ATOM 2755 C CA . GLY A 1 367 ? -15.531 2.077 7.055 1.00 97.69 367 GLY A CA 1
ATOM 2756 C C . GLY A 1 367 ? -15.670 1.601 5.613 1.00 97.69 367 GLY A C 1
ATOM 2757 O O . GLY A 1 367 ? -14.698 1.627 4.859 1.00 97.69 367 GLY A O 1
ATOM 2758 N N . THR A 1 368 ? -16.878 1.191 5.239 1.00 98.00 368 THR A N 1
ATOM 2759 C CA . THR A 1 368 ? -17.250 0.887 3.850 1.00 98.00 368 THR A CA 1
ATOM 2760 C C . THR A 1 368 ? -18.148 1.976 3.276 1.00 98.00 368 THR A C 1
ATOM 2762 O O . THR A 1 368 ? -18.900 2.619 4.014 1.00 98.00 368 THR A O 1
ATOM 2765 N N . LEU A 1 369 ? -18.058 2.208 1.966 1.00 96.44 369 LEU A N 1
ATOM 2766 C CA . LEU A 1 369 ? -18.966 3.124 1.271 1.00 96.44 369 LEU A CA 1
ATOM 2767 C C . LEU A 1 369 ? -20.334 2.479 1.059 1.00 96.44 369 LEU A C 1
ATOM 2769 O O . LEU A 1 369 ? -21.354 3.132 1.266 1.00 96.44 369 LEU A O 1
ATOM 2773 N N . GLY A 1 370 ? -20.347 1.215 0.637 1.00 91.94 370 GLY A N 1
ATOM 2774 C CA . GLY A 1 370 ? -21.580 0.470 0.420 1.00 91.94 370 GLY A CA 1
ATOM 2775 C C . GLY A 1 370 ? -21.832 -0.604 1.468 1.00 91.94 370 GLY A C 1
ATOM 2776 O O . GLY A 1 370 ? -21.176 -0.679 2.511 1.00 91.94 370 GLY A O 1
ATOM 2777 N N . GLY A 1 371 ? -22.826 -1.437 1.168 1.00 88.69 371 GLY A N 1
ATOM 2778 C CA . GLY A 1 371 ? -23.492 -2.298 2.139 1.00 88.69 371 GLY A CA 1
ATOM 2779 C C . GLY A 1 371 ? -24.747 -1.620 2.690 1.00 88.69 371 GLY A C 1
ATOM 2780 O O . GLY A 1 371 ? -24.883 -0.398 2.681 1.00 88.69 371 GLY A O 1
ATOM 2781 N N . SER A 1 372 ? -25.719 -2.413 3.127 1.00 90.56 372 SER A N 1
ATOM 2782 C CA . SER A 1 372 ? -26.947 -1.903 3.744 1.00 90.56 372 SER A CA 1
ATOM 2783 C C . SER A 1 372 ? -27.272 -2.739 4.985 1.00 90.56 372 SER A C 1
ATOM 2785 O O . SER A 1 372 ? -27.866 -3.809 4.842 1.00 90.56 372 SER A O 1
ATOM 2787 N N . PRO A 1 373 ? -26.874 -2.284 6.191 1.00 94.69 373 PRO A N 1
ATOM 2788 C CA . PRO A 1 373 ? -26.112 -1.054 6.470 1.00 94.69 373 PRO A CA 1
ATOM 2789 C C . PRO A 1 373 ? -24.630 -1.146 6.035 1.00 94.69 373 PRO A C 1
ATOM 2791 O O . PRO A 1 373 ? -24.121 -2.256 5.850 1.00 94.69 373 PRO A O 1
ATOM 2794 N N . PRO A 1 374 ? -23.918 -0.011 5.873 1.00 96.75 374 PRO A N 1
ATOM 2795 C CA . PRO A 1 374 ? -22.466 -0.016 5.693 1.00 96.75 374 PRO A CA 1
ATOM 2796 C C . PRO A 1 374 ? -21.767 -0.542 6.952 1.00 96.75 374 PRO A C 1
ATOM 2798 O O . PRO A 1 374 ? -22.353 -0.603 8.030 1.00 96.75 374 PRO A O 1
ATOM 2801 N N . GLN A 1 375 ? -20.500 -0.917 6.841 1.00 98.00 375 GLN A N 1
ATOM 2802 C CA . GLN A 1 375 ? -19.717 -1.477 7.937 1.00 98.00 375 GLN A CA 1
ATOM 2803 C C . GLN A 1 375 ? -18.740 -0.443 8.495 1.00 98.00 375 GLN A C 1
ATOM 2805 O O . GLN A 1 375 ? -18.239 0.428 7.776 1.00 98.00 375 GLN A O 1
ATOM 2810 N N . LEU A 1 376 ? -18.460 -0.549 9.793 1.00 98.38 376 LEU A N 1
ATOM 2811 C CA . LEU A 1 376 ? -17.458 0.243 10.494 1.00 98.38 376 LEU A CA 1
ATOM 2812 C C . LEU A 1 376 ? -16.656 -0.653 11.433 1.00 98.38 376 LEU A C 1
ATOM 2814 O O . LEU A 1 376 ? -17.196 -1.219 12.377 1.00 98.38 376 LEU A O 1
ATOM 2818 N N . LEU A 1 377 ? -15.348 -0.722 11.219 1.00 98.44 377 LEU A N 1
ATOM 2819 C CA . LEU A 1 377 ? -14.416 -1.386 12.115 1.00 98.44 377 LEU A CA 1
ATOM 2820 C C . LEU A 1 377 ? -13.544 -0.344 12.826 1.00 98.44 377 LEU A C 1
ATOM 2822 O O . LEU A 1 377 ? -12.860 0.460 12.182 1.00 98.44 377 LEU A O 1
ATOM 2826 N N . VAL A 1 378 ? -13.553 -0.376 14.160 1.00 97.62 378 VAL A N 1
ATOM 2827 C CA . VAL A 1 378 ? -12.772 0.523 15.022 1.00 97.62 378 VAL A CA 1
ATOM 2828 C C . VAL A 1 378 ? -11.739 -0.274 15.811 1.00 97.62 378 VAL A C 1
ATOM 2830 O O . VAL A 1 378 ? -12.089 -1.118 16.630 1.00 97.62 378 VAL A O 1
ATOM 2833 N N . CYS A 1 379 ? -10.453 -0.008 15.586 1.00 95.75 379 CYS A N 1
ATOM 2834 C CA . CYS A 1 379 ? -9.355 -0.691 16.263 1.00 95.75 379 CYS A CA 1
ATOM 2835 C C . CYS A 1 379 ? -8.625 0.226 17.245 1.00 95.75 379 CYS A C 1
ATOM 2837 O O . CYS A 1 379 ? -7.991 1.205 16.850 1.00 95.75 379 CYS A O 1
ATOM 2839 N N . PHE A 1 380 ? -8.619 -0.167 18.511 1.00 92.94 380 PHE A N 1
ATOM 2840 C CA . PHE A 1 380 ? -7.854 0.434 19.594 1.00 92.94 380 PHE A CA 1
ATOM 2841 C C . PHE A 1 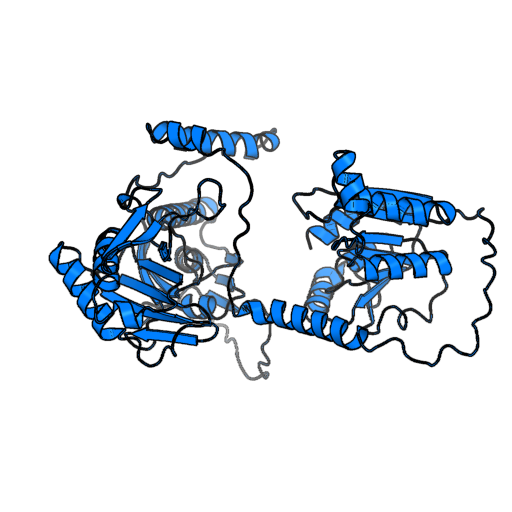380 ? -6.441 -0.158 19.604 1.00 92.94 380 PHE A C 1
ATOM 2843 O O . PHE A 1 380 ? -6.262 -1.368 19.756 1.00 92.94 380 PHE A O 1
ATOM 2850 N N . VAL A 1 381 ? -5.425 0.674 19.372 1.00 91.44 381 VAL A N 1
ATOM 2851 C CA . VAL A 1 381 ? -4.029 0.230 19.257 1.00 91.44 381 VAL A CA 1
ATOM 2852 C C . VAL A 1 381 ? -3.239 0.661 20.479 1.00 91.44 381 VAL A C 1
ATOM 2854 O O . VAL A 1 381 ? -3.047 1.854 20.722 1.00 91.44 381 VAL A O 1
ATOM 2857 N N . TYR A 1 382 ? -2.734 -0.323 21.208 1.00 88.56 382 TYR A N 1
ATOM 2858 C CA . TYR A 1 382 ? -2.032 -0.153 22.468 1.00 88.56 382 TYR A CA 1
ATOM 2859 C C . TYR A 1 382 ? -0.511 -0.272 22.304 1.00 88.56 382 TYR A C 1
ATOM 2861 O O . TYR A 1 382 ? -0.005 -0.978 21.426 1.00 88.56 382 TYR A O 1
ATOM 2869 N N . GLY A 1 383 ? 0.225 0.434 23.162 1.00 84.06 383 GLY A N 1
ATOM 2870 C CA . GLY A 1 383 ? 1.673 0.306 23.288 1.00 84.06 383 GLY A CA 1
ATOM 2871 C C . GLY A 1 383 ? 2.093 -0.995 23.988 1.00 84.06 383 GLY A C 1
ATOM 2872 O O . GLY A 1 383 ? 1.257 -1.679 24.579 1.00 84.06 383 GLY A O 1
ATOM 2873 N N . PRO A 1 384 ? 3.384 -1.365 23.927 1.00 73.75 384 PRO A N 1
ATOM 2874 C CA . PRO A 1 384 ? 3.894 -2.603 24.529 1.00 73.75 384 PRO A CA 1
ATOM 2875 C C . PRO A 1 384 ? 3.758 -2.652 26.060 1.00 73.75 384 PRO A C 1
ATOM 2877 O O . PRO A 1 384 ? 3.781 -3.732 26.638 1.00 73.75 384 PRO A O 1
ATOM 2880 N N . GLU A 1 385 ? 3.631 -1.495 26.703 1.00 70.25 385 GLU A N 1
ATOM 2881 C CA . GLU A 1 385 ? 3.418 -1.316 28.141 1.00 70.25 385 GLU A CA 1
ATOM 2882 C C . GLU A 1 385 ? 1.965 -1.496 28.616 1.00 70.25 385 GLU A C 1
ATOM 2884 O O . GLU A 1 385 ? 1.716 -1.464 29.821 1.00 70.25 385 GLU A O 1
ATOM 2889 N N . ALA A 1 386 ? 1.000 -1.629 27.703 1.00 64.31 386 ALA A N 1
ATOM 2890 C CA . ALA A 1 386 ? -0.413 -1.697 28.060 1.00 64.31 386 ALA A CA 1
ATOM 2891 C C . ALA A 1 386 ? -0.820 -3.076 28.612 1.00 64.31 386 ALA A C 1
ATOM 2893 O O . ALA A 1 386 ? -0.179 -4.089 28.327 1.00 64.31 386 ALA A O 1
ATOM 2894 N N . ALA A 1 387 ? -1.906 -3.094 29.393 1.00 55.25 387 ALA A N 1
ATOM 2895 C CA . ALA A 1 387 ? -2.538 -4.291 29.953 1.00 55.25 387 ALA A CA 1
ATOM 2896 C C . ALA A 1 387 ? -2.750 -5.401 28.896 1.00 55.25 387 ALA A C 1
ATOM 2898 O O . ALA A 1 387 ? -2.847 -5.102 27.700 1.00 55.25 387 ALA A O 1
ATOM 2899 N N . PRO A 1 388 ? -2.847 -6.684 29.301 1.00 63.19 388 PRO A N 1
ATOM 2900 C CA . PRO A 1 388 ? -3.181 -7.750 28.363 1.00 63.19 388 PRO A CA 1
ATOM 2901 C C . PRO A 1 388 ? -4.483 -7.418 27.618 1.00 63.19 388 PRO A C 1
ATOM 2903 O O . PRO A 1 388 ? -5.429 -6.889 28.195 1.00 63.19 388 PRO A O 1
ATOM 2906 N N . LEU A 1 389 ? -4.548 -7.749 26.322 1.00 71.50 389 LEU A N 1
ATOM 2907 C CA . LEU A 1 389 ? -5.769 -7.590 25.509 1.00 71.50 389 LEU A CA 1
ATOM 2908 C C . LEU A 1 389 ? -6.965 -8.369 26.099 1.00 71.50 389 LEU A C 1
ATOM 2910 O O . LEU A 1 389 ? -8.116 -8.155 25.710 1.00 71.50 389 LEU A O 1
ATOM 2914 N N . GLU A 1 390 ? -6.689 -9.311 27.001 1.00 66.94 390 GLU A N 1
ATOM 2915 C CA . GLU A 1 390 ? -7.643 -9.998 27.867 1.00 66.94 390 GLU A CA 1
ATOM 2916 C C . GLU A 1 390 ? -8.202 -9.015 28.905 1.00 66.94 390 GLU A C 1
ATOM 2918 O O . GLU A 1 390 ? -7.489 -8.544 29.784 1.00 66.94 390 GLU A O 1
ATOM 2923 N N . GLY A 1 391 ? -9.490 -8.687 28.773 1.00 72.38 391 GLY A N 1
ATOM 2924 C CA . GLY A 1 391 ? -10.179 -7.702 29.614 1.00 72.38 391 GLY A CA 1
ATOM 2925 C C . GLY A 1 391 ? -10.579 -6.412 28.894 1.00 72.38 391 GLY A C 1
ATOM 2926 O O . GLY A 1 391 ? -11.338 -5.636 29.458 1.00 72.38 391 GLY A O 1
ATOM 2927 N N . CYS A 1 392 ? -10.147 -6.183 27.645 1.00 79.25 392 CYS A N 1
ATOM 2928 C CA . CYS A 1 392 ? -10.670 -5.069 26.843 1.00 79.25 392 CYS A CA 1
ATOM 2929 C C . CYS A 1 392 ? -12.174 -5.294 26.551 1.00 79.25 392 CYS A C 1
ATOM 2931 O O . CYS A 1 392 ? -12.513 -6.354 26.003 1.00 79.25 392 CYS A O 1
ATOM 2933 N N . PRO A 1 393 ? -13.072 -4.342 26.875 1.00 87.38 393 PRO A N 1
ATOM 2934 C CA . PRO A 1 393 ? -14.519 -4.528 26.814 1.00 87.38 393 PRO A CA 1
ATOM 2935 C C . PRO A 1 393 ? -15.020 -4.240 25.394 1.00 87.38 393 PRO A C 1
ATOM 2937 O O . PRO A 1 393 ? -15.806 -3.331 25.142 1.00 87.38 393 PRO A O 1
ATOM 2940 N N . LEU A 1 394 ? -14.496 -4.992 24.421 1.00 90.69 394 LEU A N 1
ATOM 2941 C CA . LEU A 1 394 ? -14.751 -4.758 22.999 1.00 90.69 394 LEU A CA 1
ATOM 2942 C C . LEU A 1 394 ? -16.244 -4.803 22.656 1.00 90.69 394 LEU A C 1
ATOM 2944 O O . LEU A 1 394 ? -16.682 -4.023 21.814 1.00 90.69 394 LEU A O 1
ATOM 2948 N N . ASP A 1 395 ? -17.013 -5.676 23.307 1.00 93.12 395 ASP A N 1
ATOM 2949 C CA . ASP A 1 395 ? -18.453 -5.796 23.067 1.00 93.12 395 ASP A CA 1
ATOM 2950 C C . ASP A 1 395 ? -19.241 -4.591 23.602 1.00 93.12 395 ASP A C 1
ATOM 2952 O O . ASP A 1 395 ? -20.099 -4.058 22.902 1.00 93.12 395 ASP A O 1
ATOM 2956 N N . GLU A 1 396 ? -18.886 -4.092 24.789 1.00 90.81 396 GLU A N 1
ATOM 2957 C CA . GLU A 1 396 ? -19.475 -2.874 25.362 1.00 90.81 396 GLU A CA 1
ATOM 2958 C C . GLU A 1 396 ? -19.126 -1.656 24.501 1.00 90.81 396 GLU A C 1
ATOM 2960 O O . GLU A 1 396 ? -20.017 -0.918 24.092 1.00 90.81 396 GLU A O 1
ATOM 2965 N N . LEU A 1 397 ? -17.853 -1.507 24.108 1.00 90.94 397 LEU A N 1
ATOM 2966 C CA . LEU A 1 397 ? -17.412 -0.454 23.186 1.00 90.94 397 LEU A CA 1
ATOM 2967 C C . LEU A 1 397 ? -18.174 -0.507 21.858 1.00 90.94 397 LEU A C 1
ATOM 2969 O O . LEU A 1 397 ? -18.579 0.524 21.326 1.00 90.94 397 LEU A O 1
ATOM 2973 N N . ARG A 1 398 ? -18.385 -1.709 21.316 1.00 95.38 398 ARG A N 1
ATOM 2974 C CA . ARG A 1 398 ? -19.145 -1.921 20.081 1.00 95.38 398 ARG A CA 1
ATOM 2975 C C . ARG A 1 398 ? -20.601 -1.494 20.253 1.00 95.38 398 ARG A C 1
ATOM 2977 O O . ARG A 1 398 ? -21.123 -0.805 19.379 1.00 95.38 398 ARG A O 1
ATOM 2984 N N . ALA A 1 399 ? -21.239 -1.891 21.354 1.00 94.75 399 ALA A N 1
ATOM 2985 C CA . ALA A 1 399 ? -22.622 -1.542 21.663 1.00 94.75 399 ALA A CA 1
ATOM 2986 C C . ALA A 1 399 ? -22.796 -0.027 21.844 1.00 94.75 399 ALA A C 1
ATOM 2988 O O . ALA A 1 399 ? -23.653 0.558 21.184 1.00 94.75 399 ALA A O 1
ATOM 2989 N N . SER A 1 400 ? -21.935 0.619 22.635 1.00 92.25 400 SER A N 1
ATOM 2990 C CA . SER A 1 400 ? -21.971 2.069 22.849 1.00 92.25 400 SER A CA 1
ATOM 2991 C C . SER A 1 400 ? -21.731 2.857 21.562 1.00 92.25 400 SER A C 1
ATOM 2993 O O . SER A 1 400 ? -22.397 3.858 21.320 1.00 92.25 400 SER A O 1
ATOM 2995 N N . LEU A 1 401 ? -20.819 2.403 20.694 1.00 94.12 401 LEU A N 1
ATOM 2996 C CA . LEU A 1 401 ? -20.608 3.039 19.391 1.00 94.12 401 LEU A CA 1
ATOM 2997 C C . LEU A 1 401 ? -21.816 2.879 18.470 1.00 94.12 401 LEU A C 1
ATOM 2999 O O . LEU A 1 401 ? -22.202 3.839 17.808 1.00 94.12 401 LEU A O 1
ATOM 3003 N N . ALA A 1 402 ? -22.423 1.693 18.423 1.00 95.81 402 ALA A N 1
ATOM 3004 C CA . ALA A 1 402 ? -23.625 1.469 17.627 1.00 95.81 402 ALA A CA 1
ATOM 3005 C C . ALA A 1 402 ? -24.796 2.349 18.105 1.00 95.81 402 ALA A C 1
ATOM 3007 O O . ALA A 1 402 ? -25.496 2.938 17.281 1.00 95.81 402 ALA A O 1
ATOM 3008 N N . GLU A 1 403 ? -24.972 2.488 19.421 1.00 94.75 403 GLU A N 1
ATOM 3009 C CA . GLU A 1 403 ? -25.971 3.375 20.022 1.00 94.75 403 GLU A CA 1
ATOM 3010 C C . GLU A 1 403 ? -25.695 4.847 19.690 1.00 94.75 403 GLU A C 1
ATOM 3012 O O . GLU A 1 403 ? -26.590 5.542 19.208 1.00 94.75 403 GLU A O 1
ATOM 3017 N N . ALA A 1 404 ? -24.451 5.307 19.859 1.00 93.62 404 ALA A N 1
ATOM 3018 C CA . ALA A 1 404 ? -24.063 6.683 19.562 1.00 93.62 404 ALA A CA 1
ATOM 3019 C C . ALA A 1 404 ? -24.271 7.041 18.081 1.00 93.62 404 ALA A C 1
ATOM 3021 O O . ALA A 1 404 ? -24.782 8.117 17.774 1.00 93.62 404 ALA A O 1
ATOM 3022 N N . LEU A 1 405 ? -23.940 6.129 17.159 1.00 95.50 405 LEU A N 1
ATOM 3023 C CA . LEU A 1 405 ? -24.220 6.306 15.731 1.00 95.50 405 LEU A CA 1
ATOM 3024 C C . LEU A 1 405 ? -25.726 6.393 15.463 1.00 95.50 405 LEU A C 1
ATOM 3026 O O . LEU A 1 405 ? -26.173 7.307 14.768 1.00 95.50 405 LEU A O 1
ATOM 3030 N N . SER A 1 406 ? -26.517 5.498 16.061 1.00 95.19 406 SER A N 1
ATOM 3031 C CA . SER A 1 406 ? -27.973 5.510 15.915 1.00 95.19 406 SER A CA 1
ATOM 3032 C C . SER A 1 406 ? -28.600 6.798 16.459 1.00 95.19 406 SER A C 1
ATOM 3034 O O . SER A 1 406 ? -29.545 7.310 15.859 1.00 95.19 406 SER A O 1
ATOM 3036 N N . ALA A 1 407 ? -28.082 7.344 17.563 1.00 95.06 407 ALA A N 1
ATOM 3037 C CA . ALA A 1 407 ? -28.578 8.576 18.180 1.00 95.06 407 ALA A CA 1
ATOM 3038 C C . ALA A 1 407 ? -28.429 9.804 17.265 1.00 95.06 407 ALA A C 1
ATOM 3040 O O . ALA A 1 407 ? -29.250 10.719 17.318 1.00 95.06 407 ALA A O 1
ATOM 3041 N N . VAL A 1 408 ? -27.424 9.805 16.384 1.00 94.19 408 VAL A N 1
ATOM 3042 C CA . VAL A 1 408 ? -27.208 10.853 15.370 1.00 94.19 408 VAL A CA 1
ATOM 3043 C C . VAL A 1 408 ? -27.741 10.469 13.983 1.00 94.19 408 VAL A C 1
ATOM 3045 O O . VAL A 1 408 ? -27.395 11.097 12.982 1.00 94.19 408 VAL A O 1
ATOM 3048 N N . GLY A 1 409 ? -28.586 9.435 13.904 1.00 93.06 409 GLY A N 1
ATOM 3049 C CA . GLY A 1 409 ? -29.229 8.990 12.665 1.00 93.06 409 GLY A CA 1
ATOM 3050 C C . GLY A 1 409 ? -28.296 8.291 11.671 1.00 93.06 409 GLY A C 1
ATOM 3051 O O . GLY A 1 409 ? -28.646 8.164 10.499 1.00 93.06 409 GLY A O 1
ATOM 3052 N N . GLN A 1 410 ? -27.115 7.843 12.106 1.00 92.75 410 GLN A N 1
ATOM 3053 C CA . GLN A 1 410 ? -26.182 7.073 11.285 1.00 92.75 410 GLN A CA 1
ATOM 3054 C C . GLN A 1 410 ? -26.403 5.573 11.486 1.00 92.75 410 GLN A C 1
ATOM 3056 O O . GLN A 1 410 ? -26.556 5.093 12.607 1.00 92.75 410 GLN A O 1
ATOM 3061 N N . THR A 1 411 ? -26.389 4.813 10.391 1.00 90.81 411 THR A N 1
ATOM 3062 C CA . THR A 1 411 ? -26.525 3.350 10.432 1.00 90.81 411 THR A CA 1
ATOM 3063 C C . THR A 1 411 ? -25.214 2.705 10.004 1.00 90.81 411 THR A C 1
ATOM 3065 O O . THR A 1 411 ? -24.681 3.035 8.947 1.00 90.81 411 THR A O 1
ATOM 3068 N N . ALA A 1 412 ? -24.672 1.809 10.831 1.00 96.06 412 ALA A N 1
ATOM 3069 C CA . ALA A 1 412 ? -23.506 1.005 10.482 1.00 96.06 412 ALA A CA 1
ATOM 3070 C C . ALA A 1 412 ? -23.478 -0.319 11.262 1.00 96.06 412 ALA A C 1
ATOM 3072 O O . ALA A 1 412 ? -23.817 -0.362 12.444 1.00 96.06 412 ALA A O 1
ATOM 3073 N N . GLU A 1 413 ? -23.027 -1.394 10.619 1.00 97.25 413 GLU A N 1
ATOM 3074 C CA . GLU A 1 413 ? -22.611 -2.626 11.291 1.00 97.25 413 GLU A CA 1
ATOM 3075 C C . GLU A 1 413 ? -21.240 -2.384 11.938 1.00 97.25 413 GLU A C 1
ATOM 3077 O O . GLU A 1 413 ? -20.221 -2.294 11.248 1.00 97.25 413 GLU A O 1
ATOM 3082 N N . VAL A 1 414 ? -21.217 -2.240 13.265 1.00 97.94 414 VAL A N 1
ATOM 3083 C CA . VAL A 1 414 ? -19.995 -1.921 14.016 1.00 97.94 414 VAL A CA 1
ATOM 3084 C C . VAL A 1 414 ? -19.280 -3.193 14.468 1.00 97.94 414 VAL A C 1
ATOM 3086 O O . VAL A 1 414 ? -19.873 -4.051 15.124 1.00 97.94 414 VAL A O 1
ATOM 3089 N N . ALA A 1 415 ? -17.981 -3.263 14.191 1.00 98.12 415 ALA A N 1
ATOM 3090 C CA . ALA A 1 415 ? -17.039 -4.194 14.798 1.00 98.12 415 ALA A CA 1
ATOM 3091 C C . ALA A 1 415 ? -15.943 -3.418 15.539 1.00 98.12 415 ALA A C 1
ATOM 3093 O O . ALA A 1 415 ? -15.520 -2.337 15.120 1.00 98.12 415 ALA A O 1
ATOM 3094 N N . THR A 1 416 ? -15.453 -3.975 16.639 1.00 96.56 416 THR A N 1
ATOM 3095 C CA . THR A 1 416 ? -14.368 -3.381 17.426 1.00 96.56 416 THR A CA 1
ATOM 3096 C C . THR A 1 416 ? -13.183 -4.327 17.498 1.00 96.56 416 THR A C 1
ATOM 3098 O O . THR A 1 416 ? -13.323 -5.549 17.495 1.00 96.56 416 THR A O 1
ATOM 3101 N N . MET A 1 417 ? -11.982 -3.762 17.552 1.00 95.19 417 MET A N 1
ATOM 3102 C CA . MET A 1 417 ? -10.740 -4.511 17.670 1.00 95.19 417 MET A CA 1
ATOM 3103 C C . MET A 1 417 ? -9.823 -3.889 18.709 1.00 95.19 417 MET A C 1
ATOM 3105 O O . MET A 1 417 ? -9.762 -2.673 18.844 1.00 95.19 417 MET A O 1
ATOM 3109 N N . ALA A 1 418 ? -9.042 -4.717 19.390 1.00 92.44 418 ALA A N 1
ATOM 3110 C CA . ALA A 1 418 ? -7.905 -4.273 20.179 1.00 92.44 418 ALA A CA 1
ATOM 3111 C C . ALA A 1 418 ? -6.641 -4.940 19.646 1.00 92.44 418 ALA A C 1
ATOM 3113 O O . ALA A 1 418 ? -6.622 -6.145 19.388 1.00 92.44 418 ALA A O 1
ATOM 3114 N N . SER A 1 419 ? -5.582 -4.156 19.474 1.00 90.19 419 SER A N 1
ATOM 3115 C CA . SER A 1 419 ? -4.310 -4.626 18.938 1.00 90.19 419 SER A CA 1
ATOM 3116 C C . SER A 1 419 ? -3.156 -4.099 19.782 1.00 90.19 419 SER A C 1
ATOM 3118 O O . SER A 1 419 ? -3.093 -2.913 20.097 1.00 90.19 419 SER A O 1
ATOM 3120 N N . ALA A 1 420 ? -2.242 -4.992 20.141 1.00 87.69 420 ALA A N 1
ATOM 3121 C CA . ALA A 1 420 ? -0.979 -4.692 20.803 1.00 87.69 420 ALA A CA 1
ATOM 3122 C C . ALA A 1 420 ? 0.138 -5.458 20.080 1.00 87.69 420 ALA A C 1
ATOM 3124 O O . ALA A 1 420 ? -0.115 -6.245 19.164 1.00 87.69 420 ALA A O 1
ATOM 3125 N N . LYS A 1 421 ? 1.400 -5.239 20.457 1.00 81.31 421 LYS A N 1
ATOM 3126 C CA . LYS A 1 421 ? 2.536 -5.879 19.779 1.00 81.31 421 LYS A CA 1
ATOM 3127 C C . LYS A 1 421 ? 2.384 -7.412 19.748 1.00 81.31 421 LYS A C 1
ATOM 3129 O O . LYS A 1 421 ? 2.529 -8.073 20.768 1.00 81.31 421 LYS A O 1
ATOM 3134 N N . GLY A 1 422 ? 2.146 -7.960 18.554 1.00 78.88 422 GLY A N 1
ATOM 3135 C CA . GLY A 1 422 ? 2.069 -9.403 18.297 1.00 78.88 422 GLY A CA 1
ATOM 3136 C C . GLY A 1 422 ? 0.728 -10.071 18.622 1.00 78.88 422 GLY A C 1
ATOM 3137 O O . GLY A 1 422 ? 0.619 -11.279 18.436 1.00 78.88 422 GLY A O 1
ATOM 3138 N N . ALA A 1 423 ? -0.286 -9.325 19.068 1.00 84.88 423 ALA A N 1
ATOM 3139 C CA . ALA A 1 423 ? -1.590 -9.880 19.421 1.00 84.88 423 ALA A CA 1
ATOM 3140 C C . ALA A 1 423 ? -2.727 -8.953 18.974 1.00 84.88 423 ALA A C 1
ATOM 3142 O O . ALA A 1 423 ? -2.596 -7.727 18.958 1.00 84.88 423 ALA A O 1
ATOM 3143 N N . SER A 1 424 ? -3.858 -9.522 18.571 1.00 90.00 424 SER A N 1
ATOM 3144 C CA . SER A 1 424 ? -5.058 -8.761 18.215 1.00 90.00 424 SER A CA 1
ATOM 3145 C C . SER A 1 424 ? -6.303 -9.569 18.548 1.00 90.00 424 SER A C 1
ATOM 3147 O O . SER A 1 424 ? -6.290 -10.794 18.455 1.00 90.00 424 SER A O 1
ATOM 3149 N N . ARG A 1 425 ? -7.364 -8.880 18.959 1.00 92.62 425 ARG A N 1
ATOM 3150 C CA . ARG A 1 425 ? -8.682 -9.453 19.242 1.00 92.62 425 ARG A CA 1
ATOM 3151 C C . ARG A 1 425 ? -9.741 -8.591 18.573 1.00 92.62 425 ARG A C 1
ATOM 3153 O O . ARG A 1 425 ? -9.570 -7.377 18.487 1.00 92.62 425 ARG A O 1
ATOM 3160 N N . CYS A 1 426 ? -10.819 -9.211 18.122 1.00 94.25 426 CYS A N 1
ATOM 3161 C CA . CYS A 1 426 ? -11.956 -8.536 17.512 1.00 94.25 426 CYS A CA 1
ATOM 3162 C C . CYS A 1 426 ? -13.266 -8.992 18.159 1.00 94.25 426 CYS A C 1
ATOM 3164 O O . CYS A 1 426 ? -13.357 -10.096 18.696 1.00 94.25 426 CYS A O 1
ATOM 3166 N N . CYS A 1 427 ? -14.260 -8.112 18.124 1.00 95.50 427 CYS A N 1
ATOM 3167 C CA . CYS A 1 427 ? -15.640 -8.389 18.473 1.00 95.50 427 CYS A CA 1
ATOM 3168 C C . CYS A 1 427 ? -16.532 -7.893 17.319 1.00 95.50 427 CYS A C 1
ATOM 3170 O O . CYS A 1 427 ? -16.510 -6.693 17.022 1.00 95.50 427 CYS A O 1
ATOM 3172 N N . PRO A 1 428 ? -17.312 -8.771 16.663 1.00 96.75 428 PRO A N 1
ATOM 3173 C CA . PRO A 1 428 ? -17.390 -10.226 16.863 1.00 96.75 428 PRO A CA 1
ATOM 3174 C C . PRO A 1 428 ? -16.066 -10.969 16.609 1.00 96.75 428 PRO A C 1
ATOM 3176 O O . PRO A 1 428 ? -15.192 -10.472 15.899 1.00 96.75 428 PRO A O 1
ATOM 3179 N N . GLU A 1 429 ? -15.910 -12.162 17.189 1.00 94.12 429 GLU A N 1
ATOM 3180 C CA . GLU A 1 429 ? -14.706 -12.979 16.989 1.00 94.12 429 GLU A CA 1
ATOM 3181 C C . GLU A 1 429 ? -14.522 -13.338 15.505 1.00 94.12 429 GLU A C 1
ATOM 3183 O O . GLU A 1 429 ? -15.476 -13.656 14.796 1.00 94.12 429 GLU A O 1
ATOM 3188 N N . GLY A 1 430 ? -13.285 -13.239 15.014 1.00 91.12 430 GLY A N 1
ATOM 3189 C CA . GLY A 1 430 ? -12.949 -13.442 13.604 1.00 91.12 430 GLY A CA 1
ATOM 3190 C C . GLY A 1 430 ? -13.361 -12.299 12.668 1.00 91.12 430 GLY A C 1
ATOM 3191 O O . GLY A 1 430 ? -13.085 -12.384 11.475 1.00 91.12 430 GLY A O 1
ATOM 3192 N N . ARG A 1 431 ? -13.982 -11.218 13.165 1.00 94.12 431 ARG A N 1
ATOM 3193 C CA . ARG A 1 431 ? -14.351 -10.049 12.353 1.00 94.12 431 ARG A CA 1
ATOM 3194 C C . ARG A 1 431 ? -13.233 -9.006 12.288 1.00 94.12 431 ARG A C 1
ATOM 3196 O O . ARG A 1 431 ? -13.399 -7.862 12.695 1.00 94.12 431 ARG A O 1
ATOM 3203 N N . ASP A 1 432 ? -12.073 -9.410 11.777 1.00 94.44 432 ASP A N 1
ATOM 3204 C CA . ASP A 1 432 ? -10.896 -8.554 11.562 1.00 94.44 432 ASP A CA 1
ATOM 3205 C C . ASP A 1 432 ? -10.844 -7.937 10.149 1.00 94.44 432 ASP A C 1
ATOM 3207 O O . ASP A 1 432 ? -9.776 -7.674 9.595 1.00 94.44 432 ASP A O 1
ATOM 3211 N N . PHE A 1 433 ? -12.011 -7.706 9.549 1.00 95.69 433 PHE A N 1
ATOM 3212 C CA . PHE A 1 433 ? -12.180 -7.205 8.188 1.00 95.69 433 PHE A CA 1
ATOM 3213 C C . PHE A 1 433 ? -13.511 -6.462 8.035 1.00 95.69 433 PHE A C 1
ATOM 3215 O O . PHE A 1 433 ? -14.430 -6.629 8.842 1.00 95.69 433 PHE A O 1
ATOM 3222 N N . VAL A 1 434 ? -13.633 -5.705 6.945 1.00 96.62 434 VAL A N 1
ATOM 3223 C CA . VAL A 1 434 ? -14.921 -5.226 6.422 1.00 96.62 434 VAL A CA 1
ATOM 3224 C C . VAL A 1 434 ? -15.181 -5.834 5.044 1.00 96.62 434 VAL A C 1
ATOM 3226 O O . VAL A 1 434 ? -14.241 -6.072 4.286 1.00 96.62 434 VAL A O 1
ATOM 3229 N N . ASP A 1 435 ? -16.438 -6.113 4.720 1.00 95.50 435 ASP A N 1
ATOM 3230 C CA . ASP A 1 435 ? -16.858 -6.504 3.373 1.00 95.50 435 ASP A CA 1
ATOM 3231 C C . ASP A 1 435 ? -17.383 -5.251 2.657 1.00 95.50 435 ASP A C 1
ATOM 3233 O O . ASP A 1 435 ? -18.452 -4.738 2.979 1.00 95.50 435 ASP A O 1
ATOM 3237 N N . GLU A 1 436 ? -16.618 -4.745 1.696 1.00 95.19 436 GLU A N 1
ATOM 3238 C CA . GLU A 1 436 ? -16.992 -3.572 0.910 1.00 95.19 436 GLU A CA 1
ATOM 3239 C C . GLU A 1 436 ? -17.906 -3.978 -0.247 1.00 95.19 436 GLU A C 1
ATOM 3241 O O . GLU A 1 436 ? -17.703 -5.024 -0.874 1.00 95.19 436 GLU A O 1
ATOM 3246 N N . VAL A 1 437 ? -18.886 -3.123 -0.547 1.00 94.81 437 VAL A N 1
ATOM 3247 C CA . VAL A 1 437 ? -19.763 -3.264 -1.710 1.00 94.81 437 VAL A CA 1
ATOM 3248 C C . VAL A 1 437 ? -19.690 -1.977 -2.518 1.00 94.81 437 VAL A C 1
ATOM 3250 O O . VAL A 1 437 ? -20.094 -0.924 -2.042 1.00 94.81 437 VAL A O 1
ATOM 3253 N N . LEU A 1 438 ? -19.170 -2.049 -3.739 1.00 94.56 438 LEU A N 1
ATOM 3254 C CA . LEU A 1 438 ? -19.056 -0.900 -4.633 1.00 94.56 438 LEU A CA 1
ATOM 3255 C C . LEU A 1 438 ? -19.950 -1.107 -5.852 1.00 94.56 438 LEU A C 1
ATOM 3257 O O . LEU A 1 438 ? -19.784 -2.084 -6.580 1.00 94.56 438 LEU A O 1
ATOM 3261 N N . GLU A 1 439 ? -20.870 -0.183 -6.107 1.00 93.50 439 GLU A N 1
ATOM 3262 C CA . GLU A 1 439 ? -21.663 -0.194 -7.337 1.00 93.50 439 GLU A CA 1
ATOM 3263 C C . GLU A 1 439 ? -20.812 0.319 -8.499 1.00 93.50 439 GLU A C 1
ATOM 3265 O O . GLU A 1 439 ? -20.480 1.503 -8.564 1.00 93.50 439 GLU A O 1
ATOM 3270 N N . ILE A 1 440 ? -20.426 -0.581 -9.408 1.00 91.50 440 ILE A N 1
ATOM 3271 C CA . ILE A 1 440 ? -19.587 -0.237 -10.558 1.00 91.50 440 ILE A CA 1
ATOM 3272 C C . ILE A 1 440 ? -20.484 0.004 -11.783 1.00 91.50 440 ILE A C 1
ATOM 3274 O O . ILE A 1 440 ? -21.172 -0.933 -12.217 1.00 91.50 440 ILE A O 1
ATOM 3278 N N . PRO A 1 441 ? -20.480 1.209 -12.384 1.00 86.94 441 PRO A N 1
ATOM 3279 C CA . PRO A 1 441 ? -21.255 1.494 -13.589 1.00 86.94 441 PRO A CA 1
ATOM 3280 C C . PRO A 1 441 ? -21.000 0.474 -14.707 1.00 86.94 441 PRO A C 1
ATOM 3282 O O . PRO A 1 441 ? -19.870 0.055 -14.960 1.00 86.94 441 PRO A O 1
ATOM 3285 N N . GLY A 1 442 ? -22.072 0.002 -15.349 1.00 81.88 442 GLY A N 1
ATOM 3286 C CA . GLY A 1 442 ? -21.982 -0.989 -16.430 1.00 81.88 442 GLY A CA 1
ATOM 3287 C C . GLY A 1 442 ? -21.480 -2.381 -16.009 1.00 81.88 442 GLY A C 1
ATOM 3288 O O . GLY A 1 442 ? -21.198 -3.215 -16.873 1.00 81.88 442 GLY A O 1
ATOM 3289 N N . ARG A 1 443 ? -21.343 -2.653 -14.704 1.00 82.50 443 ARG A N 1
ATOM 3290 C CA . ARG A 1 443 ? -20.965 -3.970 -14.163 1.00 82.50 443 ARG A CA 1
ATOM 3291 C C . ARG A 1 443 ? -21.877 -4.435 -13.021 1.00 82.50 443 ARG A C 1
ATOM 3293 O O . ARG A 1 443 ? -22.165 -5.625 -12.953 1.00 82.50 443 ARG A O 1
ATOM 3300 N N . GLY A 1 444 ? -22.345 -3.526 -12.168 1.00 87.06 444 GLY A N 1
ATOM 3301 C CA . GLY A 1 444 ? -23.131 -3.825 -10.967 1.00 87.06 444 GLY A CA 1
ATOM 3302 C C . GLY A 1 444 ? -22.269 -3.967 -9.710 1.00 87.06 444 GLY A C 1
ATOM 3303 O O . GLY A 1 444 ? -21.089 -3.597 -9.706 1.00 87.06 444 GLY A O 1
ATOM 3304 N N . ALA A 1 445 ? -22.867 -4.512 -8.651 1.00 89.75 445 ALA A N 1
ATOM 3305 C CA . ALA A 1 445 ? -22.250 -4.629 -7.337 1.00 89.75 445 ALA A CA 1
ATOM 3306 C C . ALA A 1 445 ? -20.955 -5.462 -7.361 1.00 89.75 445 ALA A C 1
ATOM 3308 O O . ALA A 1 445 ? -20.932 -6.644 -7.712 1.00 89.75 445 ALA A O 1
ATOM 3309 N N . LEU A 1 446 ? -19.852 -4.846 -6.947 1.00 88.88 446 LEU A N 1
ATOM 3310 C CA . LEU A 1 446 ? -18.606 -5.511 -6.598 1.00 88.88 446 LEU A CA 1
ATOM 3311 C C . LEU A 1 446 ? -18.566 -5.722 -5.089 1.00 88.88 446 LEU A C 1
ATOM 3313 O O . LEU A 1 446 ? -18.455 -4.750 -4.349 1.00 88.88 446 LEU A O 1
ATOM 3317 N N . ARG A 1 447 ? -18.555 -6.977 -4.639 1.00 90.75 447 ARG A N 1
ATOM 3318 C CA . ARG A 1 447 ? -18.308 -7.311 -3.236 1.00 90.75 447 ARG A CA 1
ATOM 3319 C C . ARG A 1 447 ? -16.902 -7.870 -3.058 1.00 90.75 447 ARG A C 1
ATOM 3321 O O . ARG A 1 447 ? -16.526 -8.801 -3.766 1.00 90.75 447 ARG A O 1
ATOM 3328 N N . TYR A 1 448 ? -16.141 -7.332 -2.110 1.00 89.44 448 TYR A N 1
ATOM 3329 C CA . TYR A 1 448 ? -14.823 -7.866 -1.763 1.00 89.44 448 TYR A CA 1
ATOM 3330 C C . TYR A 1 448 ? -14.459 -7.582 -0.307 1.00 89.44 448 TYR A C 1
ATOM 3332 O O . TYR A 1 448 ? -14.922 -6.616 0.302 1.00 89.44 448 TYR A O 1
ATOM 3340 N N . ARG A 1 449 ? -13.616 -8.443 0.261 1.00 93.25 449 ARG A N 1
ATOM 3341 C CA . ARG A 1 449 ? -13.185 -8.331 1.652 1.00 93.25 449 ARG A CA 1
ATOM 3342 C C . ARG A 1 449 ? -11.962 -7.435 1.770 1.00 93.25 449 ARG A C 1
ATOM 3344 O O . ARG A 1 449 ? -10.993 -7.589 1.034 1.00 93.25 449 ARG A O 1
ATOM 3351 N N . GLN A 1 450 ? -11.971 -6.550 2.758 1.00 95.12 450 GLN A N 1
ATOM 3352 C CA . GLN A 1 450 ? -10.841 -5.708 3.127 1.00 95.12 450 GLN A CA 1
ATOM 3353 C C . GLN A 1 450 ? -10.366 -6.087 4.537 1.00 95.12 450 GLN A C 1
ATOM 3355 O O . GLN A 1 450 ? -10.949 -5.631 5.526 1.00 95.12 4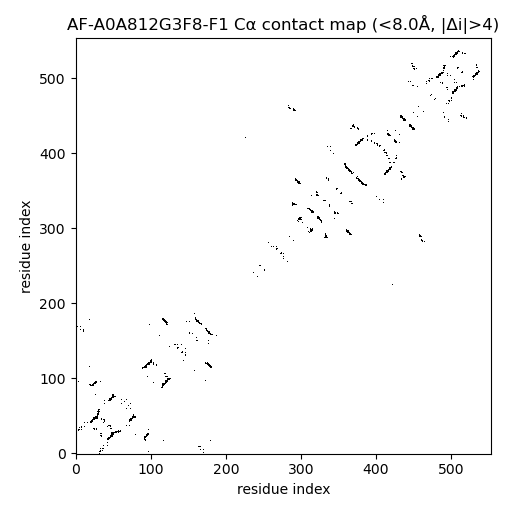50 GLN A O 1
ATOM 3360 N N . PRO A 1 451 ? -9.321 -6.927 4.662 1.00 93.44 451 PRO A N 1
ATOM 3361 C CA . PRO A 1 451 ? -8.738 -7.243 5.957 1.00 93.44 451 PRO A CA 1
ATOM 3362 C C . PRO A 1 451 ? -8.184 -5.994 6.630 1.00 93.44 451 PRO A C 1
ATOM 3364 O O . PRO A 1 451 ? -7.503 -5.172 6.006 1.00 93.44 451 PRO A O 1
ATOM 3367 N N . PHE A 1 452 ? -8.440 -5.866 7.924 1.00 92.31 452 PHE A N 1
ATOM 3368 C CA . PHE A 1 452 ? -8.018 -4.707 8.682 1.00 92.31 452 PHE A CA 1
ATOM 3369 C C . PHE A 1 452 ? -6.490 -4.613 8.749 1.00 92.31 452 PHE A C 1
ATOM 3371 O O . PHE A 1 452 ? -5.769 -5.607 8.849 1.00 92.31 452 PHE A O 1
ATOM 3378 N N . GLY A 1 453 ? -5.967 -3.390 8.672 1.00 87.00 453 GLY A N 1
ATOM 3379 C CA . GLY A 1 453 ? -4.524 -3.142 8.665 1.00 87.00 453 GLY A CA 1
ATOM 3380 C C . GLY A 1 453 ? -3.818 -3.497 7.352 1.00 87.00 453 GLY A C 1
ATOM 3381 O O . GLY A 1 453 ? -2.655 -3.130 7.198 1.00 87.00 453 GLY A O 1
ATOM 3382 N N . GLN A 1 454 ? -4.507 -4.125 6.395 1.00 90.50 454 GLN A N 1
ATOM 3383 C CA . GLN A 1 454 ? -3.994 -4.331 5.045 1.00 90.50 454 GLN A CA 1
ATOM 3384 C C . GLN A 1 454 ? -4.339 -3.149 4.128 1.00 90.50 454 GLN A C 1
ATOM 3386 O O . GLN A 1 454 ? -5.073 -2.220 4.498 1.00 90.50 454 GLN A O 1
ATOM 3391 N N . PHE A 1 455 ? -3.737 -3.132 2.939 1.00 89.38 455 PHE A N 1
ATOM 3392 C CA . PHE A 1 455 ? -4.001 -2.083 1.963 1.00 89.38 455 PHE A CA 1
ATOM 3393 C C . PHE A 1 455 ? -5.414 -2.216 1.380 1.00 89.38 455 PHE A C 1
ATOM 3395 O O . PHE A 1 455 ? -5.842 -3.292 0.972 1.00 89.38 455 PHE A O 1
ATOM 3402 N N . SER A 1 456 ? -6.105 -1.085 1.319 1.00 91.38 456 SER A N 1
ATOM 3403 C CA . SER A 1 456 ? -7.329 -0.858 0.557 1.00 91.38 456 SER A CA 1
ATOM 3404 C C . SER A 1 456 ? -7.317 0.600 0.105 1.00 91.38 456 SER A C 1
ATOM 3406 O O . SER A 1 456 ? -6.706 1.441 0.778 1.00 91.38 456 SER A O 1
ATOM 3408 N N . ASN A 1 457 ? -7.953 0.907 -1.029 1.00 93.19 457 ASN A N 1
ATOM 3409 C CA . ASN A 1 457 ? -8.021 2.285 -1.508 1.00 93.19 457 ASN A CA 1
ATOM 3410 C C . ASN A 1 457 ? -8.733 3.148 -0.445 1.00 93.19 457 ASN A C 1
ATOM 3412 O O . ASN A 1 457 ? -9.866 2.834 -0.079 1.00 93.19 457 ASN A O 1
ATOM 3416 N N . PRO A 1 458 ? -8.093 4.207 0.088 1.00 94.94 458 PRO A N 1
ATOM 3417 C CA . PRO A 1 458 ? -8.703 5.037 1.119 1.00 94.94 458 PRO A CA 1
ATOM 3418 C C . PRO A 1 458 ? -9.881 5.862 0.599 1.00 94.94 458 PRO A C 1
ATOM 3420 O O . PRO A 1 458 ? -10.615 6.400 1.424 1.00 94.94 458 PRO A O 1
ATOM 3423 N N . ASN A 1 459 ? -10.040 5.980 -0.724 1.00 97.44 459 ASN A N 1
ATOM 3424 C CA . ASN A 1 459 ? -11.137 6.683 -1.367 1.00 97.44 459 ASN A CA 1
ATOM 3425 C C . ASN A 1 459 ? -11.978 5.730 -2.239 1.00 97.44 459 ASN A C 1
ATOM 3427 O O . ASN A 1 459 ? -11.607 5.466 -3.387 1.00 97.44 459 ASN A O 1
ATOM 3431 N N . PRO A 1 460 ? -13.104 5.207 -1.721 1.00 96.62 460 PRO A N 1
ATOM 3432 C CA . PRO A 1 460 ? -13.936 4.250 -2.445 1.00 96.62 460 PRO A CA 1
ATOM 3433 C C . PRO A 1 460 ? -14.622 4.857 -3.679 1.00 96.62 460 PRO A C 1
ATOM 3435 O O . PRO A 1 460 ? -14.857 4.134 -4.642 1.00 96.62 460 PRO A O 1
ATOM 3438 N N . HIS A 1 461 ? -14.863 6.173 -3.725 1.00 96.88 461 HIS A N 1
ATOM 3439 C CA . HIS A 1 461 ? -15.398 6.829 -4.927 1.00 96.88 461 HIS A CA 1
ATOM 3440 C C . HIS A 1 461 ? -14.391 6.806 -6.077 1.00 96.88 461 HIS A C 1
ATOM 3442 O O . HIS A 1 461 ? -14.742 6.480 -7.208 1.00 96.88 461 HIS A O 1
ATOM 3448 N N . ILE A 1 462 ? -13.118 7.077 -5.780 1.00 95.62 462 ILE A N 1
ATOM 3449 C CA . ILE A 1 462 ? -12.050 6.945 -6.776 1.00 95.62 462 ILE A CA 1
ATOM 3450 C C . ILE A 1 462 ? -11.805 5.475 -7.124 1.00 95.62 462 ILE A C 1
ATOM 3452 O O . ILE A 1 462 ? -11.521 5.172 -8.275 1.00 95.62 462 ILE A O 1
ATOM 3456 N N . ALA A 1 463 ? -11.976 4.540 -6.184 1.00 95.31 463 ALA A N 1
ATOM 3457 C CA . ALA A 1 463 ? -11.923 3.113 -6.506 1.00 95.31 463 ALA A CA 1
ATOM 3458 C C . ALA A 1 463 ? -12.997 2.709 -7.537 1.00 95.31 463 ALA A C 1
ATOM 3460 O O . ALA A 1 463 ? -12.676 1.994 -8.484 1.00 95.31 463 ALA A O 1
ATOM 3461 N N . ILE A 1 464 ? -14.234 3.207 -7.394 1.00 95.81 464 ILE A N 1
ATOM 3462 C CA . ILE A 1 464 ? -15.308 3.028 -8.387 1.00 95.81 464 ILE A CA 1
ATOM 3463 C C . ILE A 1 464 ? -14.907 3.647 -9.727 1.00 95.81 464 ILE A C 1
ATOM 3465 O O . ILE A 1 464 ? -14.971 2.977 -10.755 1.00 95.81 464 ILE A O 1
ATOM 3469 N N . ALA A 1 465 ? -14.445 4.899 -9.708 1.00 94.88 465 ALA A N 1
ATOM 3470 C CA . ALA A 1 465 ? -14.041 5.629 -10.903 1.00 94.88 465 ALA A CA 1
ATOM 3471 C C . ALA A 1 465 ? -12.923 4.905 -11.675 1.00 94.88 465 ALA A C 1
ATOM 3473 O O . ALA A 1 465 ? -13.005 4.775 -12.894 1.00 94.88 465 ALA A O 1
ATOM 3474 N N . THR A 1 466 ? -11.910 4.386 -10.981 1.00 94.56 466 THR A N 1
ATOM 3475 C CA . THR A 1 466 ? -10.830 3.597 -11.586 1.00 94.56 466 THR A CA 1
ATOM 3476 C C . THR A 1 466 ? -11.339 2.265 -12.133 1.00 94.56 466 THR A C 1
ATOM 3478 O O . THR A 1 466 ? -10.941 1.859 -13.222 1.00 94.56 466 THR A O 1
ATOM 3481 N N . ALA A 1 467 ? -12.218 1.576 -11.402 1.00 92.69 467 ALA A N 1
ATOM 3482 C CA . ALA A 1 467 ? -12.786 0.301 -11.831 1.00 92.69 467 ALA A CA 1
ATOM 3483 C C . ALA A 1 467 ? -13.634 0.441 -13.104 1.00 92.69 467 ALA A C 1
ATOM 3485 O O . ALA A 1 467 ? -13.509 -0.376 -14.014 1.00 92.69 467 ALA A O 1
ATOM 3486 N N . GLU A 1 468 ? -14.466 1.481 -13.176 1.00 93.88 468 GLU A N 1
ATOM 3487 C CA . GLU A 1 468 ? -15.237 1.820 -14.373 1.00 93.88 468 GLU A CA 1
ATOM 3488 C C . GLU A 1 468 ? -14.311 2.118 -15.555 1.00 93.88 468 GLU A C 1
ATOM 3490 O O . GLU A 1 468 ? -14.467 1.508 -16.610 1.00 93.88 468 GLU A O 1
ATOM 3495 N N . TRP A 1 469 ? -13.315 2.986 -15.357 1.00 91.94 469 TRP A N 1
ATOM 3496 C CA . TRP A 1 469 ? -12.361 3.357 -16.402 1.00 91.94 469 TRP A CA 1
ATOM 3497 C C . TRP A 1 469 ? -11.599 2.144 -16.952 1.00 91.94 469 TRP A C 1
ATOM 3499 O O . TRP A 1 469 ? -11.555 1.930 -18.160 1.00 91.94 469 TRP A O 1
ATOM 3509 N N . LEU A 1 470 ? -11.056 1.291 -16.075 1.00 91.75 470 LEU A N 1
ATOM 3510 C CA . LEU A 1 470 ? -10.357 0.074 -16.499 1.00 91.75 470 LEU A CA 1
ATOM 3511 C C . LEU A 1 470 ? -11.281 -0.868 -17.279 1.00 91.75 470 LEU A C 1
ATOM 3513 O O . LEU A 1 470 ? -10.869 -1.443 -18.285 1.00 91.75 470 LEU A O 1
ATOM 3517 N N . ALA A 1 471 ? -12.523 -1.043 -16.822 1.00 89.69 471 ALA A N 1
ATOM 3518 C CA . ALA A 1 471 ? -13.482 -1.908 -17.494 1.00 89.69 471 ALA A CA 1
ATOM 3519 C C . ALA A 1 471 ? -13.885 -1.366 -18.874 1.00 89.69 471 ALA A C 1
ATOM 3521 O O . ALA A 1 471 ? -14.108 -2.162 -19.786 1.00 89.69 471 ALA A O 1
ATOM 3522 N N . ASP A 1 472 ? -13.981 -0.046 -19.033 1.00 89.50 472 ASP A N 1
ATOM 3523 C CA . ASP A 1 472 ? -14.263 0.596 -20.318 1.00 89.50 472 ASP A CA 1
ATOM 3524 C C . ASP A 1 472 ? -13.103 0.401 -21.302 1.00 89.50 472 ASP A C 1
ATOM 3526 O O . ASP A 1 472 ? -13.297 -0.218 -22.346 1.00 89.50 472 ASP A O 1
ATOM 3530 N N . ILE A 1 473 ? -11.877 0.758 -20.900 1.00 88.12 473 ILE A N 1
ATOM 3531 C CA . ILE A 1 473 ? -10.664 0.582 -21.718 1.00 88.12 473 ILE A CA 1
ATOM 3532 C C . ILE A 1 473 ? -10.501 -0.867 -22.187 1.00 88.12 473 ILE A C 1
ATOM 3534 O O . ILE A 1 473 ? -10.195 -1.127 -23.348 1.00 88.12 473 ILE A O 1
ATOM 3538 N N . VAL A 1 474 ? -10.720 -1.847 -21.308 1.00 88.69 474 VAL A N 1
ATOM 3539 C CA . VAL A 1 474 ? -10.610 -3.262 -21.696 1.00 88.69 474 VAL A CA 1
ATOM 3540 C C . VAL A 1 474 ? -11.666 -3.641 -22.739 1.00 88.69 474 VAL A C 1
ATOM 3542 O O . VAL A 1 474 ? -11.364 -4.384 -23.676 1.00 88.69 474 VAL A O 1
ATOM 3545 N N . ARG A 1 475 ? -12.899 -3.141 -22.605 1.00 87.19 475 ARG A N 1
ATOM 3546 C CA . ARG A 1 475 ? -13.980 -3.431 -23.558 1.00 87.19 475 ARG A CA 1
ATOM 3547 C C . ARG A 1 475 ? -13.749 -2.767 -24.910 1.00 87.19 475 ARG A C 1
ATOM 3549 O O . ARG A 1 475 ? -14.031 -3.407 -25.921 1.00 87.19 475 ARG A O 1
ATOM 3556 N N . THR A 1 476 ? -13.261 -1.529 -24.934 1.00 85.50 476 THR A N 1
ATOM 3557 C CA . THR A 1 476 ? -13.062 -0.775 -26.178 1.00 85.50 476 THR A CA 1
ATOM 3558 C C . THR A 1 476 ? -11.795 -1.201 -26.911 1.00 85.50 476 THR A C 1
ATOM 3560 O O . THR A 1 476 ? -11.833 -1.365 -28.128 1.00 85.50 476 THR A O 1
ATOM 3563 N N . GLU A 1 477 ? -10.700 -1.456 -26.188 1.00 82.81 477 GLU A N 1
ATOM 3564 C CA . GLU A 1 477 ? -9.378 -1.646 -26.800 1.00 82.81 477 GLU A CA 1
ATOM 3565 C C . GLU A 1 477 ? -8.958 -3.116 -26.966 1.00 82.81 477 GLU A C 1
ATOM 3567 O O . GLU A 1 477 ? -8.173 -3.427 -27.861 1.00 82.81 477 GLU A O 1
ATOM 3572 N N . LEU A 1 478 ? -9.430 -4.040 -26.115 1.00 81.06 478 LEU A N 1
ATOM 3573 C CA . LEU A 1 478 ? -8.881 -5.411 -26.049 1.00 81.06 478 LEU A CA 1
ATOM 3574 C C . LEU A 1 478 ? -9.839 -6.522 -26.508 1.00 81.06 478 LEU A C 1
ATOM 3576 O O . LEU A 1 478 ? -9.392 -7.646 -26.739 1.00 81.06 478 LEU A O 1
ATOM 3580 N N . GLY A 1 479 ? -11.139 -6.249 -26.656 1.00 66.00 479 GLY A N 1
ATOM 3581 C CA . GLY A 1 479 ? -12.089 -7.158 -27.319 1.00 66.00 479 GLY A CA 1
ATOM 3582 C C . GLY A 1 479 ? -12.335 -8.525 -26.650 1.00 66.00 479 GLY A C 1
ATOM 3583 O O . GLY A 1 479 ? -12.943 -9.398 -27.263 1.00 66.00 479 GLY A O 1
ATOM 3584 N N . GLY A 1 480 ? -11.891 -8.736 -25.406 1.00 65.12 480 GLY A N 1
ATOM 3585 C CA . GLY A 1 480 ? -12.270 -9.873 -24.550 1.00 65.12 480 GLY A CA 1
ATOM 3586 C C . GLY A 1 480 ? -11.695 -11.256 -24.896 1.00 65.12 480 GLY A C 1
ATOM 3587 O O . GLY A 1 480 ? -12.085 -12.248 -24.282 1.00 65.12 480 GLY A O 1
ATOM 3588 N N . THR A 1 481 ? -10.774 -11.362 -25.860 1.00 71.88 481 THR A N 1
ATOM 3589 C CA . THR A 1 481 ? -10.182 -12.652 -26.285 1.00 71.88 481 THR A CA 1
ATOM 3590 C C . THR A 1 481 ? -8.814 -12.956 -25.668 1.00 71.88 481 THR A C 1
ATOM 3592 O O . THR A 1 481 ? -8.200 -13.971 -26.001 1.00 71.88 481 THR A O 1
ATOM 3595 N N . THR A 1 482 ? -8.303 -12.074 -24.812 1.00 84.12 482 THR A N 1
ATOM 3596 C CA . THR A 1 482 ? -6.971 -12.171 -24.204 1.00 84.12 482 THR A CA 1
ATOM 3597 C C . THR A 1 482 ? -7.039 -12.668 -22.759 1.00 84.12 482 THR A C 1
ATOM 3599 O O . THR A 1 482 ? -8.114 -12.771 -22.160 1.00 84.12 482 THR A O 1
ATOM 3602 N N . ASP A 1 483 ? -5.877 -13.012 -22.206 1.00 88.75 483 ASP A N 1
ATOM 3603 C CA . ASP A 1 483 ? -5.708 -13.357 -20.794 1.00 88.75 483 ASP A CA 1
ATOM 3604 C C . ASP A 1 483 ? -5.114 -12.154 -20.036 1.00 88.75 483 ASP A C 1
ATOM 3606 O O . ASP A 1 483 ? -4.376 -11.356 -20.617 1.00 88.75 483 ASP A O 1
ATOM 3610 N N . LEU A 1 484 ? -5.413 -12.031 -18.741 1.00 87.44 484 LEU A N 1
ATOM 3611 C CA . LEU A 1 484 ? -4.917 -10.966 -17.865 1.00 87.44 484 LEU A CA 1
ATOM 3612 C C . LEU A 1 484 ? -3.859 -11.499 -16.893 1.00 87.44 484 LEU A C 1
ATOM 3614 O O . LEU A 1 484 ? -4.078 -12.500 -16.213 1.00 87.44 484 LEU A O 1
ATOM 3618 N N . LEU A 1 485 ? -2.745 -10.776 -16.770 1.00 91.56 485 LEU A N 1
ATOM 3619 C CA . LEU A 1 485 ? -1.807 -10.894 -15.655 1.00 91.56 485 LEU A CA 1
ATOM 3620 C C . LEU A 1 485 ? -1.897 -9.628 -14.800 1.00 91.56 485 LEU A C 1
ATOM 3622 O O . LEU A 1 485 ? -1.565 -8.543 -15.274 1.00 91.56 485 LEU A O 1
ATOM 3626 N N . GLU A 1 486 ? -2.290 -9.771 -13.539 1.00 90.69 486 GLU A N 1
ATOM 3627 C CA . GLU A 1 486 ? -2.274 -8.685 -12.561 1.00 90.69 486 GLU A CA 1
ATOM 3628 C C . GLU A 1 486 ? -1.196 -8.937 -11.504 1.00 90.69 486 GLU A C 1
ATOM 3630 O O . GLU A 1 486 ? -1.158 -9.989 -10.865 1.00 90.69 486 GLU A O 1
ATOM 3635 N N . LEU A 1 487 ? -0.314 -7.958 -11.311 1.00 90.56 487 LEU A N 1
ATOM 3636 C CA . LEU A 1 487 ? 0.746 -8.000 -10.306 1.00 90.56 487 LEU A CA 1
ATOM 3637 C C . LEU A 1 487 ? 0.370 -7.115 -9.121 1.00 90.56 487 LEU A C 1
ATOM 3639 O O . LEU A 1 487 ? -0.126 -6.010 -9.323 1.00 90.56 487 LEU A O 1
ATOM 3643 N N . TYR A 1 488 ? 0.681 -7.571 -7.907 1.00 90.31 488 TYR A N 1
ATOM 3644 C CA . TYR A 1 488 ? 0.335 -6.874 -6.663 1.00 90.31 488 TYR A CA 1
ATOM 3645 C C . TYR A 1 488 ? -1.174 -6.628 -6.556 1.00 90.31 488 TYR A C 1
ATOM 3647 O O . TYR A 1 488 ? -1.620 -5.515 -6.275 1.00 90.31 488 TYR A O 1
ATOM 3655 N N . CYS A 1 489 ? -1.963 -7.673 -6.824 1.00 87.75 489 CYS A N 1
ATOM 3656 C CA . CYS A 1 489 ? -3.416 -7.553 -6.937 1.00 87.75 489 CYS A CA 1
ATOM 3657 C C . CYS A 1 489 ? -4.121 -7.245 -5.602 1.00 87.75 489 CYS A C 1
ATOM 3659 O O . CYS A 1 489 ? -5.320 -6.953 -5.585 1.00 87.75 489 CYS A O 1
ATOM 3661 N N . GLY A 1 490 ? -3.410 -7.292 -4.469 1.00 91.06 490 GLY A N 1
ATOM 3662 C CA . GLY A 1 490 ? -3.973 -7.024 -3.154 1.00 91.06 490 GLY A CA 1
ATOM 3663 C C . GLY A 1 490 ? -5.141 -7.957 -2.837 1.00 91.06 490 GLY A C 1
ATOM 3664 O O . GLY A 1 490 ? -5.060 -9.165 -3.039 1.00 91.06 490 GLY A O 1
ATOM 3665 N N . ALA A 1 491 ? -6.245 -7.394 -2.339 1.00 88.94 491 ALA A N 1
ATOM 3666 C CA . ALA A 1 491 ? -7.488 -8.137 -2.099 1.00 88.94 491 ALA A CA 1
ATOM 3667 C C . ALA A 1 491 ? -8.323 -8.352 -3.382 1.00 88.94 491 ALA A C 1
ATOM 3669 O O . ALA A 1 491 ? -9.519 -8.616 -3.306 1.00 88.94 491 ALA A O 1
ATOM 3670 N N . GLY A 1 492 ? -7.719 -8.191 -4.564 1.00 89.88 492 GLY A N 1
ATOM 3671 C CA . GLY A 1 492 ? -8.349 -8.464 -5.852 1.00 89.88 492 GLY A CA 1
ATOM 3672 C C . GLY A 1 492 ? -9.356 -7.409 -6.311 1.00 89.88 492 GLY A C 1
ATOM 3673 O O . GLY A 1 492 ? -10.237 -7.735 -7.102 1.00 89.88 492 GLY A O 1
ATOM 3674 N N . SER A 1 493 ? -9.267 -6.155 -5.848 1.00 89.38 493 SER A N 1
ATOM 3675 C CA . SER A 1 493 ? -10.268 -5.126 -6.182 1.00 89.38 493 SER A CA 1
ATOM 3676 C C . SER A 1 493 ? -10.396 -4.888 -7.690 1.00 89.38 493 SER A C 1
ATOM 3678 O O . SER A 1 493 ? -11.514 -4.794 -8.186 1.00 89.38 493 SER A O 1
ATOM 3680 N N . HIS A 1 494 ? -9.286 -4.839 -8.437 1.00 91.75 494 HIS A N 1
ATOM 3681 C CA . HIS A 1 494 ? -9.340 -4.760 -9.903 1.00 91.75 494 HIS A CA 1
ATOM 3682 C C . HIS A 1 494 ? -9.522 -6.138 -10.538 1.00 91.75 494 HIS A C 1
ATOM 3684 O O . HIS A 1 494 ? -10.302 -6.259 -11.480 1.00 91.75 494 HIS A O 1
ATOM 3690 N N . THR A 1 495 ? -8.880 -7.180 -9.996 1.00 90.81 495 THR A N 1
ATOM 3691 C CA . THR A 1 495 ? -9.006 -8.559 -10.495 1.00 90.81 495 THR A CA 1
ATOM 3692 C C . THR A 1 495 ? -10.464 -8.959 -10.641 1.00 90.81 495 THR A C 1
ATOM 3694 O O . THR A 1 495 ? -10.891 -9.400 -11.703 1.00 90.81 495 THR A O 1
ATOM 3697 N N . LEU A 1 496 ? -11.251 -8.760 -9.584 1.00 88.25 496 LEU A N 1
ATOM 3698 C CA . LEU A 1 496 ? -12.663 -9.108 -9.561 1.00 88.25 496 LEU A CA 1
ATOM 3699 C C . LEU A 1 496 ? -13.447 -8.278 -10.580 1.00 88.25 496 LEU A C 1
ATOM 3701 O O . LEU A 1 496 ? -14.351 -8.806 -11.230 1.00 88.25 496 LEU A O 1
ATOM 3705 N N . VAL A 1 497 ? -13.100 -6.996 -10.748 1.00 88.44 497 VAL A N 1
ATOM 3706 C CA . VAL A 1 497 ? -13.736 -6.111 -11.733 1.00 88.44 497 VAL A CA 1
ATOM 3707 C C . VAL A 1 497 ? -13.515 -6.608 -13.154 1.00 88.44 497 VAL A C 1
ATOM 3709 O O . VAL A 1 497 ? -14.473 -6.707 -13.921 1.00 88.44 497 VAL A O 1
ATOM 3712 N N . LEU A 1 498 ? -12.268 -6.942 -13.471 1.00 89.06 498 LEU A N 1
ATOM 3713 C CA . LEU A 1 498 ? -11.806 -7.217 -14.822 1.00 89.06 498 LEU A CA 1
ATOM 3714 C C . LEU A 1 498 ? -11.971 -8.674 -15.241 1.00 89.06 498 LEU A C 1
ATOM 3716 O O . LEU A 1 498 ? -12.123 -8.928 -16.429 1.00 89.06 498 LEU A O 1
ATOM 3720 N N . ALA A 1 499 ? -11.990 -9.627 -14.308 1.00 87.62 499 ALA A N 1
ATOM 3721 C CA . ALA A 1 499 ? -12.027 -11.054 -14.626 1.00 87.62 499 ALA A CA 1
ATOM 3722 C C . ALA A 1 499 ? -13.119 -11.488 -15.620 1.00 87.62 499 ALA A C 1
ATOM 3724 O O . ALA A 1 499 ? -12.808 -12.301 -16.491 1.00 87.62 499 ALA A O 1
ATOM 3725 N N . PRO A 1 500 ? -14.352 -10.943 -15.587 1.00 84.56 500 PRO A N 1
ATOM 3726 C CA . PRO A 1 500 ? -15.377 -11.287 -16.574 1.00 84.56 500 PRO A CA 1
ATOM 3727 C C . PRO A 1 500 ? -15.062 -10.833 -18.009 1.00 84.56 500 PRO A C 1
ATOM 3729 O O . PRO A 1 500 ? -15.737 -11.262 -18.941 1.00 84.56 500 PRO A O 1
ATOM 3732 N N . LEU A 1 501 ? -14.086 -9.940 -18.190 1.00 87.00 501 LEU A N 1
ATOM 3733 C CA . LEU A 1 501 ? -13.692 -9.369 -19.479 1.00 87.00 501 LEU A CA 1
ATOM 3734 C C . LEU A 1 501 ? -12.510 -10.105 -20.124 1.00 87.00 501 LEU A C 1
ATOM 3736 O O . LEU A 1 501 ? -12.116 -9.747 -21.228 1.00 87.00 501 LEU A O 1
ATOM 3740 N N . PHE A 1 502 ? -11.944 -11.114 -19.458 1.00 85.81 502 PHE A N 1
ATOM 3741 C CA . PHE A 1 502 ? -10.801 -11.883 -19.949 1.00 85.81 502 PHE A CA 1
ATOM 3742 C C . PHE A 1 502 ? -11.103 -13.383 -19.944 1.00 85.81 502 PHE A C 1
ATOM 3744 O O . PHE A 1 502 ? -11.923 -13.879 -19.163 1.00 85.81 502 PHE A O 1
ATOM 3751 N N . ARG A 1 503 ? -10.405 -14.124 -20.810 1.00 83.69 503 ARG A N 1
ATOM 3752 C CA . ARG A 1 503 ? -10.532 -15.584 -20.910 1.00 83.69 503 ARG A CA 1
ATOM 3753 C C . ARG A 1 503 ? -9.948 -16.279 -19.675 1.00 83.69 503 ARG A C 1
ATOM 3755 O O . ARG A 1 503 ? -10.610 -17.121 -19.067 1.00 83.69 503 ARG A O 1
ATOM 3762 N N . HIS A 1 504 ? -8.737 -15.897 -19.281 1.00 82.50 504 HIS A N 1
ATOM 3763 C CA . HIS A 1 504 ? -8.089 -16.334 -18.045 1.00 82.50 504 HIS A CA 1
ATOM 3764 C C . HIS A 1 504 ? -7.488 -15.151 -17.294 1.00 82.50 504 HIS A C 1
ATOM 3766 O O . HIS A 1 504 ? -7.064 -14.174 -17.910 1.00 82.50 504 HIS A O 1
ATOM 3772 N N . VAL A 1 505 ? -7.411 -15.258 -15.964 1.00 84.88 505 VAL A N 1
ATOM 3773 C CA . VAL A 1 505 ? -6.734 -14.262 -15.124 1.00 84.88 505 VAL A CA 1
ATOM 3774 C C . VAL A 1 505 ? -5.743 -14.933 -14.184 1.00 84.88 505 VAL A C 1
ATOM 3776 O O . VAL A 1 505 ? -6.103 -15.813 -13.400 1.00 84.88 505 VAL A O 1
ATOM 3779 N N . LEU A 1 506 ? -4.497 -14.474 -14.233 1.00 86.38 506 LEU A N 1
ATOM 3780 C CA . LEU A 1 506 ? -3.464 -14.779 -13.257 1.00 86.38 506 LEU A CA 1
ATOM 3781 C C . LEU A 1 506 ? -3.230 -13.539 -12.393 1.00 86.38 506 LEU A C 1
ATOM 3783 O O . LEU A 1 506 ? -2.732 -12.530 -12.882 1.00 86.38 506 LEU A O 1
ATOM 3787 N N . ALA A 1 507 ? -3.583 -13.616 -11.114 1.00 86.38 507 ALA A N 1
ATOM 3788 C CA . ALA A 1 507 ? -3.424 -12.513 -10.174 1.00 86.38 507 ALA A CA 1
ATOM 3789 C C . ALA A 1 507 ? -2.390 -12.886 -9.104 1.00 86.38 507 ALA A C 1
ATOM 3791 O O . ALA A 1 507 ? -2.495 -13.940 -8.473 1.00 86.38 507 ALA A O 1
ATOM 3792 N N . VAL A 1 508 ? -1.371 -12.047 -8.920 1.00 83.44 508 VAL A N 1
ATOM 3793 C CA . VAL A 1 508 ? -0.211 -12.337 -8.066 1.00 83.44 508 VAL A CA 1
ATOM 3794 C C . VAL A 1 508 ? -0.170 -11.384 -6.877 1.00 83.44 508 VAL A C 1
ATOM 3796 O O . VAL A 1 508 ? -0.108 -10.168 -7.053 1.00 83.44 508 VAL A O 1
ATOM 3799 N N . GLU A 1 509 ? -0.121 -11.937 -5.665 1.00 85.44 509 GLU A N 1
ATOM 3800 C CA . GLU A 1 509 ? -0.018 -11.172 -4.418 1.00 85.44 509 GLU A CA 1
ATOM 3801 C C . GLU A 1 509 ? 0.886 -11.895 -3.416 1.00 85.44 509 GLU A C 1
ATOM 3803 O O . GLU A 1 509 ? 0.775 -13.098 -3.220 1.00 85.44 509 GLU A O 1
ATOM 3808 N N . ILE A 1 510 ? 1.798 -11.175 -2.763 1.00 84.50 510 ILE A N 1
ATOM 3809 C CA . ILE A 1 510 ? 2.768 -11.753 -1.821 1.00 84.50 510 ILE A CA 1
ATOM 3810 C C . ILE A 1 510 ? 2.160 -11.999 -0.434 1.00 84.50 510 ILE A C 1
ATOM 3812 O O . ILE A 1 510 ? 2.578 -12.899 0.295 1.00 84.50 510 ILE A O 1
ATOM 3816 N N . ASN A 1 511 ? 1.164 -11.206 -0.044 1.00 81.56 511 ASN A N 1
ATOM 3817 C CA . ASN A 1 511 ? 0.556 -11.273 1.272 1.00 81.56 511 ASN A CA 1
ATOM 3818 C C . ASN A 1 511 ? -0.597 -12.284 1.314 1.00 81.56 511 ASN A C 1
ATOM 3820 O O . ASN A 1 511 ? -1.676 -12.061 0.767 1.00 81.56 511 ASN A O 1
ATOM 3824 N N . ARG A 1 512 ? -0.409 -13.366 2.078 1.00 82.94 512 ARG A N 1
ATOM 3825 C CA . ARG A 1 512 ? -1.405 -14.440 2.239 1.00 82.94 512 ARG A CA 1
ATOM 3826 C C . ARG A 1 512 ? -2.777 -13.967 2.725 1.00 82.94 512 ARG A C 1
ATOM 3828 O O . ARG A 1 512 ? -3.784 -14.577 2.376 1.00 82.94 512 ARG A O 1
ATOM 3835 N N . HIS A 1 513 ? -2.828 -12.915 3.545 1.00 82.06 513 HIS A N 1
ATOM 3836 C CA . HIS A 1 513 ? -4.088 -12.391 4.073 1.00 82.06 513 HIS A CA 1
ATOM 3837 C C . HIS A 1 513 ? -4.889 -11.701 2.968 1.00 82.06 513 HIS A C 1
ATOM 3839 O O . HIS A 1 513 ? -6.104 -11.860 2.903 1.00 82.06 513 HIS A O 1
ATOM 3845 N N . LEU A 1 514 ? -4.197 -11.002 2.065 1.00 85.38 514 LEU A N 1
ATOM 3846 C CA . LEU A 1 514 ? -4.792 -10.382 0.886 1.00 85.38 514 LEU A CA 1
ATOM 3847 C C . LEU A 1 514 ? -5.203 -11.432 -0.154 1.00 85.38 514 LEU A C 1
ATOM 3849 O O . LEU A 1 514 ? -6.327 -11.374 -0.634 1.00 85.38 514 LEU A O 1
ATOM 3853 N N . VAL A 1 515 ? -4.378 -12.461 -0.389 1.00 83.81 515 VAL A N 1
ATOM 3854 C CA . VAL A 1 515 ? -4.748 -13.611 -1.243 1.00 83.81 515 VAL A CA 1
ATOM 3855 C C . VAL A 1 515 ? -6.014 -14.303 -0.739 1.00 83.81 515 VAL A C 1
ATOM 3857 O O . VAL A 1 515 ? -6.906 -14.604 -1.523 1.00 83.81 515 VAL A O 1
ATOM 3860 N N . THR A 1 516 ? -6.116 -14.535 0.573 1.00 83.25 516 THR A N 1
ATOM 3861 C CA . THR A 1 516 ? -7.311 -15.152 1.174 1.00 83.25 516 THR A CA 1
ATOM 3862 C C . THR A 1 516 ? -8.537 -14.254 1.007 1.00 83.25 516 THR A C 1
ATOM 3864 O O . THR A 1 516 ? -9.619 -14.742 0.706 1.00 83.25 516 THR A O 1
ATOM 3867 N N . ALA A 1 517 ? -8.377 -12.938 1.169 1.00 85.25 517 ALA A N 1
ATOM 3868 C CA . ALA A 1 517 ? -9.462 -11.972 1.010 1.00 85.25 517 ALA A CA 1
ATOM 3869 C C . ALA A 1 517 ? -9.912 -11.770 -0.444 1.00 85.25 517 ALA A C 1
ATOM 3871 O O . ALA A 1 517 ? -11.058 -11.393 -0.671 1.00 85.25 517 ALA A O 1
ATOM 3872 N N . ALA A 1 518 ? -9.022 -12.024 -1.404 1.00 84.12 518 ALA A N 1
ATOM 3873 C CA . ALA A 1 518 ? -9.312 -11.941 -2.829 1.00 84.12 518 ALA A CA 1
ATOM 3874 C C . ALA A 1 518 ? -10.144 -13.128 -3.344 1.00 84.12 518 ALA A C 1
ATOM 3876 O O . ALA A 1 518 ? -10.686 -13.074 -4.448 1.00 84.12 518 ALA A O 1
ATOM 3877 N N . GLN A 1 519 ? -10.264 -14.202 -2.555 1.00 75.50 519 GLN A N 1
ATOM 3878 C CA . GLN A 1 519 ? -11.135 -15.320 -2.897 1.00 75.50 519 GLN A CA 1
ATOM 3879 C C . GLN A 1 519 ? -12.610 -14.874 -2.901 1.00 75.50 519 GLN A C 1
ATOM 3881 O O . GLN A 1 519 ? -13.014 -14.091 -2.037 1.00 75.50 519 GLN A O 1
ATOM 3886 N N . PRO A 1 520 ? -13.431 -15.369 -3.846 1.00 63.91 520 PRO A N 1
ATOM 3887 C CA . PRO A 1 520 ? -14.839 -14.990 -3.946 1.00 63.91 520 PRO A CA 1
ATOM 3888 C C . PRO A 1 520 ? -15.609 -15.250 -2.648 1.00 63.91 520 PRO A C 1
ATOM 3890 O O . PRO A 1 520 ? -15.443 -16.287 -2.004 1.00 63.91 520 PRO A O 1
ATOM 3893 N N . LEU A 1 521 ? -16.484 -14.315 -2.280 1.00 64.12 521 LEU A N 1
ATOM 3894 C CA . LEU A 1 521 ? -17.339 -14.423 -1.101 1.00 64.12 521 LEU A CA 1
ATOM 3895 C C . LEU A 1 521 ? -18.656 -15.138 -1.459 1.00 64.12 521 LEU A C 1
ATOM 3897 O O . LEU A 1 521 ? -19.465 -14.604 -2.208 1.00 64.12 521 LEU A O 1
ATOM 3901 N N . GLY A 1 522 ? -18.912 -16.313 -0.870 1.00 52.41 522 GLY A N 1
ATOM 3902 C CA . GLY A 1 522 ? -20.211 -17.005 -0.943 1.00 52.41 522 GLY A CA 1
ATOM 3903 C C . GLY A 1 522 ? -20.542 -17.683 -2.285 1.00 52.41 522 GLY A C 1
ATOM 3904 O O . GLY A 1 522 ? -19.658 -17.990 -3.078 1.00 52.41 522 GLY A O 1
ATOM 3905 N N . ASN A 1 523 ? -21.839 -17.943 -2.514 1.00 41.41 523 ASN A N 1
ATOM 3906 C CA . ASN A 1 523 ? -22.381 -18.504 -3.768 1.00 41.41 523 ASN A CA 1
ATOM 3907 C C . ASN A 1 523 ? -22.439 -17.481 -4.916 1.00 41.41 523 ASN A C 1
ATOM 3909 O O . ASN A 1 523 ? -22.779 -17.852 -6.038 1.00 41.41 523 ASN A O 1
ATOM 3913 N N . ASP A 1 524 ? -22.059 -16.227 -4.662 1.00 42.62 524 ASP A N 1
ATOM 3914 C CA . ASP A 1 524 ? -21.797 -15.212 -5.683 1.00 42.62 524 ASP A CA 1
ATOM 3915 C C . ASP A 1 524 ? -20.458 -15.498 -6.374 1.00 42.62 524 ASP A C 1
ATOM 3917 O O . ASP A 1 524 ? -19.650 -14.597 -6.542 1.00 42.62 524 ASP A O 1
ATOM 3921 N N . ALA A 1 525 ? -20.185 -16.757 -6.735 1.00 39.09 525 ALA A N 1
ATOM 3922 C CA . ALA A 1 525 ? -19.132 -17.108 -7.673 1.00 39.09 525 ALA A CA 1
ATOM 3923 C C . ALA A 1 525 ? -19.668 -16.727 -9.051 1.00 39.09 525 ALA A C 1
ATOM 3925 O O . ALA A 1 525 ? -20.401 -17.516 -9.663 1.00 39.09 525 ALA A O 1
ATOM 3926 N N . PRO A 1 526 ? -19.400 -15.511 -9.551 1.00 38.09 526 PRO A N 1
ATOM 3927 C CA . PRO A 1 526 ? -19.943 -15.171 -10.829 1.00 38.09 526 PRO A CA 1
ATOM 3928 C C . PRO A 1 526 ? -19.011 -15.871 -11.831 1.00 38.09 526 PRO A C 1
ATOM 3930 O O . PRO A 1 526 ? -17.785 -15.802 -11.738 1.00 38.09 526 PRO A O 1
ATOM 3933 N N . PHE A 1 527 ? -19.601 -16.565 -12.796 1.00 44.09 527 PHE A N 1
ATOM 3934 C CA . PHE A 1 527 ? -18.918 -17.062 -13.990 1.00 44.09 527 PHE A CA 1
ATOM 3935 C C . PHE A 1 527 ? -18.152 -18.389 -13.850 1.00 44.09 527 PHE A C 1
ATOM 3937 O O . PHE A 1 527 ? -16.939 -18.448 -13.697 1.00 44.09 527 PHE A O 1
ATOM 3944 N N . GLN A 1 528 ? -18.860 -19.470 -14.179 1.00 41.16 528 GLN A N 1
ATOM 3945 C CA . GLN A 1 528 ? -18.311 -20.745 -14.674 1.00 41.16 528 GLN A CA 1
ATOM 3946 C C . GLN A 1 528 ? -17.452 -20.626 -15.963 1.00 41.16 528 GLN A C 1
ATOM 3948 O O . GLN A 1 528 ? -17.073 -21.650 -16.526 1.00 41.16 528 GLN A O 1
ATOM 3953 N N . ARG A 1 529 ? -17.163 -19.416 -16.477 1.00 37.19 529 ARG A N 1
ATOM 3954 C CA . ARG A 1 529 ? -16.472 -19.204 -17.766 1.00 37.19 529 ARG A CA 1
ATOM 3955 C C . ARG A 1 529 ? -15.036 -18.682 -17.670 1.00 37.19 529 ARG A C 1
ATOM 3957 O O . ARG A 1 529 ? -14.293 -18.912 -18.618 1.00 37.19 529 ARG A O 1
ATOM 3964 N N . SER A 1 530 ? -14.631 -18.061 -16.562 1.00 43.78 530 SER A N 1
ATOM 3965 C CA . SER A 1 530 ? -13.283 -17.496 -16.408 1.00 43.78 530 SER A CA 1
ATOM 3966 C C . SER A 1 530 ? -12.612 -18.118 -15.188 1.00 43.78 530 SER A C 1
ATOM 3968 O O . SER A 1 530 ? -12.924 -17.765 -14.054 1.00 43.78 530 SER A O 1
ATOM 3970 N N . SER A 1 531 ? -11.698 -19.064 -15.397 1.00 53.69 531 SER A N 1
ATOM 3971 C CA . SER A 1 531 ? -10.865 -19.587 -14.309 1.00 53.69 531 SER A CA 1
ATOM 3972 C C . SER A 1 531 ? -9.840 -18.519 -13.926 1.00 53.69 531 SER A C 1
ATOM 3974 O O . SER A 1 531 ? -8.945 -18.221 -14.719 1.00 53.69 531 SER A O 1
ATOM 3976 N N . TYR A 1 532 ? -9.966 -17.934 -12.736 1.00 57.47 532 TYR A N 1
ATOM 3977 C CA . TYR A 1 532 ? -8.951 -17.053 -12.159 1.00 57.47 532 TYR A CA 1
ATOM 3978 C C . TYR A 1 532 ? -8.188 -17.770 -11.049 1.00 57.47 532 TYR A C 1
ATOM 3980 O O . TYR A 1 532 ? -8.764 -18.512 -10.251 1.00 57.47 532 TYR A O 1
ATOM 3988 N N . VAL A 1 533 ? -6.874 -17.556 -11.014 1.00 54.38 533 VAL A N 1
ATOM 3989 C CA . VAL A 1 533 ? -5.980 -18.143 -10.012 1.00 54.38 533 VAL A CA 1
ATOM 3990 C C . VAL A 1 533 ? -5.282 -17.014 -9.271 1.00 54.38 533 VAL A C 1
ATOM 3992 O O . VAL A 1 533 ? -4.513 -16.255 -9.862 1.00 54.38 533 VAL A O 1
ATOM 3995 N N . PHE A 1 534 ? -5.538 -16.928 -7.966 1.00 56.56 534 PHE A N 1
ATOM 3996 C CA . PHE A 1 534 ? -4.735 -16.111 -7.066 1.00 56.56 534 PHE A CA 1
ATOM 3997 C C . PHE A 1 534 ? -3.508 -16.909 -6.653 1.00 56.56 534 PHE A C 1
ATOM 3999 O O . PHE A 1 534 ? -3.615 -17.952 -6.006 1.00 56.56 534 PHE A O 1
ATOM 4006 N N . VAL A 1 535 ? -2.339 -16.422 -7.044 1.00 53.88 535 VAL A N 1
ATOM 4007 C CA . VAL A 1 535 ? -1.067 -17.037 -6.693 1.00 53.88 535 VAL A CA 1
ATOM 4008 C C . VAL A 1 535 ? -0.434 -16.222 -5.582 1.00 53.88 535 VAL A C 1
ATOM 4010 O O . VAL A 1 535 ? -0.171 -15.028 -5.740 1.00 53.88 535 VAL A O 1
ATOM 4013 N N . LEU A 1 536 ? -0.161 -16.894 -4.461 1.00 46.88 536 LEU A N 1
ATOM 4014 C CA . LEU A 1 536 ? 0.721 -16.343 -3.449 1.00 46.88 536 LEU A CA 1
ATOM 4015 C C . LEU A 1 536 ? 2.105 -16.183 -4.080 1.00 46.88 536 LEU A C 1
ATOM 4017 O O . LEU A 1 536 ? 2.688 -17.152 -4.564 1.00 46.88 536 LEU A O 1
ATOM 4021 N N . GLY A 1 537 ? 2.619 -14.960 -4.088 1.00 39.28 537 GLY A N 1
ATOM 4022 C CA . GLY A 1 537 ? 3.925 -14.591 -4.612 1.00 39.28 537 GLY A CA 1
ATOM 4023 C C . GLY A 1 537 ? 5.072 -15.117 -3.753 1.00 39.28 537 GLY A C 1
ATOM 4024 O O . GLY A 1 537 ? 5.822 -14.323 -3.214 1.00 39.28 537 GLY A O 1
ATOM 4025 N N . PHE A 1 538 ? 5.177 -16.437 -3.625 1.00 28.28 538 PHE A N 1
ATOM 4026 C CA . PHE A 1 538 ? 6.377 -17.263 -3.526 1.00 28.28 538 PHE A CA 1
ATOM 4027 C C . PHE A 1 538 ? 5.917 -18.662 -3.940 1.00 28.28 538 PHE A C 1
ATOM 4029 O O . PHE A 1 538 ? 5.070 -19.259 -3.279 1.00 28.28 538 PHE A O 1
ATOM 4036 N N . VAL A 1 539 ? 6.421 -19.165 -5.067 1.00 25.23 539 VAL A N 1
ATOM 4037 C CA . VAL A 1 539 ? 6.116 -20.524 -5.519 1.00 25.23 539 VAL A CA 1
ATOM 4038 C C . VAL A 1 539 ? 6.722 -21.506 -4.516 1.00 25.23 539 VAL A C 1
ATOM 4040 O O . VAL A 1 539 ? 7.914 -21.789 -4.568 1.00 25.23 539 VAL A O 1
ATOM 4043 N N . ASP A 1 540 ? 5.891 -22.022 -3.616 1.00 22.08 540 ASP A N 1
ATOM 4044 C CA . ASP A 1 540 ? 6.059 -23.341 -3.020 1.00 22.08 540 ASP A CA 1
ATOM 4045 C C . ASP A 1 540 ? 4.749 -24.108 -3.216 1.00 22.08 540 ASP A C 1
ATOM 4047 O O . ASP A 1 540 ? 3.728 -23.825 -2.591 1.00 22.08 540 ASP A O 1
ATOM 4051 N N . TYR A 1 541 ? 4.783 -25.065 -4.137 1.00 29.66 541 TYR A N 1
ATOM 4052 C CA . TYR A 1 541 ? 3.907 -26.217 -4.072 1.00 29.66 541 TYR A CA 1
ATOM 4053 C C . TYR A 1 541 ? 4.756 -27.454 -4.313 1.00 29.66 541 TYR A C 1
ATOM 4055 O O . TYR A 1 541 ? 4.975 -27.912 -5.434 1.00 29.66 541 TYR A O 1
ATOM 4063 N N . SER A 1 542 ? 5.138 -28.059 -3.199 1.00 23.06 542 SER A N 1
ATOM 4064 C CA . SER A 1 542 ? 5.061 -29.504 -3.045 1.00 23.06 542 SER A CA 1
ATOM 4065 C C . SER A 1 542 ? 3.634 -29.996 -3.376 1.00 23.06 542 SER A C 1
ATOM 4067 O O . SER A 1 542 ? 2.859 -30.325 -2.483 1.00 23.06 542 SER A O 1
ATOM 4069 N N . ILE A 1 543 ? 3.258 -30.048 -4.659 1.00 25.03 543 ILE A N 1
ATOM 4070 C CA . ILE A 1 543 ? 2.160 -30.899 -5.137 1.00 25.03 543 ILE A CA 1
ATOM 4071 C C . ILE A 1 543 ? 2.811 -32.200 -5.587 1.00 25.03 543 ILE A C 1
ATOM 4073 O O . ILE A 1 543 ? 3.553 -32.246 -6.567 1.00 25.03 543 ILE A O 1
ATOM 4077 N N . LYS A 1 544 ? 2.546 -33.277 -4.842 1.00 25.00 544 LYS A N 1
ATOM 4078 C CA . LYS A 1 544 ? 2.814 -34.633 -5.325 1.00 25.00 544 LYS A CA 1
ATOM 4079 C C . LYS A 1 544 ? 2.113 -34.814 -6.681 1.00 25.00 544 LYS A C 1
ATOM 4081 O O . LYS A 1 544 ? 0.955 -34.415 -6.806 1.00 25.00 544 LYS A O 1
ATOM 4086 N N . PRO A 1 545 ? 2.759 -35.437 -7.679 1.00 30.22 545 PRO A N 1
ATOM 4087 C CA . PRO A 1 545 ? 2.132 -35.700 -8.963 1.00 30.22 545 PRO A CA 1
ATOM 4088 C C . PRO A 1 545 ? 1.062 -36.783 -8.786 1.00 30.22 545 PRO A C 1
ATOM 4090 O O . PRO A 1 545 ? 1.353 -37.975 -8.817 1.00 30.22 545 PRO A O 1
ATOM 4093 N N . SER A 1 546 ? -0.188 -36.377 -8.591 1.00 32.22 546 SER A N 1
ATOM 4094 C CA . SER A 1 546 ? -1.340 -37.248 -8.818 1.00 32.22 546 SER A CA 1
ATOM 4095 C C . SER A 1 546 ? -2.554 -36.434 -9.267 1.00 32.22 546 SER A C 1
ATOM 4097 O O . SER A 1 546 ? -3.336 -35.966 -8.446 1.00 32.22 546 SER A O 1
ATOM 4099 N N . GLY A 1 547 ? -2.695 -36.314 -10.591 1.00 32.09 547 GLY A N 1
ATOM 4100 C CA . GLY A 1 547 ? -3.988 -36.297 -11.278 1.00 32.09 547 GLY A CA 1
ATOM 4101 C C . GLY A 1 547 ? -4.755 -34.976 -11.344 1.00 32.09 547 GLY A C 1
ATOM 4102 O O . GLY A 1 547 ? -5.771 -34.831 -10.679 1.00 32.09 547 GLY A O 1
ATOM 4103 N N . ILE A 1 548 ? -4.374 -34.088 -12.266 1.00 26.45 548 ILE A N 1
ATOM 4104 C CA . ILE A 1 548 ? -5.369 -33.318 -13.032 1.00 26.45 548 ILE A CA 1
ATOM 4105 C C . ILE A 1 548 ? -5.261 -33.807 -14.476 1.00 26.45 548 ILE A C 1
ATOM 4107 O O . ILE A 1 548 ? -4.358 -33.421 -15.217 1.00 26.45 548 ILE A O 1
ATOM 4111 N N . THR A 1 549 ? -6.131 -34.742 -14.850 1.00 23.20 549 THR A N 1
ATOM 4112 C CA . THR A 1 549 ? -6.277 -35.220 -16.225 1.00 23.20 549 THR A CA 1
ATOM 4113 C C . THR A 1 549 ? -7.228 -34.291 -16.969 1.00 23.20 549 THR A C 1
ATOM 4115 O O . THR A 1 549 ? -8.423 -34.251 -16.691 1.00 23.20 549 THR A O 1
ATOM 4118 N N . TRP A 1 550 ? -6.691 -33.546 -17.933 1.00 26.06 550 TRP A N 1
ATOM 4119 C CA . TRP A 1 550 ? -7.477 -32.812 -18.919 1.00 26.06 550 TRP A CA 1
ATOM 4120 C C . TRP A 1 550 ? -8.076 -33.814 -19.911 1.00 26.06 550 TRP A C 1
ATOM 4122 O O . TRP A 1 550 ? -7.340 -34.426 -20.684 1.00 26.06 550 TRP A O 1
ATOM 4132 N N . GLN A 1 551 ? -9.395 -34.008 -19.891 1.00 22.47 551 GLN A N 1
ATOM 4133 C CA . GLN A 1 551 ? -10.083 -34.614 -21.030 1.00 22.47 551 GLN A CA 1
ATOM 4134 C C . GLN A 1 551 ? -10.448 -33.510 -22.030 1.00 22.47 551 GLN A C 1
ATOM 4136 O O . GLN A 1 551 ? -11.103 -32.543 -21.637 1.00 22.47 551 GLN A O 1
ATOM 4141 N N . PRO A 1 552 ? -10.052 -33.625 -23.308 1.00 27.28 552 PRO A N 1
ATOM 4142 C CA . PRO A 1 552 ? -10.554 -32.740 -24.345 1.00 27.28 552 PRO A CA 1
ATOM 4143 C C . PRO A 1 552 ? -11.987 -33.163 -24.694 1.00 27.28 552 PRO A C 1
ATOM 4145 O O . PRO A 1 552 ? -12.226 -34.324 -25.028 1.00 27.28 552 PRO A O 1
ATOM 4148 N N . MET A 1 553 ? -12.947 -32.241 -24.598 1.00 26.50 553 MET A N 1
ATOM 4149 C CA . MET A 1 553 ? -14.279 -32.455 -25.169 1.00 26.50 553 MET A CA 1
ATOM 4150 C C . MET A 1 553 ? -14.199 -32.327 -26.693 1.00 26.50 553 MET A C 1
ATOM 4152 O O . MET A 1 553 ? -13.686 -31.330 -27.205 1.00 26.50 553 MET A O 1
ATOM 4156 N N . ALA A 1 554 ? -14.685 -33.367 -27.372 1.00 30.92 554 ALA A N 1
ATOM 4157 C CA . ALA A 1 554 ? -15.101 -33.345 -28.771 1.00 30.92 554 ALA A CA 1
ATOM 4158 C C . ALA A 1 554 ? -16.497 -32.727 -28.906 1.00 30.92 554 ALA A C 1
ATOM 4160 O O . ALA A 1 554 ? -17.281 -32.854 -27.933 1.00 30.92 554 ALA A O 1
#

pLDDT: mean 76.74, std 22.34, range [22.08, 98.44]

Sequence (554 aa):
MKEACAFYDAVRKDARRCDPGTVVDVCGGHGALGMLFVAHGIAQRAVIIDQSKPPSHDLLRAAWSEYLGPSAVAYDERPLRQAGKGDSAKHVLVVACHACQHLAREIVDCCLVRRTAFAVCPCCPKDPDGSIQAAAAAMGVDFRAAMILAEMGRVAPQCRVALRTFDSQISPHNRIIFGRFDDCDPPVQTAVAETPKDADRRIPSGYAGAEDRLRRAYERAHDHARGAASSGSAGLWSTEEALASVRRGDDELHRKTDAVHELLAPLRGAGNLAAALETLEIRESPREHFRARTIVSVGASPSEGSDGAGLFRYVPDGDRSMTLEANISKETLLPQISAALPAIAELLGSSELGEMLRGLRCVKFHGTLGGSPPQLLVCFVYGPEAAPLEGCPLDELRASLAEALSAVGQTAEVATMASAKGASRCCPEGRDFVDEVLEIPGRGALRYRQPFGQFSNPNPHIAIATAEWLADIVRTELGGTTDLLELYCGAGSHTLVLAPLFRHVLAVEINRHLVTAAQPLGNDAPFQRSSYVFVLGFVDYSIKPSGITWQPMA

Secondary structure (DSSP, 8-state):
-HHHHHHHHHHHHHHHHT--SEEEEET-TT-HHHHHHHHTTS-SEEEEE-SS--HHHHHHHHHTTTTS-TTSEEEE-S-TTTTTTTS-GGGEEEEEEEE-HHHHHHHHHHHHHHT-EEEEEE-----TT-HHHHHHHHHT--HHHHHHHHHHHHHTTTSEEEEEE--TTT-S--EEEEEE--TT------------S---S---SHHHHHHHHHHHHHHHHHHGGGS-PPP-------HHHHHHHTT-HHHHHHHHHHHHHHHTGGG-STTHHHHHHHS----PPPSSS-B-EEEEEESSPPPTT-TT--SEEEEE-STT-EEEEESS-GGGB-HHHHHHHHHHHHHHHSTTHHHHTTTEEEEEEEEEEEETTEEEEEEEEE-TTSPPSTT--HHHHHHHHHHHHHHTT---EEEEEEEETTEEEEESTT--EEEEEEEETTTEEEEEEEETTS---S-HHHHHHHHHHHHHHHHHHTTT-S-EEEES-TTTHHHHHHGGGSSEEEEEES-HHHHHHHSPPTT----TT-EEEEEESS------S-----PPP-

Nearest PDB structures (foldseek):
  6qe6-assembly2_B  TM=5.895E-01  e=5.485E-04  Mycoplasma capricolum subsp. capricolum
  8dur-assembly2_B  TM=6.199E-01  e=9.244E-04  Naegleria fowleri
  8k1f-assembly1_C-3  TM=6.200E-01  e=2.782E-03  Fusobacterium nucleatum subsp. nucleatum ATCC 25586
  6cu3-assembly3_C  TM=5.286E-01  e=6.160E-04  Naegleria fowleri
  1xxl-assembly2_B  TM=5.003E-01  e=1.309E-03  Bacillus subtilis

Organism: NCBI:txid878477

Radius of gyration: 29.43 Å; Cα contacts (8 Å, |Δi|>4): 869; chains: 1; bounding box: 86×67×67 Å